Protein AF-0000000080127800 (afdb_homodimer)

Organism: Aquilegia coerulea (NCBI:txid218851)

Radius of gyration: 33.53 Å; Cα contacts (8 Å, |Δi|>4): 436; chains: 2; bounding box: 107×83×57 Å

Sequence (412 aa):
MVKQKLYEKEEEIITMKKYLKATADELQDIEYLNNTLLVKERTSTDELQEVRNELLSGLTDFSWRSSIRIKKMGELDPKPFQVACKEKFSSENWDIKSVELCSLWQENIKDPHWHPFNKIWINGKLHDEVDAADPKLKELRDVWGEQVYETVCVALSEINEYNPSGRYAVPELWNFKEGRKSSLKEAVEYLLKQLKFFKSRSKHPRMVKQKLYEKEEEIITMKKYLKATADELQDIEYLNNTLLVKERTSTDELQEVRNELLSGLTDFSWRSSIRIKKMGELDPKPFQVACKEKFSSENWDIKSVELCSLWQENIKDPHWHPFNKIWINGKLHDEVDAADPKLKELRDVWGEQVYETVCVALSEINEYNPSGRYAVPELWNFKEGRKSSLKEAVEYLLKQLKFFKSRSKHPR

Secondary structure (DSSP, 8-state):
-HHHHHHHHHHHHHHHHHHHHHHHHHHHHHHHHHHHHHHHHHHHHHHHHHHHHHHHHHTTT--TT-SEEEEEETPPPHHHHHHHHHHHH-STTHHHHHHHHHHHHHHHHH-TT---EEEEEETTEEEEEE-TT-HHHHHHHHHH-HHHHHHHHHHHHHHHHH-TTT-S-EEEEEETTTTEEPPHHHHHHHHHHHHHHHHHHHHS--/-HHHHHHHHHHHHHHHHHHHHHHHHHHHHHHHHHHHHHHHHHHHHHHHHHHHHHHHHHGGG--TT-SEEEEEETPPPHHHHHHHHHHH--STTHHHHHHHHHHHHHHHHH-TT---EEEEEETTEEEEEE-TT-HHHHHHHHHH-HHHHHHHHHHHHHHHHH-TTT-S-EEEEEETTTTEEPPHHHHHHHHHHHHHHHHHHHHS--

pLDDT: mean 91.44, std 7.49, range [45.69, 98.44]

Structure (mmCIF, N/CA/C/O backbone):
data_AF-0000000080127800-model_v1
#
loop_
_entity.id
_entity.type
_entity.pdbx_description
1 polymer 'Factor of DNA methylation 1-5/IDN2 domain-containing protein'
#
loop_
_atom_site.group_PDB
_atom_site.id
_atom_site.type_symbol
_atom_site.label_atom_id
_atom_site.label_alt_id
_atom_site.label_comp_id
_atom_site.label_asym_id
_atom_site.label_entity_id
_atom_site.label_seq_id
_atom_site.pdbx_PDB_ins_code
_atom_site.Cartn_x
_atom_site.Cartn_y
_atom_site.Cartn_z
_atom_site.occupancy
_atom_site.B_iso_or_equiv
_atom_site.auth_seq_id
_atom_site.auth_comp_id
_atom_site.auth_asym_id
_atom_site.auth_atom_id
_atom_site.pdbx_PDB_model_num
ATOM 1 N N . MET A 1 1 ? -68.25 -13.555 8.852 1 77.62 1 MET A N 1
ATOM 2 C CA . MET A 1 1 ? -67.062 -14.336 8.805 1 77.62 1 MET A CA 1
ATOM 3 C C . MET A 1 1 ? -66.125 -13.867 7.668 1 77.62 1 MET A C 1
ATOM 5 O O . MET A 1 1 ? -64.938 -13.578 7.883 1 77.62 1 MET A O 1
ATOM 9 N N . VAL A 1 2 ? -66.625 -13.508 6.609 1 84.31 2 VAL A N 1
ATOM 10 C CA . VAL A 1 2 ? -65.875 -13.109 5.43 1 84.31 2 VAL A CA 1
ATOM 11 C C . VAL A 1 2 ? -65.375 -11.68 5.594 1 84.31 2 VAL A C 1
ATOM 13 O O . VAL A 1 2 ? -64.25 -11.359 5.215 1 84.31 2 VAL A O 1
ATOM 16 N N . LYS A 1 3 ? -66.062 -10.758 6.254 1 85.25 3 LYS A N 1
ATOM 17 C CA . LYS A 1 3 ? -65.688 -9.367 6.48 1 85.25 3 LYS A CA 1
ATOM 18 C C . LYS A 1 3 ? -64.5 -9.266 7.465 1 85.25 3 LYS A C 1
ATOM 20 O O . LYS A 1 3 ? -63.625 -8.445 7.281 1 85.25 3 LYS A O 1
ATOM 25 N N . GLN A 1 4 ? -64.562 -10.062 8.414 1 88.06 4 GLN A N 1
ATOM 26 C CA . GLN A 1 4 ? -63.5 -10.094 9.406 1 88.06 4 GLN A CA 1
ATOM 27 C C . GLN A 1 4 ? -62.188 -10.562 8.781 1 88.06 4 GLN A C 1
ATOM 29 O O . GLN A 1 4 ? -61.125 -9.992 9.055 1 88.06 4 GLN A O 1
ATOM 34 N N . LYS A 1 5 ? -62.25 -11.539 7.926 1 86.69 5 LYS A N 1
ATOM 35 C CA . LYS A 1 5 ? -61.062 -12.047 7.25 1 86.69 5 LYS A CA 1
ATOM 36 C C . LYS A 1 5 ? -60.469 -10.992 6.312 1 86.69 5 LYS A C 1
ATOM 38 O O . LYS A 1 5 ? -59.25 -10.883 6.176 1 86.69 5 LYS A O 1
ATOM 43 N N . LEU A 1 6 ? -61.375 -10.266 5.711 1 87.81 6 LEU A N 1
ATOM 44 C CA . LEU A 1 6 ? -60.969 -9.195 4.816 1 87.81 6 LEU A CA 1
ATOM 45 C C . LEU A 1 6 ? -60.188 -8.125 5.578 1 87.81 6 LEU A C 1
ATOM 47 O O . LEU A 1 6 ? -59.125 -7.668 5.121 1 87.81 6 LEU A O 1
ATOM 51 N N . TYR A 1 7 ? -60.688 -7.801 6.676 1 87.69 7 TYR A N 1
ATOM 52 C CA . TYR A 1 7 ? -60.031 -6.805 7.516 1 87.69 7 TYR A CA 1
ATOM 53 C C . TYR A 1 7 ? -58.656 -7.297 7.977 1 87.69 7 TYR A C 1
ATOM 55 O O . TYR A 1 7 ? -57.688 -6.547 7.961 1 87.69 7 TYR A O 1
ATOM 63 N N . GLU A 1 8 ? -58.562 -8.492 8.289 1 89.19 8 GLU A N 1
ATOM 64 C CA . GLU A 1 8 ? -57.312 -9.102 8.719 1 89.19 8 GLU A CA 1
ATOM 65 C C . GLU A 1 8 ? -56.281 -9.086 7.605 1 89.19 8 GLU A C 1
ATOM 67 O O . GLU A 1 8 ? -55.094 -8.789 7.844 1 89.19 8 GLU A O 1
ATOM 72 N N . LYS A 1 9 ? -56.719 -9.375 6.426 1 88.94 9 LYS A N 1
ATOM 73 C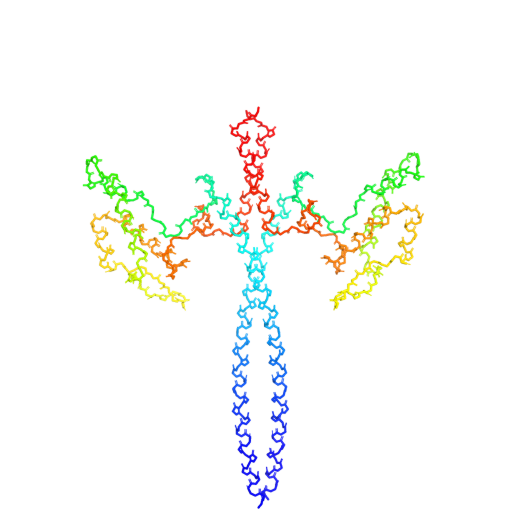 CA . LYS A 1 9 ? -55.812 -9.398 5.277 1 88.94 9 LYS A CA 1
ATOM 74 C C . LYS A 1 9 ? -55.344 -7.984 4.934 1 88.94 9 LYS A C 1
ATOM 76 O O . LYS A 1 9 ? -54.188 -7.789 4.539 1 88.94 9 LYS A O 1
ATOM 81 N N . GLU A 1 10 ? -56.188 -7.008 5.129 1 89.44 10 GLU A N 1
ATOM 82 C CA . GLU A 1 10 ? -55.812 -5.613 4.898 1 89.44 10 GLU A CA 1
ATOM 83 C C . GLU A 1 10 ? -54.781 -5.141 5.895 1 89.44 10 GLU A C 1
ATOM 85 O O . GLU A 1 10 ? -53.844 -4.438 5.523 1 89.44 10 GLU A O 1
ATOM 90 N N . GLU A 1 11 ? -54.875 -5.574 7.051 1 90.62 11 GLU A N 1
ATOM 91 C CA . GLU A 1 11 ? -53.906 -5.246 8.078 1 90.62 11 GLU A CA 1
ATOM 92 C C . GLU A 1 11 ? -52.562 -5.906 7.789 1 90.62 11 GLU A C 1
ATOM 94 O O . GLU A 1 11 ? -51.5 -5.305 8.008 1 90.62 11 GLU A O 1
ATOM 99 N N . GLU A 1 12 ? -52.688 -7.113 7.301 1 90.5 12 GLU A N 1
ATOM 100 C CA . GLU A 1 12 ? -51.469 -7.836 6.91 1 90.5 12 GLU A CA 1
ATOM 101 C C . GLU A 1 12 ? -50.75 -7.117 5.777 1 90.5 12 GLU A C 1
ATOM 103 O O . GLU A 1 12 ? -49.531 -7.008 5.793 1 90.5 12 GLU A O 1
ATOM 108 N N . ILE A 1 13 ? -51.469 -6.645 4.844 1 90.06 13 ILE A N 1
ATOM 109 C CA . ILE A 1 13 ? -50.906 -5.953 3.689 1 90.06 13 ILE A CA 1
ATOM 110 C C . ILE A 1 13 ? -50.25 -4.652 4.141 1 90.06 13 ILE A C 1
ATOM 112 O O . ILE A 1 13 ? -49.156 -4.32 3.695 1 90.06 13 ILE A O 1
ATOM 116 N N . ILE A 1 14 ? -50.906 -4.031 5.086 1 90.75 14 ILE A N 1
ATOM 117 C CA . ILE A 1 14 ? -50.375 -2.781 5.602 1 90.75 14 ILE A CA 1
ATOM 118 C C . ILE A 1 14 ? -49.031 -3.047 6.309 1 90.75 14 ILE A C 1
ATOM 120 O O . ILE A 1 14 ? -48.062 -2.326 6.094 1 90.75 14 ILE A O 1
ATOM 124 N N . THR A 1 15 ? -49 -4.051 7.078 1 90.75 15 THR A N 1
ATOM 125 C CA . THR A 1 15 ? -47.812 -4.426 7.805 1 90.75 15 THR A CA 1
ATOM 126 C C . THR A 1 15 ? -46.688 -4.809 6.836 1 90.75 15 THR A C 1
ATOM 128 O O . THR A 1 15 ? -45.531 -4.406 7.02 1 90.75 15 THR A O 1
ATOM 131 N N . MET A 1 16 ? -47.062 -5.508 5.793 1 89 16 MET A N 1
ATOM 132 C CA . MET A 1 16 ? -46.062 -5.953 4.812 1 89 16 MET A CA 1
ATOM 133 C C . MET A 1 16 ? -45.531 -4.77 4.02 1 89 16 MET A C 1
ATOM 135 O O . MET A 1 16 ? -44.312 -4.719 3.727 1 89 16 MET A O 1
ATOM 139 N N . LYS A 1 17 ? -46.344 -3.879 3.779 1 89.12 17 LYS A N 1
ATOM 140 C CA . LYS A 1 17 ? -45.906 -2.688 3.062 1 89.12 17 LYS A CA 1
ATOM 141 C C . LYS A 1 17 ? -44.906 -1.873 3.904 1 89.12 17 LYS A C 1
ATOM 143 O O . LYS A 1 17 ? -43.938 -1.344 3.385 1 89.12 17 LYS A O 1
ATOM 148 N N . LYS A 1 18 ? -45.188 -1.804 5.145 1 91.19 18 LYS A N 1
ATOM 149 C CA . LYS A 1 18 ? -44.281 -1.128 6.066 1 91.19 18 LYS A CA 1
ATOM 150 C C . LYS A 1 18 ? -42.906 -1.826 6.117 1 91.19 18 LYS A C 1
ATOM 152 O O . LYS A 1 18 ? -41.875 -1.171 6.074 1 91.19 18 LYS A O 1
ATOM 157 N N . TYR A 1 19 ? -43 -3.053 6.168 1 88.25 19 TYR A N 1
ATOM 158 C CA . TYR A 1 19 ? -41.781 -3.852 6.211 1 88.25 19 TYR A CA 1
ATOM 159 C C . TYR A 1 19 ? -41 -3.713 4.918 1 88.25 19 TYR A C 1
ATOM 161 O O . TYR A 1 19 ? -39.781 -3.602 4.945 1 88.25 19 TYR A O 1
ATOM 169 N N . LEU A 1 20 ? -41.688 -3.717 3.838 1 86.44 20 LEU A N 1
ATOM 170 C CA . LEU A 1 20 ? -41.062 -3.58 2.531 1 86.44 20 LEU A CA 1
ATOM 171 C C . LEU A 1 20 ? -40.375 -2.229 2.404 1 86.44 20 LEU A C 1
ATOM 173 O O . LEU A 1 20 ? -39.25 -2.143 1.879 1 86.44 20 LEU A O 1
ATOM 177 N N . LYS A 1 21 ? -41 -1.263 2.9 1 90 21 LYS A N 1
ATOM 178 C CA . LYS A 1 21 ? -40.406 0.074 2.857 1 90 21 LYS A CA 1
ATOM 179 C C . LYS A 1 21 ? -39.156 0.153 3.732 1 90 21 LYS A C 1
ATOM 181 O O . LYS A 1 21 ? -38.125 0.7 3.314 1 90 21 LYS A O 1
ATOM 186 N N . ALA A 1 22 ? -39.25 -0.387 4.891 1 88.44 22 ALA A N 1
ATOM 187 C CA . ALA A 1 22 ? -38.125 -0.398 5.812 1 88.44 22 ALA A CA 1
ATOM 188 C C . ALA A 1 22 ? -36.938 -1.152 5.215 1 88.44 22 ALA A C 1
ATOM 190 O O . ALA A 1 22 ? -35.812 -0.706 5.32 1 88.44 22 ALA A O 1
ATOM 191 N N . THR A 1 23 ? -37.25 -2.221 4.613 1 85.31 23 THR A N 1
ATOM 192 C CA . THR A 1 23 ? -36.219 -3.047 4.004 1 85.31 23 THR A CA 1
ATOM 193 C C . THR A 1 23 ? -35.594 -2.334 2.809 1 85.31 23 THR A C 1
ATOM 195 O O . THR A 1 23 ? -34.375 -2.416 2.6 1 85.31 23 THR A O 1
ATOM 198 N N . ALA A 1 24 ? -36.375 -1.647 2.111 1 84.38 24 ALA A N 1
ATOM 199 C CA . ALA A 1 24 ? -35.875 -0.891 0.964 1 84.38 24 ALA A CA 1
ATOM 200 C C . ALA A 1 24 ? -34.906 0.21 1.407 1 84.38 24 ALA A C 1
ATOM 202 O O . ALA A 1 24 ? -33.875 0.443 0.764 1 84.38 24 ALA A O 1
ATOM 203 N N . ASP A 1 25 ? -35.312 0.793 2.482 1 88.69 25 ASP A N 1
ATOM 204 C CA . ASP A 1 25 ? -34.438 1.828 3.039 1 88.69 25 ASP A CA 1
ATOM 205 C C . ASP A 1 25 ? -33.125 1.238 3.518 1 88.69 25 ASP A C 1
ATOM 207 O O . ASP A 1 25 ? -32.062 1.814 3.283 1 88.69 25 ASP A O 1
ATOM 211 N N . GLU A 1 26 ? -33.25 0.155 4.129 1 85.06 26 GLU A N 1
ATOM 212 C CA . GLU A 1 26 ? -32.031 -0.529 4.602 1 85.06 26 GLU A CA 1
ATOM 213 C C . GLU A 1 26 ? -31.141 -0.936 3.436 1 85.06 26 GLU A C 1
ATOM 215 O O . GLU A 1 26 ? -29.922 -0.78 3.502 1 85.06 26 GLU A O 1
ATOM 220 N N . LEU A 1 27 ? -31.734 -1.42 2.443 1 85.44 27 LEU A N 1
ATOM 221 C CA . LEU A 1 27 ? -31 -1.829 1.251 1 85.44 27 LEU A CA 1
ATOM 222 C C . LEU A 1 27 ? -30.266 -0.643 0.627 1 85.44 27 LEU A C 1
ATOM 224 O O . LEU A 1 27 ? -29.109 -0.767 0.213 1 85.44 27 LEU A O 1
ATOM 228 N N . GLN A 1 28 ? -30.906 0.427 0.592 1 87.19 28 GLN A N 1
ATOM 229 C CA . GLN A 1 28 ? -30.297 1.635 0.042 1 87.19 28 GLN A CA 1
ATOM 230 C C . GLN A 1 28 ? -29.094 2.074 0.872 1 87.19 28 GLN A C 1
ATOM 232 O O . GLN A 1 28 ? -28.062 2.463 0.322 1 87.19 28 GLN A O 1
ATOM 237 N N . ASP A 1 29 ? -29.281 1.951 2.129 1 87.56 29 ASP A N 1
ATOM 238 C CA . ASP A 1 29 ? -28.203 2.324 3.037 1 87.56 29 ASP A CA 1
ATOM 239 C C . ASP A 1 29 ? -27 1.412 2.855 1 87.56 29 ASP A C 1
ATOM 241 O O . ASP A 1 29 ? -25.859 1.884 2.799 1 87.56 29 ASP A O 1
ATOM 245 N N . ILE A 1 30 ? -27.25 0.227 2.721 1 86.75 30 ILE A N 1
ATOM 246 C CA . ILE A 1 30 ? -26.172 -0.752 2.596 1 86.75 30 ILE A CA 1
ATOM 247 C C . ILE A 1 30 ? -25.469 -0.584 1.247 1 86.75 30 ILE A C 1
ATOM 249 O O . ILE A 1 30 ? -24.25 -0.7 1.154 1 86.75 30 ILE A O 1
ATOM 253 N N . GLU A 1 31 ? -26.219 -0.293 0.295 1 86.25 31 GLU A N 1
ATOM 254 C CA . GLU A 1 31 ? -25.641 -0.066 -1.025 1 86.25 31 GLU A CA 1
ATOM 255 C C . GLU A 1 31 ? -24.719 1.155 -1.025 1 86.25 31 GLU A C 1
ATOM 257 O O . GLU A 1 31 ? -23.656 1.139 -1.644 1 86.25 31 GLU A O 1
ATOM 262 N N . TYR A 1 32 ? -25.234 2.143 -0.371 1 88.88 32 TYR A N 1
ATOM 263 C CA . TYR A 1 32 ? -24.406 3.344 -0.251 1 88.88 32 TYR A CA 1
ATOM 264 C C . TYR A 1 32 ? -23.109 3.045 0.47 1 88.88 32 TYR A C 1
ATOM 266 O O . TYR A 1 32 ? -22.031 3.439 0.011 1 88.88 32 TYR A O 1
ATOM 274 N N . LEU A 1 33 ? -23.172 2.348 1.56 1 85.94 33 LEU A N 1
ATOM 275 C CA . LEU A 1 33 ? -21.984 1.963 2.318 1 85.94 33 LEU A CA 1
ATOM 276 C C . LEU A 1 33 ? -21.062 1.094 1.477 1 85.94 33 LEU A C 1
ATOM 278 O O . LEU A 1 33 ? -19.844 1.275 1.5 1 85.94 33 LEU A O 1
ATOM 282 N N . ASN A 1 34 ? -21.75 0.245 0.715 1 86.62 34 ASN A N 1
ATOM 283 C CA . ASN A 1 34 ? -20.984 -0.645 -0.153 1 86.62 34 ASN A CA 1
ATOM 284 C C . ASN A 1 34 ? -20.219 0.134 -1.222 1 86.62 34 ASN A C 1
ATOM 286 O O . ASN A 1 34 ? -19.047 -0.157 -1.495 1 86.62 34 ASN A O 1
ATOM 290 N N . ASN A 1 35 ? -20.828 1.049 -1.7 1 89.69 35 ASN A N 1
ATOM 291 C CA . ASN A 1 35 ? -20.172 1.861 -2.723 1 89.69 35 ASN A CA 1
ATOM 292 C C . ASN A 1 35 ? -19.016 2.66 -2.148 1 89.69 35 ASN A C 1
ATOM 294 O O . ASN A 1 35 ? -17.953 2.762 -2.775 1 89.69 35 ASN A O 1
ATOM 298 N N . THR A 1 36 ? -19.203 3.145 -0.991 1 89.94 36 THR A N 1
ATOM 299 C CA . THR A 1 36 ? -18.141 3.875 -0.319 1 89.94 36 THR A CA 1
ATOM 300 C C . THR A 1 36 ? -16.953 2.957 -0.026 1 89.94 36 THR A C 1
ATOM 302 O O . THR A 1 36 ? -15.797 3.322 -0.271 1 89.94 36 THR A O 1
ATOM 305 N N . LEU A 1 37 ? -17.25 1.8 0.445 1 90 37 LEU A N 1
ATOM 306 C CA . LEU A 1 37 ? -16.219 0.809 0.764 1 90 37 LEU A CA 1
ATOM 307 C C . LEU A 1 37 ? -15.484 0.368 -0.495 1 90 37 LEU A C 1
ATOM 309 O O . LEU A 1 37 ? -14.266 0.206 -0.477 1 90 37 LEU A O 1
ATOM 313 N N . LEU A 1 38 ? -16.234 0.211 -1.55 1 91.62 38 LEU A N 1
ATOM 314 C CA . LEU A 1 38 ? -15.641 -0.18 -2.824 1 91.62 38 LEU A CA 1
ATOM 315 C C . LEU A 1 38 ? -14.648 0.868 -3.305 1 91.62 38 LEU A C 1
ATOM 317 O O . LEU A 1 38 ? -13.555 0.526 -3.766 1 91.62 38 LEU A O 1
ATOM 321 N N . VAL A 1 39 ? -14.961 2.109 -3.178 1 92.31 39 VAL A N 1
ATOM 322 C CA . VAL A 1 39 ? -14.078 3.193 -3.605 1 92.31 39 VAL A CA 1
ATOM 323 C C . VAL A 1 39 ? -12.82 3.211 -2.742 1 92.31 39 VAL A C 1
ATOM 325 O O . VAL A 1 39 ? -11.711 3.336 -3.258 1 92.31 39 VAL A O 1
ATOM 328 N N . LYS A 1 40 ? -12.992 3.072 -1.521 1 91.06 40 LYS A N 1
ATOM 329 C CA . LYS A 1 40 ? -11.852 3.045 -0.603 1 91.06 40 LYS A CA 1
ATOM 330 C C . LYS A 1 40 ? -10.922 1.876 -0.913 1 91.06 40 LYS A C 1
ATOM 332 O O . LYS A 1 40 ? -9.703 2.037 -0.94 1 91.06 40 LYS A O 1
ATOM 337 N N . GLU A 1 41 ? -11.539 0.772 -1.087 1 91.5 41 GLU A N 1
ATOM 338 C CA . GLU A 1 41 ? -10.766 -0.429 -1.402 1 91.5 41 GLU A CA 1
ATOM 339 C C . GLU A 1 41 ? -9.992 -0.26 -2.705 1 91.5 41 GLU A C 1
ATOM 341 O O . GLU A 1 41 ? -8.82 -0.631 -2.789 1 91.5 41 GLU A O 1
ATOM 346 N N . ARG A 1 42 ? -10.664 0.259 -3.676 1 91.31 42 ARG A N 1
ATOM 347 C CA . ARG A 1 42 ? -10.008 0.473 -4.961 1 91.31 42 ARG A CA 1
ATOM 348 C C . ARG A 1 42 ? -8.852 1.455 -4.824 1 91.31 42 ARG A C 1
ATOM 350 O O . ARG A 1 42 ? -7.781 1.245 -5.402 1 91.31 42 ARG A O 1
ATOM 357 N N . THR A 1 43 ? -9.008 2.479 -4.07 1 93.06 43 THR A N 1
ATOM 358 C CA . THR A 1 43 ? -7.973 3.482 -3.859 1 93.06 43 THR A CA 1
ATOM 359 C C . THR A 1 43 ? -6.758 2.869 -3.168 1 93.06 43 THR A C 1
ATOM 361 O O . THR A 1 43 ? -5.625 3.068 -3.604 1 93.06 43 THR A O 1
ATOM 364 N N . SER A 1 44 ? -6.961 2.115 -2.127 1 92.38 44 SER A N 1
ATOM 365 C CA . SER A 1 44 ? -5.879 1.457 -1.398 1 92.38 44 SER A CA 1
ATOM 366 C C . SER A 1 44 ? -5.16 0.442 -2.279 1 92.38 44 SER A C 1
ATOM 368 O O . SER A 1 44 ? -3.928 0.362 -2.264 1 92.38 44 SER A O 1
ATOM 370 N N . THR A 1 45 ? -5.934 -0.217 -3.029 1 91.94 45 THR A N 1
ATOM 371 C CA . THR A 1 45 ? -5.359 -1.216 -3.926 1 91.94 45 THR A CA 1
ATOM 372 C C . THR A 1 45 ? -4.5 -0.551 -4.996 1 91.94 45 THR A C 1
ATOM 374 O O . THR A 1 45 ? -3.424 -1.049 -5.332 1 91.94 45 THR A O 1
ATOM 377 N N . ASP A 1 46 ? -4.938 0.544 -5.449 1 94.62 46 ASP A N 1
ATOM 378 C CA . ASP A 1 46 ? -4.172 1.288 -6.445 1 94.62 46 ASP A CA 1
ATOM 379 C C . ASP A 1 46 ? -2.852 1.784 -5.867 1 94.62 46 ASP A C 1
ATOM 381 O O . ASP A 1 46 ? -1.808 1.689 -6.516 1 94.62 46 ASP A O 1
ATOM 385 N N . GLU A 1 47 ? -2.924 2.295 -4.684 1 95.44 47 GLU A N 1
ATOM 386 C CA . GLU A 1 47 ? -1.705 2.781 -4.043 1 95.44 47 GLU A CA 1
ATOM 387 C C . GLU A 1 47 ? -0.714 1.646 -3.809 1 95.44 47 GLU A C 1
ATOM 389 O O . GLU A 1 47 ? 0.484 1.799 -4.055 1 95.44 47 GLU A O 1
ATOM 394 N N . LEU A 1 48 ? -1.225 0.577 -3.408 1 96.12 48 LEU A N 1
ATOM 395 C CA . LEU A 1 48 ? -0.377 -0.592 -3.195 1 96.12 48 LEU A CA 1
ATOM 396 C C . LEU A 1 48 ? 0.274 -1.034 -4.504 1 96.12 48 LEU A C 1
ATOM 398 O O . LEU A 1 48 ? 1.469 -1.338 -4.535 1 96.12 48 LEU A O 1
ATOM 402 N N . GLN A 1 49 ? -0.507 -1.044 -5.531 1 96.12 49 GLN A N 1
ATOM 403 C CA . GLN A 1 49 ? -0 -1.475 -6.832 1 96.12 49 GLN A CA 1
ATOM 404 C C . GLN A 1 49 ? 1.063 -0.513 -7.352 1 96.12 49 GLN A C 1
ATOM 406 O O . GLN A 1 49 ? 2.031 -0.936 -7.988 1 96.12 49 GLN A O 1
ATOM 411 N N . GLU A 1 50 ? 0.892 0.721 -7.109 1 96.5 50 GLU A N 1
ATOM 412 C CA . GLU A 1 50 ? 1.889 1.705 -7.52 1 96.5 50 GLU A CA 1
ATOM 413 C C . GLU A 1 50 ? 3.219 1.471 -6.809 1 96.5 50 GLU A C 1
ATOM 415 O O . GLU A 1 50 ? 4.281 1.531 -7.434 1 96.5 50 GLU A O 1
ATOM 420 N N . VAL A 1 51 ? 3.125 1.213 -5.527 1 97.62 51 VAL A N 1
ATOM 421 C CA . VAL A 1 51 ? 4.328 0.938 -4.746 1 97.62 51 VAL A CA 1
ATOM 422 C C . VAL A 1 51 ? 5 -0.331 -5.262 1 97.62 51 VAL A C 1
ATOM 424 O O . VAL A 1 51 ? 6.215 -0.354 -5.473 1 97.62 51 VAL A O 1
ATOM 427 N N . ARG A 1 52 ? 4.254 -1.305 -5.449 1 96.75 52 ARG A N 1
ATOM 428 C CA . ARG A 1 52 ? 4.758 -2.576 -5.961 1 96.75 52 ARG A CA 1
ATOM 429 C C . ARG A 1 52 ? 5.465 -2.389 -7.297 1 96.75 52 ARG A C 1
ATOM 431 O O . ARG A 1 52 ? 6.574 -2.887 -7.492 1 96.75 52 ARG A O 1
ATOM 438 N N . ASN A 1 53 ? 4.836 -1.656 -8.188 1 96.12 53 ASN A N 1
ATOM 439 C CA . ASN A 1 53 ? 5.402 -1.427 -9.508 1 96.12 53 ASN A CA 1
ATOM 440 C C . ASN A 1 53 ? 6.727 -0.668 -9.43 1 96.12 53 ASN A C 1
ATOM 442 O O . ASN A 1 53 ? 7.652 -0.948 -10.195 1 96.12 53 ASN A O 1
ATOM 446 N N . GLU A 1 54 ? 6.793 0.258 -8.508 1 96.19 54 GLU A N 1
ATOM 447 C CA . GLU A 1 54 ? 8.031 1.003 -8.32 1 96.19 54 GLU A CA 1
ATOM 448 C C . GLU A 1 54 ? 9.156 0.093 -7.828 1 96.19 54 GLU A C 1
ATOM 450 O O . GLU A 1 54 ? 10.281 0.163 -8.328 1 96.19 54 GLU A O 1
ATOM 455 N N . LEU A 1 55 ? 8.805 -0.745 -6.949 1 96.75 55 LEU A N 1
ATOM 456 C CA . LEU A 1 55 ? 9.789 -1.678 -6.414 1 96.75 55 LEU A CA 1
ATOM 457 C C . LEU A 1 55 ? 10.234 -2.672 -7.48 1 96.75 55 LEU A C 1
ATOM 459 O O . LEU A 1 55 ? 11.43 -2.943 -7.621 1 96.75 55 LEU A O 1
ATOM 463 N N . LEU A 1 56 ? 9.305 -3.145 -8.25 1 95.56 56 LEU A N 1
ATOM 464 C CA . LEU A 1 56 ? 9.625 -4.09 -9.312 1 95.56 56 LEU A CA 1
ATOM 465 C C . LEU A 1 56 ? 10.539 -3.445 -10.352 1 95.56 56 LEU A C 1
ATOM 467 O O . LEU A 1 56 ? 11.508 -4.062 -10.805 1 95.56 56 LEU A O 1
ATOM 471 N N . SER A 1 57 ? 10.281 -2.268 -10.664 1 93.38 57 SER A N 1
ATOM 472 C CA . SER A 1 57 ? 11.078 -1.557 -11.656 1 93.38 57 SER A CA 1
ATOM 473 C C . SER A 1 57 ? 12.453 -1.194 -11.102 1 93.38 57 SER A C 1
ATOM 475 O O . SER A 1 57 ? 13.461 -1.271 -11.812 1 93.38 57 SER A O 1
ATOM 477 N N . GLY A 1 58 ? 12.531 -0.91 -9.859 1 92.19 58 GLY A N 1
ATOM 478 C CA . GLY A 1 58 ? 13.75 -0.415 -9.242 1 92.19 58 GLY A CA 1
ATOM 479 C C . GLY A 1 58 ? 14.711 -1.521 -8.844 1 92.19 58 GLY A C 1
ATOM 480 O O . GLY A 1 58 ? 15.922 -1.305 -8.773 1 92.19 58 GLY A O 1
ATOM 481 N N . LEU A 1 59 ? 14.18 -2.66 -8.633 1 91 59 LEU A N 1
ATOM 482 C CA . LEU A 1 59 ? 15.008 -3.742 -8.117 1 91 59 LEU A CA 1
ATOM 483 C C . LEU A 1 59 ? 15.445 -4.676 -9.242 1 91 59 LEU A C 1
ATOM 485 O O . LEU A 1 59 ? 16.031 -5.73 -8.984 1 91 59 LEU A O 1
ATOM 489 N N . THR A 1 60 ? 15.172 -4.297 -10.422 1 84.81 60 THR A N 1
ATOM 490 C CA . THR A 1 60 ? 15.508 -5.145 -11.562 1 84.81 60 THR A CA 1
ATOM 491 C C . THR A 1 60 ? 17.016 -5.328 -11.672 1 84.81 60 THR A C 1
ATOM 493 O O . THR A 1 60 ? 17.5 -6.395 -12.07 1 84.81 60 THR A O 1
ATOM 496 N N . ASP A 1 61 ? 17.859 -4.328 -11.188 1 73.56 61 ASP A N 1
ATOM 497 C CA . ASP A 1 61 ? 19.297 -4.355 -11.422 1 73.56 61 ASP A CA 1
ATOM 498 C C . ASP A 1 61 ? 20.047 -4.797 -10.164 1 73.56 61 ASP A C 1
ATOM 500 O O . ASP A 1 61 ? 21.266 -4.656 -10.094 1 73.56 61 ASP A O 1
ATOM 504 N N . PHE A 1 62 ? 19.328 -5.301 -9.273 1 70 62 PHE A N 1
ATOM 505 C CA . PHE A 1 62 ? 20.031 -5.605 -8.023 1 70 62 PHE A CA 1
ATOM 506 C C . PHE A 1 62 ? 20.734 -6.957 -8.109 1 70 62 PHE A C 1
ATOM 508 O O . PHE A 1 62 ? 20.312 -7.828 -8.883 1 70 62 PHE A O 1
ATOM 515 N N . SER A 1 63 ? 21.719 -6.957 -7.32 1 67.19 63 SER A N 1
ATOM 516 C CA . SER A 1 63 ? 22.641 -8.094 -7.34 1 67.19 63 SER A CA 1
ATOM 517 C C . SER A 1 63 ? 21.938 -9.383 -6.957 1 67.19 63 SER A C 1
ATOM 519 O O . SER A 1 63 ? 20.938 -9.359 -6.215 1 67.19 63 SER A O 1
ATOM 521 N N . TRP A 1 64 ? 22.562 -10.359 -7.426 1 69.94 64 TRP A N 1
ATOM 522 C CA . TRP A 1 64 ? 22.094 -11.719 -7.184 1 69.94 64 TRP A CA 1
ATOM 523 C C . TRP A 1 64 ? 22.219 -12.086 -5.707 1 69.94 64 TRP A C 1
ATOM 525 O O . TRP A 1 64 ? 21.562 -13.016 -5.234 1 69.94 64 TRP A O 1
ATOM 535 N N . ARG A 1 65 ? 22.891 -11.359 -5.012 1 74.12 65 ARG A N 1
ATOM 536 C CA . ARG A 1 65 ? 23.125 -11.711 -3.613 1 74.12 65 ARG A CA 1
ATOM 537 C C . ARG A 1 65 ? 22.078 -11.062 -2.703 1 74.12 65 ARG A C 1
ATOM 539 O O . ARG A 1 65 ? 22 -11.391 -1.518 1 74.12 65 ARG A O 1
ATOM 546 N N . SER A 1 66 ? 21.25 -10.344 -3.219 1 82.44 66 SER A N 1
ATOM 547 C CA . SER A 1 66 ? 20.266 -9.648 -2.4 1 82.44 66 SER A CA 1
ATOM 548 C C . SER A 1 66 ? 19.188 -10.609 -1.896 1 82.44 66 SER A C 1
ATOM 550 O O . SER A 1 66 ? 18.797 -11.531 -2.605 1 82.44 66 SER A O 1
ATOM 552 N N . SER A 1 67 ? 18.844 -10.469 -0.652 1 89.5 67 SER A N 1
ATOM 553 C CA . SER A 1 67 ? 17.812 -11.328 -0.063 1 89.5 67 SER A CA 1
ATOM 554 C C . SER A 1 67 ? 16.453 -11.062 -0.691 1 89.5 67 SER A C 1
ATOM 556 O O . SER A 1 67 ? 15.625 -11.969 -0.796 1 89.5 67 SER A O 1
ATOM 558 N N . ILE A 1 68 ? 16.219 -9.789 -1.108 1 94 68 ILE A N 1
ATOM 559 C CA . ILE A 1 68 ? 14.984 -9.414 -1.777 1 94 68 ILE A CA 1
ATOM 560 C C . ILE A 1 68 ? 15.266 -9.078 -3.238 1 94 68 ILE A C 1
ATOM 562 O O . ILE A 1 68 ? 16.062 -8.18 -3.531 1 94 68 ILE A O 1
ATOM 566 N N . ARG A 1 69 ? 14.695 -9.852 -4.105 1 93.12 69 ARG A N 1
ATOM 567 C CA . ARG A 1 69 ? 14.891 -9.641 -5.535 1 93.12 69 ARG A CA 1
ATOM 568 C C . ARG A 1 69 ? 13.633 -10.016 -6.316 1 93.12 69 ARG A C 1
ATOM 570 O O . ARG A 1 69 ? 12.602 -10.344 -5.727 1 93.12 69 ARG A O 1
ATOM 577 N N . ILE A 1 70 ? 13.742 -9.812 -7.582 1 94.81 70 ILE A N 1
ATOM 578 C CA . ILE A 1 70 ? 12.617 -10.125 -8.461 1 94.81 70 ILE A CA 1
ATOM 579 C C . ILE A 1 70 ? 12.734 -11.562 -8.961 1 94.81 70 ILE A C 1
ATOM 581 O O . ILE A 1 70 ? 13.812 -11.984 -9.398 1 94.81 70 ILE A O 1
ATOM 585 N N . LYS A 1 71 ? 11.766 -12.273 -8.766 1 93.94 71 LYS A N 1
ATOM 586 C CA . LYS A 1 71 ? 11.656 -13.602 -9.352 1 93.94 71 LYS A CA 1
ATOM 587 C C . LYS A 1 71 ? 10.625 -13.625 -10.477 1 93.94 71 LYS A C 1
ATOM 589 O O . LYS A 1 71 ? 9.508 -13.133 -10.312 1 93.94 71 LYS A O 1
ATOM 594 N N . LYS A 1 72 ? 11.016 -14.094 -11.625 1 95.25 72 LYS A N 1
ATOM 595 C CA . LYS A 1 72 ? 10.055 -14.281 -12.711 1 95.25 72 LYS A CA 1
ATOM 596 C C . LYS A 1 72 ? 9.312 -15.609 -12.57 1 95.25 72 LYS A C 1
ATOM 598 O O . LYS A 1 72 ? 9.82 -16.656 -12.984 1 95.25 72 LYS A O 1
ATOM 603 N N . MET A 1 73 ? 8.109 -15.523 -12.117 1 96.5 73 MET A N 1
ATOM 604 C CA . MET A 1 73 ? 7.301 -16.703 -11.867 1 96.5 73 MET A CA 1
ATOM 605 C C . MET A 1 73 ? 6.93 -17.406 -13.172 1 96.5 73 MET A C 1
ATOM 607 O O . MET A 1 73 ? 6.301 -16.797 -14.039 1 96.5 73 MET A O 1
ATOM 611 N N . GLY A 1 74 ? 7.355 -18.609 -13.266 1 97 74 GLY A N 1
ATOM 612 C CA . GLY A 1 74 ? 7.02 -19.359 -14.461 1 97 74 GLY A CA 1
ATOM 613 C C . GLY A 1 74 ? 8.148 -19.422 -15.469 1 97 74 GLY A C 1
ATOM 614 O O . GLY A 1 74 ? 8.039 -20.094 -16.5 1 97 74 GLY A O 1
ATOM 615 N N . GLU A 1 75 ? 9.234 -18.688 -15.133 1 97.06 75 GLU A N 1
ATOM 616 C CA . GLU A 1 75 ? 10.398 -18.734 -16.016 1 97.06 75 GLU A CA 1
ATOM 617 C C . GLU A 1 75 ? 11.281 -19.938 -15.68 1 97.06 75 GLU A C 1
ATOM 619 O O . GLU A 1 75 ? 11.555 -20.203 -14.508 1 97.06 75 GLU A O 1
ATOM 624 N N . LEU A 1 76 ? 11.773 -20.625 -16.672 1 97.75 76 LEU A N 1
ATOM 625 C CA . LEU A 1 76 ? 12.578 -21.828 -16.469 1 97.75 76 LEU A CA 1
ATOM 626 C C . LEU A 1 76 ? 14.023 -21.453 -16.125 1 97.75 76 LEU A C 1
ATOM 628 O O . LEU A 1 76 ? 14.609 -20.578 -16.766 1 97.75 76 LEU A O 1
ATOM 632 N N . ASP A 1 77 ? 14.531 -22.078 -15.109 1 95.88 77 ASP A N 1
ATOM 633 C CA . ASP A 1 77 ? 15.969 -22.047 -14.844 1 95.88 77 ASP A CA 1
ATOM 634 C C . ASP A 1 77 ? 16.734 -22.828 -15.906 1 95.88 77 ASP A C 1
ATOM 636 O O . ASP A 1 77 ? 16.484 -24.016 -16.109 1 95.88 77 ASP A O 1
ATOM 640 N N . PRO A 1 78 ? 17.703 -22.219 -16.484 1 97.19 78 PRO A N 1
ATOM 641 C CA . PRO A 1 78 ? 18.422 -22.906 -17.562 1 97.19 78 PRO A CA 1
ATOM 642 C C . PRO A 1 78 ? 19.406 -23.969 -17.047 1 97.19 78 PRO A C 1
ATOM 644 O O . PRO A 1 78 ? 19.797 -24.875 -17.781 1 97.19 78 PRO A O 1
ATOM 647 N N . LYS A 1 79 ? 19.719 -23.922 -15.789 1 96.81 79 LYS A N 1
ATOM 648 C CA . LYS A 1 79 ? 20.812 -24.734 -15.258 1 96.81 79 LYS A CA 1
ATOM 649 C C . LYS A 1 79 ? 20.5 -26.219 -15.375 1 96.81 79 LYS A C 1
ATOM 651 O O . LYS A 1 79 ? 21.328 -26.984 -15.883 1 96.81 79 LYS A O 1
ATOM 656 N N . PRO A 1 80 ? 19.359 -26.641 -14.961 1 98.06 80 PRO A N 1
ATOM 657 C CA . PRO A 1 80 ? 19.062 -28.062 -15.086 1 98.06 80 PRO A CA 1
ATOM 658 C C . PRO A 1 80 ? 19.094 -28.547 -16.531 1 98.06 80 PRO A C 1
ATOM 660 O O . PRO A 1 80 ? 19.5 -29.688 -16.812 1 98.06 80 PRO A O 1
ATOM 663 N N . PHE A 1 81 ? 18.734 -27.734 -17.453 1 98.06 81 PHE A N 1
ATOM 664 C CA . PHE A 1 81 ? 18.75 -28.078 -18.859 1 98.06 81 PHE A CA 1
ATOM 665 C C . PHE A 1 81 ? 20.188 -28.203 -19.375 1 98.06 81 PHE A C 1
ATOM 667 O O . PHE A 1 81 ? 20.5 -29.094 -20.172 1 98.06 81 PHE A O 1
ATOM 674 N N . GLN A 1 82 ? 20.984 -27.281 -18.906 1 96.56 82 GLN A N 1
ATOM 675 C CA . GLN A 1 82 ? 22.391 -27.312 -19.281 1 96.56 82 GLN A CA 1
ATOM 676 C C . GLN A 1 82 ? 23.062 -28.594 -18.797 1 96.56 82 GLN A C 1
ATOM 678 O O . GLN A 1 82 ? 23.75 -29.266 -19.562 1 96.56 82 GLN A O 1
ATOM 683 N N . VAL A 1 83 ? 22.797 -28.938 -17.547 1 96.19 83 VAL A N 1
ATOM 684 C CA . VAL A 1 83 ? 23.391 -30.125 -16.953 1 96.19 83 VAL A CA 1
ATOM 685 C C . VAL A 1 83 ? 22.922 -31.375 -17.703 1 96.19 83 VAL A C 1
ATOM 687 O O . VAL A 1 83 ? 23.734 -32.219 -18.062 1 96.19 83 VAL A O 1
ATOM 690 N N . ALA A 1 84 ? 21.703 -31.484 -17.984 1 96.38 84 ALA A N 1
ATOM 691 C CA . ALA A 1 84 ? 21.125 -32.656 -18.672 1 96.38 84 ALA A CA 1
ATOM 692 C C . ALA A 1 84 ? 21.688 -32.781 -20.078 1 96.38 84 ALA A C 1
ATOM 694 O O . ALA A 1 84 ? 22.047 -33.906 -20.5 1 96.38 84 ALA A O 1
ATOM 695 N N . CYS A 1 85 ? 21.844 -31.703 -20.812 1 95.94 85 CYS A N 1
ATOM 696 C CA . CYS A 1 85 ? 22.344 -31.734 -22.188 1 95.94 85 CYS A CA 1
ATOM 697 C C . CYS A 1 85 ? 23.828 -32.062 -22.219 1 95.94 85 CYS A C 1
ATOM 699 O O . CYS A 1 85 ? 24.297 -32.781 -23.109 1 95.94 85 CYS A O 1
ATOM 701 N N . LYS A 1 86 ? 24.516 -31.469 -21.234 1 94.56 86 LYS A N 1
ATOM 702 C CA . LYS A 1 86 ? 25.938 -31.781 -21.141 1 94.56 86 LYS A CA 1
ATOM 703 C C . LYS A 1 86 ? 26.156 -33.281 -20.938 1 94.56 86 LYS A C 1
ATOM 705 O O . LYS A 1 86 ? 27.078 -33.844 -21.516 1 94.56 86 LYS A O 1
ATOM 710 N N . GLU A 1 87 ? 25.375 -33.875 -20.125 1 92.81 87 GLU A N 1
ATOM 711 C CA . GLU A 1 87 ? 25.484 -35.312 -19.828 1 92.81 87 GLU A CA 1
ATOM 712 C C . GLU A 1 87 ? 25.109 -36.125 -21.047 1 92.81 87 GLU A C 1
ATOM 714 O O . GLU A 1 87 ? 25.734 -37.156 -21.312 1 92.81 87 GLU A O 1
ATOM 719 N N . LYS A 1 88 ? 24.188 -35.688 -21.75 1 91.56 88 LYS A N 1
ATOM 720 C CA . LYS A 1 88 ? 23.641 -36.469 -22.859 1 91.56 88 LYS A CA 1
ATOM 721 C C . LYS A 1 88 ? 24.469 -36.281 -24.125 1 91.56 88 LYS A C 1
ATOM 723 O O . LYS A 1 88 ? 24.562 -37.219 -24.938 1 91.56 88 LYS A O 1
ATOM 728 N N . PHE A 1 89 ? 24.922 -35.062 -24.344 1 90.06 89 PHE A N 1
ATOM 729 C CA . PHE A 1 89 ? 25.594 -34.781 -25.594 1 90.06 89 PHE A CA 1
ATOM 730 C C . PHE A 1 89 ? 27.078 -34.5 -25.375 1 90.06 89 PHE A C 1
ATOM 732 O O . PHE A 1 89 ? 27.812 -34.219 -26.312 1 90.06 89 PHE A O 1
ATOM 739 N N . SER A 1 90 ? 27.844 -35.469 -24.641 1 72.62 90 SER A N 1
ATOM 740 C CA . SER A 1 90 ? 29.25 -35.281 -24.281 1 72.62 90 SER A CA 1
ATOM 741 C C . SER A 1 90 ? 29.906 -34.156 -25.094 1 72.62 90 SER A C 1
ATOM 743 O O . SER A 1 90 ? 30.906 -33.594 -24.656 1 72.62 90 SER A O 1
ATOM 745 N N . SER A 1 91 ? 29.672 -34.156 -26.516 1 67.12 91 SER A N 1
ATOM 746 C CA . SER A 1 91 ? 30.484 -33.344 -27.422 1 67.12 91 SER A CA 1
ATOM 747 C C . SER A 1 91 ? 30.047 -31.891 -27.391 1 67.12 91 SER A C 1
ATOM 749 O O . SER A 1 91 ? 29.281 -31.484 -26.516 1 67.12 91 SER A O 1
ATOM 751 N N . GLU A 1 92 ? 30.344 -31.219 -28.812 1 72.69 92 GLU A N 1
ATOM 752 C CA . GLU A 1 92 ? 30.25 -29.828 -29.281 1 72.69 92 GLU A CA 1
ATOM 753 C C . GLU A 1 92 ? 28.797 -29.391 -29.453 1 72.69 92 GLU A C 1
ATOM 755 O O . GLU A 1 92 ? 27.922 -30.219 -29.719 1 72.69 92 GLU A O 1
ATOM 760 N N . ASN A 1 93 ? 28.188 -28.625 -28.734 1 88.38 93 ASN A N 1
ATOM 761 C CA . ASN A 1 93 ? 26.984 -27.859 -29.016 1 88.38 93 ASN A CA 1
ATOM 762 C C . ASN A 1 93 ? 25.906 -28.125 -27.969 1 88.38 93 ASN A C 1
ATOM 764 O O . ASN A 1 93 ? 24.719 -27.844 -28.203 1 88.38 93 ASN A O 1
ATOM 768 N N . TRP A 1 94 ? 26.328 -28.859 -26.891 1 92.38 94 TRP A N 1
ATOM 769 C CA . TRP A 1 94 ? 25.344 -29.109 -25.828 1 92.38 94 TRP A CA 1
ATOM 770 C C . TRP A 1 94 ? 24.734 -27.797 -25.344 1 92.38 94 TRP A C 1
ATOM 772 O O . TRP A 1 94 ? 23.562 -27.766 -24.938 1 92.38 94 TRP A O 1
ATOM 782 N N . ASP A 1 95 ? 25.453 -26.719 -25.438 1 92.38 95 ASP A N 1
ATOM 783 C CA . ASP A 1 95 ? 25 -25.406 -25 1 92.38 95 ASP A CA 1
ATOM 784 C C . ASP A 1 95 ? 23.844 -24.891 -25.859 1 92.38 95 ASP A C 1
ATOM 786 O O . ASP A 1 95 ? 22.844 -24.391 -25.328 1 92.38 95 ASP A O 1
ATOM 790 N N . ILE A 1 96 ? 24 -25.156 -27.125 1 94.62 96 ILE A N 1
ATOM 791 C CA . ILE A 1 96 ? 22.953 -24.719 -28.047 1 94.62 96 ILE A CA 1
ATOM 792 C C . ILE A 1 96 ? 21.703 -25.578 -27.812 1 94.62 96 ILE A C 1
ATOM 794 O O . ILE A 1 96 ? 20.594 -25.047 -27.766 1 94.62 96 ILE A O 1
ATOM 798 N N . LYS A 1 97 ? 21.906 -26.844 -27.641 1 94.62 97 LYS A N 1
ATOM 799 C CA . LYS A 1 97 ? 20.781 -27.766 -27.453 1 94.62 97 LYS A CA 1
ATOM 800 C C . LYS A 1 97 ? 20.0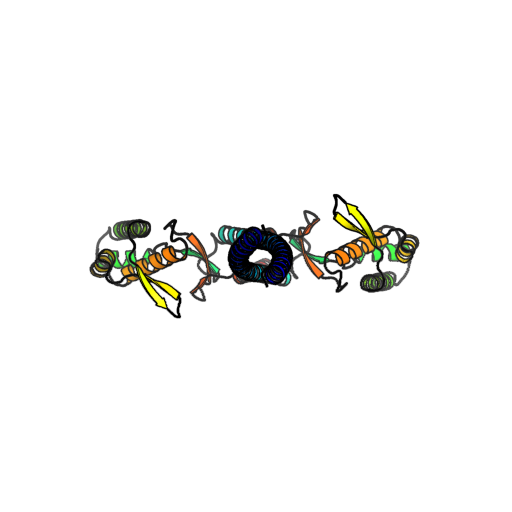47 -27.469 -26.141 1 94.62 97 LYS A C 1
ATOM 802 O O . LYS A 1 97 ? 18.812 -27.578 -26.094 1 94.62 97 LYS A O 1
ATOM 807 N N . SER A 1 98 ? 20.781 -27.109 -25.125 1 96.88 98 SER A N 1
ATOM 808 C CA . SER A 1 98 ? 20.172 -26.797 -23.844 1 96.88 98 SER A CA 1
ATOM 809 C C . SER A 1 98 ? 19.281 -25.562 -23.938 1 96.88 98 SER A C 1
ATOM 811 O O . SER A 1 98 ? 18.188 -25.547 -23.375 1 96.88 98 SER A O 1
ATOM 813 N N . VAL A 1 99 ? 19.719 -24.594 -24.625 1 96.81 99 VAL A N 1
ATOM 814 C CA . VAL A 1 99 ? 18.953 -23.359 -24.797 1 96.81 99 VAL A CA 1
ATOM 815 C C . VAL A 1 99 ? 17.672 -23.656 -25.578 1 96.81 99 VAL A C 1
ATOM 817 O O . VAL A 1 99 ? 16.594 -23.172 -25.234 1 96.81 99 VAL A O 1
ATOM 820 N N . GLU A 1 100 ? 17.859 -24.391 -26.625 1 96.81 100 GLU A N 1
ATOM 821 C CA . GLU A 1 100 ? 16.719 -24.75 -27.453 1 96.81 100 GLU A CA 1
ATOM 822 C C . GLU A 1 100 ? 15.688 -25.547 -26.656 1 96.81 100 GLU A C 1
ATOM 824 O O . GLU A 1 100 ? 14.484 -25.297 -26.766 1 96.81 100 GLU A O 1
ATOM 829 N N . LEU A 1 101 ? 16.219 -26.516 -25.906 1 97.19 101 LEU A N 1
ATOM 830 C CA . LEU A 1 101 ? 15.344 -27.344 -25.094 1 97.19 101 LEU A CA 1
ATOM 831 C C . LEU A 1 101 ? 14.609 -26.5 -24.062 1 97.19 101 LEU A C 1
ATOM 833 O O . LEU A 1 101 ? 13.398 -26.641 -23.891 1 97.19 101 LEU A O 1
ATOM 837 N N . CYS A 1 102 ? 15.305 -25.672 -23.422 1 98.06 102 CYS A N 1
ATOM 838 C CA . CYS A 1 102 ? 14.711 -24.797 -22.422 1 98.06 102 CYS A CA 1
ATOM 839 C C . CYS A 1 102 ? 13.656 -23.891 -23.047 1 98.06 102 CYS A C 1
ATOM 841 O O . CYS A 1 102 ? 12.562 -23.75 -22.5 1 98.06 102 CYS A O 1
ATOM 843 N N . SER A 1 103 ? 13.938 -23.359 -24.188 1 97.44 103 SER A N 1
ATOM 844 C CA . SER A 1 103 ? 13.016 -22.484 -24.891 1 97.44 103 SER A CA 1
ATOM 845 C C . SER A 1 103 ? 11.758 -23.25 -25.328 1 97.44 103 SER A C 1
ATOM 847 O O . SER A 1 103 ? 10.648 -22.719 -25.219 1 97.44 103 SER A O 1
ATOM 849 N N . LEU A 1 104 ? 11.953 -24.375 -25.797 1 97.5 104 LEU A N 1
ATOM 850 C CA . LEU A 1 104 ? 10.844 -25.219 -26.219 1 97.5 104 LEU A CA 1
ATOM 851 C C . LEU A 1 104 ? 9.875 -25.438 -25.062 1 97.5 104 LEU A C 1
ATOM 853 O O . LEU A 1 104 ? 8.656 -25.297 -25.219 1 97.5 104 LEU A O 1
ATOM 857 N N . TRP A 1 105 ? 10.445 -25.703 -23.984 1 97.75 105 TRP A N 1
ATOM 858 C CA . TRP A 1 105 ? 9.594 -26.031 -22.844 1 97.75 105 TRP A CA 1
ATOM 859 C C . TRP A 1 105 ? 8.977 -24.781 -22.25 1 97.75 105 TRP A C 1
ATOM 861 O O . TRP A 1 105 ? 7.855 -24.812 -21.734 1 97.75 105 TRP A O 1
ATOM 871 N N . GLN A 1 106 ? 9.648 -23.672 -22.375 1 97.56 106 GLN A N 1
ATOM 872 C CA . GLN A 1 106 ? 9.023 -22.406 -22.016 1 97.56 106 GLN A CA 1
ATOM 873 C C . GLN A 1 106 ? 7.773 -22.141 -22.844 1 97.56 106 GLN A C 1
ATOM 875 O O . GLN A 1 106 ? 6.758 -21.688 -22.328 1 97.56 106 GLN A O 1
ATOM 880 N N . GLU A 1 107 ? 7.879 -22.5 -24.078 1 96.44 107 GLU A N 1
ATOM 881 C CA . GLU A 1 107 ? 6.742 -22.312 -24.984 1 96.44 107 GLU A CA 1
ATOM 882 C C . GLU A 1 107 ? 5.625 -23.312 -24.656 1 96.44 107 GLU A C 1
ATOM 884 O O . GLU A 1 107 ? 4.441 -22.953 -24.719 1 96.44 107 GLU A O 1
ATOM 889 N N . ASN A 1 108 ? 6.016 -24.5 -24.297 1 96.06 108 ASN A N 1
ATOM 890 C CA . ASN A 1 108 ? 5.02 -25.5 -23.906 1 96.06 108 ASN A CA 1
ATOM 891 C C . ASN A 1 108 ? 4.207 -25.047 -22.703 1 96.06 108 ASN A C 1
ATOM 893 O O . ASN A 1 108 ? 2.986 -25.203 -22.672 1 96.06 108 ASN A O 1
ATOM 897 N N . ILE A 1 109 ? 4.848 -24.453 -21.781 1 96 109 ILE A N 1
ATOM 898 C CA . ILE A 1 109 ? 4.227 -24.016 -20.547 1 96 109 ILE A CA 1
ATOM 899 C C . ILE A 1 109 ? 3.201 -22.922 -20.828 1 96 109 ILE A C 1
ATOM 901 O O . ILE A 1 109 ? 2.164 -22.844 -20.172 1 96 109 ILE A O 1
ATOM 905 N N . LYS A 1 110 ? 3.398 -22.203 -21.859 1 94.44 110 LYS A N 1
ATOM 906 C CA . LYS A 1 110 ? 2.525 -21.094 -22.234 1 94.44 110 LYS A CA 1
ATOM 907 C C . LYS A 1 110 ? 1.299 -21.594 -23 1 94.44 110 LYS A C 1
ATOM 909 O O . LYS A 1 110 ? 0.332 -20.844 -23.172 1 94.44 110 LYS A O 1
ATOM 914 N N . ASP A 1 111 ? 1.376 -22.781 -23.422 1 94.38 111 ASP A N 1
ATOM 915 C CA . ASP A 1 111 ? 0.307 -23.312 -24.25 1 94.38 111 ASP A CA 1
ATOM 916 C C . ASP A 1 111 ? -1.005 -23.406 -23.469 1 94.38 111 ASP A C 1
ATOM 918 O O . ASP A 1 111 ? -1.118 -24.188 -22.516 1 94.38 111 ASP A O 1
ATOM 922 N N . PRO A 1 112 ? -2.014 -22.656 -23.844 1 91.81 112 PRO A N 1
ATOM 923 C CA . PRO A 1 112 ? -3.285 -22.656 -23.125 1 91.81 112 PRO A CA 1
ATOM 924 C C . PRO A 1 112 ? -4.051 -23.969 -23.281 1 91.81 112 PRO A C 1
ATOM 926 O O . PRO A 1 112 ? -4.988 -24.234 -22.531 1 91.81 112 PRO A O 1
ATOM 929 N N . HIS A 1 113 ? -3.602 -24.797 -24.219 1 93.44 113 HIS A N 1
ATOM 930 C CA . HIS A 1 113 ? -4.293 -26.062 -24.484 1 93.44 113 HIS A CA 1
ATOM 931 C C . HIS A 1 113 ? -3.666 -27.203 -23.688 1 93.44 113 HIS A C 1
ATOM 933 O O . HIS A 1 113 ? -4.16 -28.328 -23.734 1 93.44 113 HIS A O 1
ATOM 939 N N . TRP A 1 114 ? -2.568 -26.938 -23.031 1 95.12 114 TRP A N 1
ATOM 940 C CA . TRP A 1 114 ? -1.907 -27.922 -22.188 1 95.12 114 TRP A CA 1
ATOM 941 C C . TRP A 1 114 ? -2.143 -27.641 -20.719 1 95.12 114 TRP A C 1
ATOM 943 O O . TRP A 1 114 ? -1.55 -26.719 -20.156 1 95.12 114 TRP A O 1
ATOM 953 N N . HIS A 1 115 ? -2.992 -28.469 -20.109 1 92.12 115 HIS A N 1
ATOM 954 C CA . HIS A 1 115 ? -3.369 -28.25 -18.719 1 92.12 115 HIS A CA 1
ATOM 955 C C . HIS A 1 115 ? -3.117 -29.5 -17.891 1 92.12 115 HIS A C 1
ATOM 957 O O . HIS A 1 115 ? -4.059 -30.203 -17.5 1 92.12 115 HIS A O 1
ATOM 963 N N . PRO A 1 116 ? -1.851 -29.641 -17.547 1 96.06 116 PRO A N 1
ATOM 964 C CA . PRO A 1 116 ? -1.489 -30.844 -16.797 1 96.06 116 PRO A CA 1
ATOM 965 C C . PRO A 1 116 ? -1.691 -30.703 -15.297 1 96.06 116 PRO A C 1
ATOM 967 O O . PRO A 1 116 ? -0.731 -30.812 -14.531 1 96.06 116 PRO A O 1
ATOM 970 N N . PHE A 1 117 ? -2.922 -30.531 -14.852 1 95.88 117 PHE A N 1
ATOM 971 C CA . PHE A 1 117 ? -3.193 -30.359 -13.438 1 95.88 117 PHE A CA 1
ATOM 972 C C . PHE A 1 117 ? -4.328 -31.266 -12.984 1 95.88 117 PHE A C 1
ATOM 974 O O . PHE A 1 117 ? -5.293 -31.484 -13.719 1 95.88 117 PHE A O 1
ATOM 981 N N . ASN A 1 118 ? -4.09 -31.781 -11.852 1 93.94 118 ASN A N 1
ATOM 982 C CA . ASN A 1 118 ? -5.16 -32.438 -11.117 1 93.94 118 ASN A CA 1
ATOM 983 C C . ASN A 1 118 ? -5.715 -31.562 -10.008 1 93.94 118 ASN A C 1
ATOM 985 O O . ASN A 1 118 ? -4.992 -30.75 -9.438 1 93.94 118 ASN A O 1
ATOM 989 N N . LYS A 1 119 ? -7.012 -31.688 -9.82 1 92.56 119 LYS A N 1
ATOM 990 C CA . LYS A 1 119 ? -7.637 -30.969 -8.711 1 92.56 119 LYS A CA 1
ATOM 991 C C . LYS A 1 119 ? -7.633 -31.812 -7.438 1 92.56 119 LYS A C 1
ATOM 993 O O . LYS A 1 119 ? -8.039 -32.969 -7.457 1 92.56 119 LYS A O 1
ATOM 998 N N . ILE A 1 120 ? -7.043 -31.203 -6.461 1 92.12 120 ILE A N 1
ATOM 999 C CA . ILE A 1 120 ? -6.996 -31.922 -5.191 1 92.12 120 ILE A CA 1
ATOM 1000 C C . ILE A 1 120 ? -7.539 -31.031 -4.074 1 92.12 120 ILE A C 1
ATOM 1002 O O . ILE A 1 120 ? -7.438 -29.797 -4.141 1 92.12 120 ILE A O 1
ATOM 1006 N N . TRP A 1 121 ? -8.211 -31.594 -3.127 1 90.25 121 TRP A N 1
ATOM 1007 C CA . TRP A 1 121 ? -8.773 -30.875 -1.989 1 90.25 121 TRP A CA 1
ATOM 1008 C C . TRP A 1 121 ? -7.789 -30.844 -0.824 1 90.25 121 TRP A C 1
ATOM 1010 O O . TRP A 1 121 ? -7.297 -31.891 -0.398 1 90.25 121 TRP A O 1
ATOM 1020 N N . ILE A 1 122 ? -7.395 -29.688 -0.509 1 87.81 122 ILE A N 1
ATOM 1021 C CA . ILE A 1 122 ? -6.543 -29.547 0.667 1 87.81 122 ILE A CA 1
ATOM 1022 C C . ILE A 1 122 ? -7.211 -28.609 1.671 1 87.81 122 ILE A C 1
ATOM 1024 O O . ILE A 1 122 ? -7.41 -27.422 1.386 1 87.81 122 ILE A O 1
ATOM 1028 N N . ASN A 1 123 ? -7.527 -29.125 2.859 1 88.56 123 ASN A N 1
ATOM 1029 C CA . ASN A 1 123 ? -8.133 -28.312 3.916 1 88.56 123 ASN A CA 1
ATOM 1030 C C . ASN A 1 123 ? -9.375 -27.594 3.424 1 88.56 123 ASN A C 1
ATOM 1032 O O . ASN A 1 123 ? -9.516 -26.375 3.631 1 88.56 123 ASN A O 1
ATOM 1036 N N . GLY A 1 124 ? -10.125 -28.297 2.613 1 86.25 124 GLY A N 1
ATOM 1037 C CA . GLY A 1 124 ? -11.422 -27.781 2.209 1 86.25 124 GLY A CA 1
ATOM 1038 C C . GLY A 1 124 ? -11.336 -26.859 1.005 1 86.25 124 GLY A C 1
ATOM 1039 O O . GLY A 1 124 ? -12.344 -26.281 0.582 1 86.25 124 GLY A O 1
ATOM 1040 N N . LYS A 1 125 ? -10.109 -26.625 0.473 1 83.94 125 LYS A N 1
ATOM 1041 C CA . LYS A 1 125 ? -9.938 -25.781 -0.714 1 83.94 125 LYS A CA 1
ATOM 1042 C C . LYS A 1 125 ? -9.398 -26.594 -1.885 1 83.94 125 LYS A C 1
ATOM 1044 O O . LYS A 1 125 ? -8.602 -27.516 -1.689 1 83.94 125 LYS A O 1
ATOM 1049 N N . LEU A 1 126 ? -9.93 -26.234 -3.002 1 87.19 126 LEU A N 1
ATOM 1050 C CA . LEU A 1 126 ? -9.508 -26.891 -4.23 1 87.19 126 LEU A CA 1
ATOM 1051 C C . LEU A 1 126 ? -8.18 -26.328 -4.727 1 87.19 126 LEU A C 1
ATOM 1053 O O . LEU A 1 126 ? -8.047 -25.109 -4.871 1 87.19 126 LEU A O 1
ATOM 1057 N N . HIS A 1 127 ? -7.184 -27.297 -4.891 1 89.12 127 HIS A N 1
ATOM 1058 C CA . HIS A 1 127 ? -5.867 -26.875 -5.355 1 89.12 127 HIS A CA 1
ATOM 1059 C C . HIS A 1 127 ? -5.484 -27.594 -6.645 1 89.12 127 HIS A C 1
ATOM 1061 O O . HIS A 1 127 ? -5.883 -28.734 -6.863 1 89.12 127 HIS A O 1
ATOM 1067 N N . ASP A 1 128 ? -4.809 -26.859 -7.465 1 92.06 128 ASP A N 1
ATOM 1068 C CA . ASP A 1 128 ? -4.234 -27.469 -8.656 1 92.06 128 ASP A CA 1
ATOM 1069 C C . ASP A 1 128 ? -2.859 -28.062 -8.359 1 92.06 128 ASP A C 1
ATOM 1071 O O . ASP A 1 128 ? -2.018 -27.422 -7.734 1 92.06 128 ASP A O 1
ATOM 1075 N N . GLU A 1 129 ? -2.744 -29.344 -8.688 1 93.94 129 GLU A N 1
ATOM 1076 C CA . GLU A 1 129 ? -1.446 -30.016 -8.586 1 93.94 129 GLU A CA 1
ATOM 1077 C C . GLU A 1 129 ? -1.008 -30.578 -9.938 1 93.94 129 GLU A C 1
ATOM 1079 O O . GLU A 1 129 ? -1.82 -31.125 -10.672 1 93.94 129 GLU A O 1
ATOM 1084 N N . VAL A 1 130 ? 0.247 -30.391 -10.227 1 96.19 130 VAL A N 1
ATOM 1085 C CA . VAL A 1 130 ? 0.752 -30.891 -11.508 1 96.19 130 VAL A CA 1
ATOM 1086 C C . VAL A 1 130 ? 0.557 -32.406 -11.594 1 96.19 130 VAL A C 1
ATOM 1088 O O . VAL A 1 130 ? 0.854 -33.125 -10.641 1 96.19 130 VAL A O 1
ATOM 1091 N N . ASP A 1 131 ? 0.05 -32.844 -12.711 1 96.44 131 ASP A N 1
ATOM 1092 C CA . ASP A 1 131 ? -0.217 -34.281 -12.961 1 96.44 131 ASP A CA 1
ATOM 1093 C C . ASP A 1 131 ? 1.053 -35 -13.398 1 96.44 131 ASP A C 1
ATOM 1095 O O . ASP A 1 131 ? 1.458 -34.906 -14.555 1 96.44 131 ASP A O 1
ATOM 1099 N N . ALA A 1 132 ? 1.598 -35.781 -12.523 1 92.38 132 ALA A N 1
ATOM 1100 C CA . ALA A 1 132 ? 2.828 -36.531 -12.805 1 92.38 132 ALA A CA 1
ATOM 1101 C C . ALA A 1 132 ? 2.617 -37.531 -13.922 1 92.38 132 ALA A C 1
ATOM 1103 O O . ALA A 1 132 ? 3.58 -38 -14.539 1 92.38 132 ALA A O 1
ATOM 1104 N N . ALA A 1 133 ? 1.363 -37.875 -14.172 1 95 133 ALA A N 1
ATOM 1105 C CA . ALA A 1 133 ? 1.062 -38.875 -15.188 1 95 133 ALA A CA 1
ATOM 1106 C C . ALA A 1 133 ? 0.885 -38.25 -16.562 1 95 133 ALA A C 1
ATOM 1108 O O . ALA A 1 133 ? 0.679 -38.938 -17.562 1 95 133 ALA A O 1
ATOM 1109 N N . ASP A 1 134 ? 0.965 -37 -16.625 1 97.25 134 ASP A N 1
ATOM 1110 C CA . ASP A 1 134 ? 0.873 -36.344 -17.922 1 97.25 134 ASP A CA 1
ATOM 1111 C C . ASP A 1 134 ? 1.91 -36.875 -18.891 1 97.25 134 ASP A C 1
ATOM 1113 O O . ASP A 1 134 ? 3.094 -36.969 -18.562 1 97.25 134 ASP A O 1
ATOM 1117 N N . PRO A 1 135 ? 1.517 -37.25 -20.125 1 96.94 135 PRO A N 1
ATOM 1118 C CA . PRO A 1 135 ? 2.434 -37.906 -21.047 1 96.94 135 PRO A CA 1
ATOM 1119 C C . PRO A 1 135 ? 3.641 -37.062 -21.422 1 96.94 135 PRO A C 1
ATOM 1121 O O . PRO A 1 135 ? 4.754 -37.562 -21.547 1 96.94 135 PRO A O 1
ATOM 1124 N N . LYS A 1 136 ? 3.404 -35.719 -21.594 1 96.88 136 LYS A N 1
ATOM 1125 C CA . LYS A 1 136 ? 4.516 -34.844 -21.938 1 96.88 136 LYS A CA 1
ATOM 1126 C C . LYS A 1 136 ? 5.527 -34.781 -20.797 1 96.88 136 LYS A C 1
ATOM 1128 O O . LYS A 1 136 ? 6.734 -34.812 -21.031 1 96.88 136 LYS A O 1
ATOM 1133 N N . LEU A 1 137 ? 5.027 -34.719 -19.641 1 97.94 137 LEU A N 1
ATOM 1134 C CA . LEU A 1 137 ? 5.887 -34.594 -18.469 1 97.94 137 LEU A CA 1
ATOM 1135 C C . LEU A 1 137 ? 6.613 -35.906 -18.188 1 97.94 137 LEU A C 1
ATOM 1137 O O . LEU A 1 137 ? 7.773 -35.906 -17.781 1 97.94 137 LEU A O 1
ATOM 1141 N N . LYS A 1 138 ? 5.98 -37 -18.438 1 97.5 138 LYS A N 1
ATOM 1142 C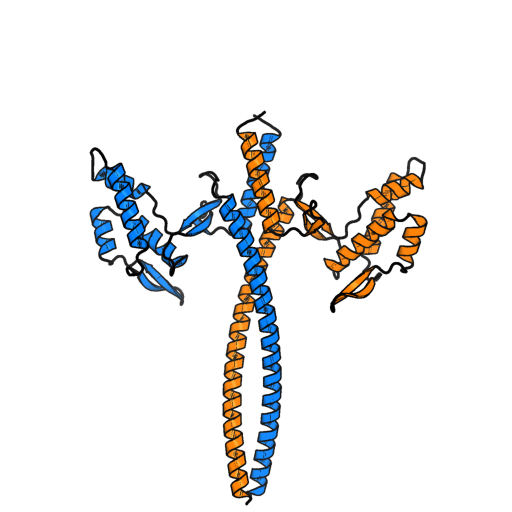 CA . LYS A 1 138 ? 6.621 -38.312 -18.281 1 97.5 138 LYS A CA 1
ATOM 1143 C C . LYS A 1 138 ? 7.793 -38.469 -19.25 1 97.5 138 LYS A C 1
ATOM 1145 O O . LYS A 1 138 ? 8.867 -38.938 -18.859 1 97.5 138 LYS A O 1
ATOM 1150 N N . GLU A 1 139 ? 7.504 -38.125 -20.438 1 96.88 139 GLU A N 1
ATOM 1151 C CA . GLU A 1 139 ? 8.562 -38.219 -21.453 1 96.88 139 GLU A CA 1
ATOM 1152 C C . GLU A 1 139 ? 9.742 -37.344 -21.078 1 96.88 139 GLU A C 1
ATOM 1154 O O . GLU A 1 139 ? 10.898 -37.75 -21.219 1 96.88 139 GLU A O 1
ATOM 1159 N N . LEU A 1 140 ? 9.406 -36.156 -20.641 1 97.75 140 LEU A N 1
ATOM 1160 C CA . LEU A 1 140 ? 10.445 -35.219 -20.219 1 97.75 140 LEU A CA 1
ATOM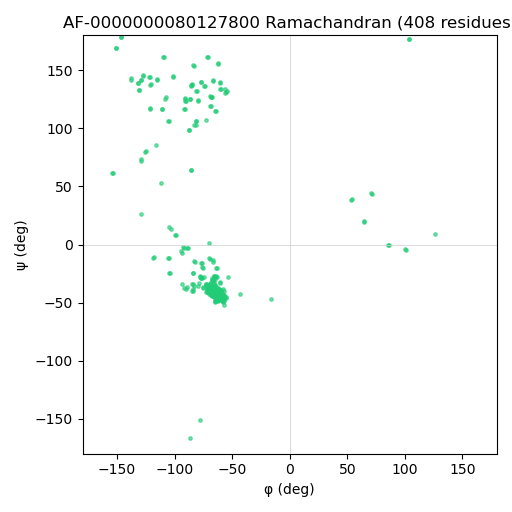 1161 C C . LEU A 1 140 ? 11.312 -35.812 -19.125 1 97.75 140 LEU A C 1
ATOM 1163 O O . LEU A 1 140 ? 12.539 -35.75 -19.188 1 97.75 140 LEU A O 1
ATOM 1167 N N . ARG A 1 141 ? 10.695 -36.344 -18.172 1 97.62 141 ARG A N 1
ATOM 1168 C CA . ARG A 1 141 ? 11.391 -36.969 -17.047 1 97.62 141 ARG A CA 1
ATOM 1169 C C . ARG A 1 141 ? 12.258 -38.125 -17.5 1 97.62 141 ARG A C 1
ATOM 1171 O O . ARG A 1 141 ? 13.422 -38.25 -17.094 1 97.62 141 ARG A O 1
ATOM 1178 N N . ASP A 1 142 ? 11.766 -38.969 -18.375 1 97.25 142 ASP A N 1
ATOM 1179 C CA . ASP A 1 142 ? 12.453 -40.156 -18.844 1 97.25 142 ASP A CA 1
ATOM 1180 C C . ASP A 1 142 ? 13.68 -39.812 -19.688 1 97.25 142 ASP A C 1
ATOM 1182 O O . ASP A 1 142 ? 14.727 -40.438 -19.562 1 97.25 142 ASP A O 1
ATOM 1186 N N . VAL A 1 143 ? 13.539 -38.75 -20.422 1 96.81 143 VAL A N 1
ATOM 1187 C CA . VAL A 1 143 ? 14.562 -38.438 -21.422 1 96.81 143 VAL A CA 1
ATOM 1188 C C . VAL A 1 143 ? 15.609 -37.531 -20.812 1 96.81 143 VAL A C 1
ATOM 1190 O O . VAL A 1 143 ? 16.797 -37.656 -21.078 1 96.81 143 VAL A O 1
ATOM 1193 N N . TRP A 1 144 ? 15.117 -36.625 -19.969 1 97.31 144 TRP A N 1
ATOM 1194 C CA . TRP A 1 144 ? 16.047 -35.562 -19.594 1 97.31 144 TRP A CA 1
ATOM 1195 C C . TRP A 1 144 ? 16.312 -35.594 -18.094 1 97.31 144 TRP A C 1
ATOM 1197 O O . TRP A 1 144 ? 17.172 -34.844 -17.594 1 97.31 144 TRP A O 1
ATOM 1207 N N . GLY A 1 145 ? 15.531 -36.375 -17.359 1 97.12 145 GLY A N 1
ATOM 1208 C CA . GLY A 1 145 ? 15.875 -36.594 -15.961 1 97.12 145 GLY A CA 1
ATOM 1209 C C . GLY A 1 145 ? 15.008 -35.812 -14.992 1 97.12 145 GLY A C 1
ATOM 1210 O O . GLY A 1 145 ? 14.203 -34.969 -15.414 1 97.12 145 GLY A O 1
ATOM 1211 N N . GLU A 1 146 ? 15.266 -36.062 -13.703 1 97.75 146 GLU A N 1
ATOM 1212 C CA . GLU A 1 146 ? 14.422 -35.594 -12.609 1 97.75 146 GLU A CA 1
ATOM 1213 C C . GLU A 1 146 ? 14.562 -34.094 -12.43 1 97.75 146 GLU A C 1
ATOM 1215 O O . GLU A 1 146 ? 13.578 -33.375 -12.188 1 97.75 146 GLU A O 1
ATOM 1220 N N . GLN A 1 147 ? 15.672 -33.531 -12.617 1 98 147 GLN A N 1
ATOM 1221 C CA . GLN A 1 147 ? 15.906 -32.125 -12.344 1 98 147 GLN A CA 1
ATOM 1222 C C . GLN A 1 147 ? 15.219 -31.25 -13.383 1 98 147 GLN A C 1
ATOM 1224 O O . GLN A 1 147 ? 14.625 -30.219 -13.039 1 98 147 GLN A O 1
ATOM 1229 N N . VAL A 1 148 ? 15.281 -31.656 -14.57 1 98.38 148 VAL A N 1
ATOM 1230 C CA . VAL A 1 148 ? 14.617 -30.922 -15.648 1 98.38 148 VAL A CA 1
ATOM 1231 C C . VAL A 1 148 ? 13.102 -31 -15.461 1 98.38 148 VAL A C 1
ATOM 1233 O O . VAL A 1 148 ? 12.406 -29.984 -15.57 1 98.38 148 VAL A O 1
ATOM 1236 N N . TYR A 1 149 ? 12.703 -32.188 -15.148 1 98.31 149 TYR A N 1
ATOM 1237 C CA . TYR A 1 149 ? 11.289 -32.406 -14.883 1 98.31 149 TYR A CA 1
ATOM 1238 C C . TYR A 1 149 ? 10.789 -31.516 -13.758 1 98.31 149 TYR A C 1
ATOM 1240 O O . TYR A 1 149 ? 9.781 -30.828 -13.914 1 98.31 149 TYR A O 1
ATOM 1248 N N . GLU A 1 150 ? 11.469 -31.5 -12.68 1 98.06 150 GLU A N 1
ATOM 1249 C CA . GLU A 1 150 ? 11.086 -30.703 -11.516 1 98.06 150 GLU A CA 1
ATOM 1250 C C . GLU A 1 150 ? 11.055 -29.203 -11.852 1 98.06 150 GLU A C 1
ATOM 1252 O O . GLU A 1 150 ? 10.172 -28.484 -11.391 1 98.06 150 GLU A O 1
ATOM 1257 N N . THR A 1 151 ? 11.992 -28.812 -12.609 1 98.31 151 THR A N 1
ATOM 1258 C CA . THR A 1 151 ? 12.078 -27.406 -13.016 1 98.31 151 THR A CA 1
ATOM 1259 C C . THR A 1 151 ? 10.836 -27 -13.797 1 98.31 151 THR A C 1
ATOM 1261 O O . THR A 1 151 ? 10.266 -25.938 -13.555 1 98.31 151 THR A O 1
ATOM 1264 N N . VAL A 1 152 ? 10.383 -27.828 -14.648 1 98.44 152 VAL A N 1
ATOM 1265 C CA . VAL A 1 152 ? 9.211 -27.547 -15.461 1 98.44 152 VAL A CA 1
ATOM 1266 C C . VAL A 1 152 ? 7.957 -27.562 -14.594 1 98.44 152 VAL A C 1
ATOM 1268 O O . VAL A 1 152 ? 7.082 -26.703 -14.727 1 98.44 152 VAL A O 1
ATOM 1271 N N . CYS A 1 153 ? 7.887 -28.5 -13.688 1 97.62 153 CYS A N 1
ATOM 1272 C CA . CYS A 1 153 ? 6.738 -28.594 -12.797 1 97.62 153 CYS A CA 1
ATOM 1273 C C . CYS A 1 153 ? 6.598 -27.344 -11.938 1 97.62 153 CYS A C 1
ATOM 1275 O O . CYS A 1 153 ? 5.492 -26.828 -11.758 1 97.62 153 CYS A O 1
ATOM 1277 N N . VAL A 1 154 ? 7.664 -26.875 -11.43 1 96.62 154 VAL A N 1
ATOM 1278 C CA . VAL A 1 154 ? 7.656 -25.672 -10.609 1 96.62 154 VAL A CA 1
ATOM 1279 C C . VAL A 1 154 ? 7.16 -24.484 -11.43 1 96.62 154 VAL A C 1
ATOM 1281 O O . VAL A 1 154 ? 6.289 -23.734 -10.984 1 96.62 154 VAL A O 1
ATOM 1284 N N . ALA A 1 155 ? 7.656 -24.406 -12.648 1 97.69 155 ALA A N 1
ATOM 1285 C CA . ALA A 1 155 ? 7.262 -23.312 -13.523 1 97.69 155 ALA A CA 1
ATOM 1286 C C . ALA A 1 155 ? 5.773 -23.375 -13.859 1 97.69 155 ALA A C 1
ATOM 1288 O O . ALA A 1 155 ? 5.082 -22.359 -13.852 1 97.69 155 ALA A O 1
ATOM 1289 N N . LEU A 1 156 ? 5.297 -24.547 -14.086 1 97.19 156 LEU A N 1
ATOM 1290 C CA . LEU A 1 156 ? 3.883 -24.75 -14.367 1 97.19 156 LEU A CA 1
ATOM 1291 C C . LEU A 1 156 ? 3.02 -24.312 -13.188 1 97.19 156 LEU A C 1
ATOM 1293 O O . LEU A 1 156 ? 2.025 -23.609 -13.367 1 97.19 156 LEU A O 1
ATOM 1297 N N . SER A 1 157 ? 3.457 -24.703 -12.086 1 95.88 157 SER A N 1
ATOM 1298 C CA . SER A 1 157 ? 2.715 -24.359 -10.875 1 95.88 157 SER A CA 1
ATOM 1299 C C . SER A 1 157 ? 2.703 -22.844 -10.648 1 95.88 157 SER A C 1
ATOM 1301 O O . SER A 1 157 ? 1.675 -22.281 -10.281 1 95.88 157 SER A O 1
ATOM 1303 N N . GLU A 1 158 ? 3.785 -22.234 -10.867 1 96 158 GLU A N 1
ATOM 1304 C CA . GLU A 1 158 ? 3.896 -20.781 -10.695 1 96 158 GLU A CA 1
ATOM 1305 C C . GLU A 1 158 ? 3.006 -20.047 -11.688 1 96 158 GLU A C 1
ATOM 1307 O O . GLU A 1 158 ? 2.291 -19.109 -11.305 1 96 158 GLU A O 1
ATOM 1312 N N . ILE A 1 159 ? 2.986 -20.516 -12.898 1 95.31 159 ILE A N 1
ATOM 1313 C CA . ILE A 1 159 ? 2.148 -19.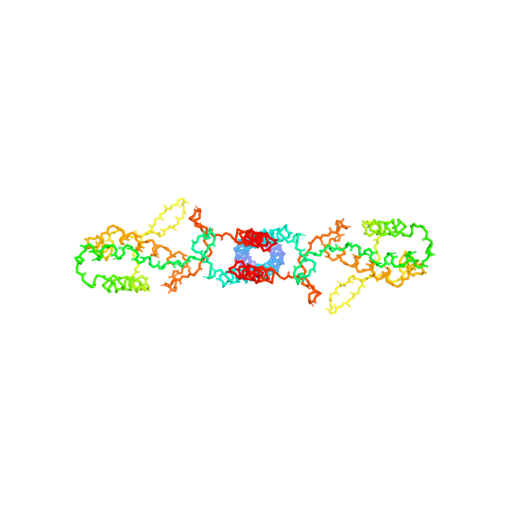891 -13.914 1 95.31 159 ILE A CA 1
ATOM 1314 C C . ILE A 1 159 ? 0.676 -20.062 -13.547 1 95.31 159 ILE A C 1
ATOM 1316 O O . ILE A 1 159 ? -0.112 -19.125 -13.641 1 95.31 159 ILE A O 1
ATOM 1320 N N . ASN A 1 160 ? 0.391 -21.188 -13.086 1 93.12 160 ASN A N 1
ATOM 1321 C CA . ASN A 1 160 ? -0.989 -21.5 -12.719 1 93.12 160 ASN A CA 1
ATOM 1322 C C . ASN A 1 160 ? -1.45 -20.656 -11.531 1 93.12 160 ASN A C 1
ATOM 1324 O O . ASN A 1 160 ? -2.631 -20.312 -11.43 1 93.12 160 ASN A O 1
ATOM 1328 N N . GLU A 1 161 ? -0.545 -20.375 -10.75 1 91.81 161 GLU A N 1
ATOM 1329 C CA . GLU A 1 161 ? -0.867 -19.609 -9.555 1 91.81 161 GLU A CA 1
ATOM 1330 C C . GLU A 1 161 ? -0.887 -18.109 -9.844 1 91.81 161 GLU A C 1
ATOM 1332 O O . GLU A 1 161 ? -1.787 -17.406 -9.398 1 91.81 161 GLU A O 1
ATOM 1337 N N . TYR A 1 162 ? -0.036 -17.594 -10.586 1 92.88 162 TYR A N 1
ATOM 1338 C CA . TYR A 1 162 ? 0.199 -16.156 -10.664 1 92.88 162 TYR A CA 1
ATOM 1339 C C . TYR A 1 162 ? -0.389 -15.586 -11.953 1 92.88 162 TYR A C 1
ATOM 1341 O O . TYR A 1 162 ? -0.677 -14.391 -12.031 1 92.88 162 TYR A O 1
ATOM 1349 N N . ASN A 1 163 ? -0.525 -16.438 -12.969 1 93.12 163 ASN A N 1
ATOM 1350 C CA . ASN A 1 163 ? -1.023 -15.945 -14.242 1 93.12 163 ASN A CA 1
ATOM 1351 C C . ASN A 1 163 ? -1.713 -17.047 -15.039 1 93.12 163 ASN A C 1
ATOM 1353 O O . ASN A 1 163 ? -1.304 -17.359 -16.156 1 93.12 163 ASN A O 1
ATOM 1357 N N . PRO A 1 164 ? -2.74 -17.562 -14.5 1 90.19 164 PRO A N 1
ATOM 1358 C CA . PRO A 1 164 ? -3.402 -18.719 -15.125 1 90.19 164 PRO A CA 1
ATOM 1359 C C . PRO A 1 164 ? -4.008 -18.375 -16.484 1 90.19 164 PRO A C 1
ATOM 1361 O O . PRO A 1 164 ? -4.059 -19.219 -17.375 1 90.19 164 PRO A O 1
ATOM 1364 N N . SER A 1 165 ? -4.406 -17.156 -16.672 1 89.31 165 SER A N 1
ATOM 1365 C CA . SER A 1 165 ? -5.078 -16.781 -17.922 1 89.31 165 SER A CA 1
ATOM 1366 C C .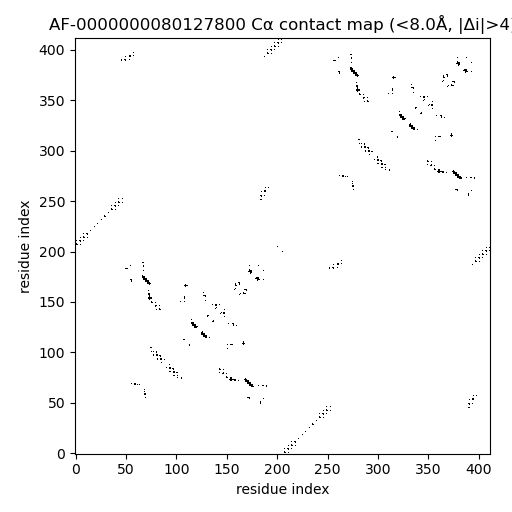 SER A 1 165 ? -4.07 -16.328 -18.969 1 89.31 165 SER A C 1
ATOM 1368 O O . SER A 1 165 ? -4.203 -16.672 -20.156 1 89.31 165 SER A O 1
ATOM 1370 N N . GLY A 1 166 ? -3.035 -15.656 -18.641 1 90.06 166 GLY A N 1
ATOM 1371 C CA . GLY A 1 166 ? -2.043 -15.148 -19.578 1 90.06 166 GLY A CA 1
ATOM 1372 C C . GLY A 1 166 ? -0.971 -16.172 -19.922 1 90.06 166 GLY A C 1
ATOM 1373 O O . GLY A 1 166 ? -0.483 -16.203 -21.047 1 90.06 166 GLY A O 1
ATOM 1374 N N . ARG A 1 167 ? -0.599 -17 -19 1 93.31 167 ARG A N 1
ATOM 1375 C CA . ARG A 1 167 ? 0.307 -18.125 -19.125 1 93.31 167 ARG A CA 1
ATOM 1376 C C . ARG A 1 167 ? 1.716 -17.672 -19.484 1 93.31 167 ARG A C 1
ATOM 1378 O O . ARG A 1 167 ? 2.484 -18.422 -20.078 1 93.31 167 ARG A O 1
ATOM 1385 N N . TYR A 1 168 ? 2.047 -16.422 -19.25 1 94.5 168 TYR A N 1
ATOM 1386 C CA . TYR A 1 168 ? 3.424 -15.961 -19.375 1 94.5 168 TYR A CA 1
ATOM 1387 C C . TYR A 1 168 ? 4.023 -15.648 -18.016 1 94.5 168 TYR A C 1
ATOM 1389 O O . TYR A 1 168 ? 3.299 -15.5 -17.031 1 94.5 168 TYR A O 1
ATOM 1397 N N . ALA A 1 169 ? 5.285 -15.609 -17.984 1 95.44 169 ALA A N 1
ATOM 1398 C CA . ALA A 1 169 ? 6.004 -15.367 -16.734 1 95.44 169 ALA A CA 1
ATOM 1399 C C . ALA A 1 169 ? 5.746 -13.961 -16.219 1 95.44 169 ALA A C 1
ATOM 1401 O O . ALA A 1 169 ? 5.648 -13.008 -17 1 95.44 169 ALA A O 1
ATOM 1402 N N . VAL A 1 170 ? 5.605 -13.82 -14.93 1 95.56 170 VAL A N 1
ATOM 1403 C CA . VAL A 1 170 ? 5.332 -12.516 -14.336 1 95.56 170 VAL A CA 1
ATOM 1404 C C . VAL A 1 170 ? 6.32 -12.25 -13.203 1 95.56 170 VAL A C 1
ATOM 1406 O O . VAL A 1 170 ? 6.656 -13.156 -12.438 1 95.56 170 VAL A O 1
ATOM 1409 N N . PRO A 1 171 ? 6.738 -10.992 -13.125 1 95.19 171 PRO A N 1
ATOM 1410 C CA . PRO A 1 171 ? 7.684 -10.656 -12.055 1 95.19 171 PRO A CA 1
ATOM 1411 C C . PRO A 1 171 ? 7.008 -10.531 -10.688 1 95.19 171 PRO A C 1
ATOM 1413 O O . PRO A 1 171 ? 5.871 -10.055 -10.602 1 95.19 171 PRO A O 1
ATOM 1416 N N . GLU A 1 172 ? 7.672 -11.039 -9.656 1 95.81 172 GLU A N 1
ATOM 1417 C CA . GLU A 1 172 ? 7.223 -10.914 -8.281 1 95.81 172 GLU A CA 1
ATOM 1418 C C . GLU A 1 172 ? 8.383 -10.586 -7.344 1 95.81 172 GLU A C 1
ATOM 1420 O O . GLU A 1 172 ? 9.508 -11.047 -7.559 1 95.81 172 GLU A O 1
ATOM 1425 N N . LEU A 1 173 ? 8.047 -9.727 -6.379 1 95.75 173 LEU A N 1
ATOM 1426 C CA . LEU A 1 173 ? 9.016 -9.531 -5.309 1 95.75 173 LEU A CA 1
ATOM 1427 C C . LEU A 1 173 ? 9.148 -10.789 -4.457 1 95.75 173 LEU A C 1
ATOM 1429 O O . LEU A 1 173 ? 8.148 -11.336 -3.988 1 95.75 173 LEU A O 1
ATOM 1433 N N . TRP A 1 174 ? 10.406 -11.234 -4.305 1 95.12 174 TRP A N 1
ATOM 1434 C CA . TRP A 1 174 ? 10.625 -12.539 -3.678 1 95.12 174 TRP A CA 1
ATOM 1435 C C . TRP A 1 174 ? 11.688 -12.445 -2.586 1 95.12 174 TRP A C 1
ATOM 1437 O O . TRP A 1 174 ? 12.703 -11.766 -2.758 1 95.12 174 TRP A O 1
ATOM 1447 N N . ASN A 1 175 ? 11.438 -13 -1.447 1 96.06 175 ASN A N 1
ATOM 1448 C CA . ASN A 1 175 ? 12.398 -13.203 -0.371 1 96.06 175 ASN A CA 1
ATOM 1449 C C . ASN A 1 175 ? 13.148 -14.531 -0.53 1 96.06 175 ASN A C 1
ATOM 1451 O O . ASN A 1 175 ? 12.641 -15.578 -0.141 1 96.06 175 ASN A O 1
ATOM 1455 N N . PHE A 1 176 ? 14.32 -14.562 -1.047 1 93 176 PHE A N 1
ATOM 1456 C CA . PHE A 1 176 ? 15.062 -15.766 -1.412 1 93 176 PHE A CA 1
ATOM 1457 C C . PHE A 1 176 ? 15.625 -16.453 -0.173 1 93 176 PHE A C 1
ATOM 1459 O O . PHE A 1 176 ? 15.953 -17.641 -0.21 1 93 176 PHE A O 1
ATOM 1466 N N . LYS A 1 177 ? 15.719 -15.703 0.883 1 92.38 177 LYS A N 1
ATOM 1467 C CA . LYS A 1 177 ? 16.141 -16.312 2.143 1 92.38 177 LYS A CA 1
ATOM 1468 C C . LYS A 1 177 ? 15.062 -17.234 2.697 1 92.38 177 LYS A C 1
ATOM 1470 O O . LYS A 1 177 ? 15.367 -18.312 3.193 1 92.38 177 LYS A O 1
ATOM 1475 N N . GLU A 1 178 ? 13.797 -16.828 2.498 1 94.56 178 GLU A N 1
ATOM 1476 C CA . GLU A 1 178 ? 12.695 -17.594 3.082 1 94.56 178 GLU A CA 1
ATOM 1477 C C . GLU A 1 178 ? 11.961 -18.406 2.02 1 94.56 178 GLU A C 1
ATOM 1479 O O . GLU A 1 178 ? 11.117 -19.234 2.344 1 94.56 178 GLU A O 1
ATOM 1484 N N . GLY A 1 179 ? 12.227 -18.141 0.781 1 92.94 179 GLY A N 1
ATOM 1485 C CA . GLY A 1 179 ? 11.625 -18.906 -0.305 1 92.94 179 GLY A CA 1
ATOM 1486 C C . GLY A 1 179 ? 10.148 -18.625 -0.481 1 92.94 179 GLY A C 1
ATOM 1487 O O . GLY A 1 179 ? 9.352 -19.562 -0.619 1 92.94 179 GLY A O 1
ATOM 1488 N N . ARG A 1 180 ? 9.789 -17.312 -0.405 1 95 180 ARG A N 1
ATOM 1489 C CA . ARG A 1 180 ? 8.391 -16.906 -0.519 1 95 180 ARG A CA 1
ATOM 1490 C C . ARG A 1 180 ? 8.273 -15.508 -1.114 1 95 180 ARG A C 1
ATOM 1492 O O . ARG A 1 180 ? 9.266 -14.797 -1.244 1 95 180 ARG A O 1
ATOM 1499 N N . LYS A 1 181 ? 7.062 -15.203 -1.445 1 94.69 181 LYS A N 1
ATOM 1500 C CA . LYS A 1 181 ? 6.789 -13.844 -1.899 1 94.69 181 LYS A CA 1
ATOM 1501 C C . LYS A 1 181 ? 7.133 -12.82 -0.816 1 94.69 181 LYS A C 1
ATOM 1503 O O . LYS A 1 181 ? 6.828 -13.031 0.36 1 94.69 181 LYS A O 1
ATOM 1508 N N . SER A 1 182 ? 7.703 -11.734 -1.187 1 96.38 182 SER A N 1
ATOM 1509 C CA . SER A 1 182 ? 8.039 -10.672 -0.246 1 96.38 182 SER A CA 1
ATOM 1510 C C . SER A 1 182 ? 6.855 -9.734 -0.038 1 96.38 182 SER A C 1
ATOM 1512 O O . SER A 1 182 ? 6.148 -9.391 -0.99 1 96.38 182 SER A O 1
ATOM 1514 N N . SER A 1 183 ? 6.625 -9.367 1.215 1 96.31 183 SER A N 1
ATOM 1515 C CA . SER A 1 183 ? 5.711 -8.25 1.431 1 96.31 183 SER A CA 1
ATOM 1516 C C . SER A 1 183 ? 6.344 -6.93 1.011 1 96.31 183 SER A C 1
ATOM 1518 O O . SER A 1 183 ? 7.562 -6.84 0.858 1 96.31 183 SER A O 1
ATOM 1520 N N . LEU A 1 184 ? 5.566 -5.945 0.804 1 97 184 LEU A N 1
ATOM 1521 C CA . LEU A 1 184 ? 6.09 -4.621 0.476 1 97 184 LEU A CA 1
ATOM 1522 C C . LEU A 1 184 ? 6.891 -4.051 1.641 1 97 184 LEU A C 1
ATOM 1524 O O . LEU A 1 184 ? 7.895 -3.365 1.433 1 97 184 LEU A O 1
ATOM 1528 N N . LYS A 1 185 ? 6.449 -4.359 2.84 1 96.69 185 LYS A N 1
ATOM 1529 C CA . LYS A 1 185 ? 7.191 -3.943 4.023 1 96.69 185 LYS A CA 1
ATOM 1530 C C . LYS A 1 185 ? 8.609 -4.504 4.008 1 96.69 185 LYS A C 1
ATOM 1532 O O . LYS A 1 185 ? 9.578 -3.771 4.246 1 96.69 185 LYS A O 1
ATOM 1537 N N . GLU A 1 186 ? 8.727 -5.746 3.709 1 96.62 186 GLU A N 1
ATOM 1538 C CA . GLU A 1 186 ? 10.023 -6.406 3.662 1 96.62 186 GLU A CA 1
ATOM 1539 C C . GLU A 1 186 ? 10.922 -5.777 2.6 1 96.62 186 GLU A C 1
ATOM 1541 O O . GLU A 1 186 ? 12.125 -5.605 2.818 1 96.62 186 GLU A O 1
ATOM 1546 N N . ALA A 1 187 ? 10.398 -5.523 1.484 1 96.44 187 ALA A N 1
ATOM 1547 C CA . ALA A 1 187 ? 11.172 -4.914 0.401 1 96.44 187 ALA A CA 1
ATOM 1548 C C . ALA A 1 187 ? 11.68 -3.535 0.8 1 96.44 187 ALA A C 1
ATOM 1550 O O . ALA A 1 187 ? 12.844 -3.205 0.561 1 96.44 187 ALA A O 1
ATOM 1551 N N . VAL A 1 188 ? 10.852 -2.779 1.431 1 96.75 188 VAL A N 1
ATOM 1552 C CA . VAL A 1 188 ? 11.234 -1.439 1.865 1 96.75 188 VAL A CA 1
ATOM 1553 C C . VAL A 1 188 ? 12.281 -1.532 2.973 1 96.75 188 VAL A C 1
ATOM 1555 O O . VAL A 1 188 ? 13.258 -0.781 2.973 1 96.75 188 VAL A O 1
ATOM 1558 N N . GLU A 1 189 ? 12.086 -2.43 3.902 1 95.56 189 GLU A N 1
ATOM 1559 C CA . GLU A 1 189 ? 13.078 -2.658 4.949 1 95.56 189 GLU A CA 1
ATOM 1560 C C . GLU A 1 189 ? 14.438 -2.986 4.352 1 95.56 189 GLU A C 1
ATOM 1562 O O . GLU A 1 189 ? 15.469 -2.482 4.816 1 95.56 189 GLU A O 1
ATOM 1567 N N . TYR A 1 190 ? 14.445 -3.82 3.4 1 95.12 190 TYR A N 1
ATOM 1568 C CA . TYR A 1 190 ? 15.672 -4.195 2.707 1 95.12 190 TYR A CA 1
ATOM 1569 C C . TYR A 1 190 ? 16.344 -2.973 2.084 1 95.12 190 TYR A C 1
ATOM 1571 O O . TYR A 1 190 ? 17.547 -2.783 2.215 1 95.12 190 TYR A O 1
ATOM 1579 N N . LEU A 1 191 ? 15.555 -2.156 1.362 1 93.81 191 LEU A N 1
ATOM 1580 C CA . LEU A 1 191 ? 16.094 -0.957 0.725 1 93.81 191 LEU A CA 1
ATOM 1581 C C . LEU A 1 191 ? 16.734 -0.032 1.755 1 93.81 191 LEU A C 1
ATOM 1583 O O . LEU A 1 191 ? 17.812 0.509 1.521 1 93.81 191 LEU A O 1
ATOM 1587 N N . LEU A 1 192 ? 16.062 0.137 2.867 1 94.31 192 LEU A N 1
ATOM 1588 C CA . LEU A 1 192 ? 16.547 1.024 3.916 1 94.31 192 LEU A CA 1
ATOM 1589 C C . LEU A 1 192 ? 17.844 0.502 4.508 1 94.31 192 LEU A C 1
ATOM 1591 O O . LEU A 1 192 ? 18.766 1.279 4.777 1 94.31 192 LEU A O 1
ATOM 1595 N N . LYS A 1 193 ? 17.922 -0.79 4.66 1 92.44 193 LYS A N 1
ATOM 1596 C CA . LYS A 1 193 ? 19.141 -1.401 5.16 1 92.44 193 LYS A CA 1
ATOM 1597 C C . LYS A 1 193 ? 20.297 -1.224 4.168 1 92.44 193 LYS A C 1
ATOM 1599 O O . LYS A 1 193 ? 21.422 -0.911 4.559 1 92.44 193 LYS A O 1
ATOM 1604 N N . GLN A 1 194 ? 20.031 -1.402 2.895 1 90.81 194 GLN A N 1
ATOM 1605 C CA . GLN A 1 194 ? 21.031 -1.227 1.854 1 90.81 194 GLN A CA 1
ATOM 1606 C C . GLN A 1 194 ? 21.531 0.215 1.81 1 90.81 194 GLN A C 1
ATOM 1608 O O . GLN A 1 194 ? 22.734 0.458 1.657 1 90.81 194 GLN A O 1
ATOM 1613 N N . LEU A 1 195 ? 20.625 1.055 1.89 1 90.19 195 LEU A N 1
ATOM 1614 C CA . LEU A 1 195 ? 20.984 2.471 1.856 1 90.19 195 LEU A CA 1
ATOM 1615 C C . LEU A 1 195 ? 21.891 2.832 3.029 1 90.19 195 LEU A C 1
ATOM 1617 O O . LEU A 1 195 ? 22.891 3.531 2.855 1 90.19 195 LEU A O 1
ATOM 1621 N N . LYS A 1 196 ? 21.5 2.395 4.223 1 89.19 196 LYS A N 1
ATOM 1622 C CA . LYS A 1 196 ? 22.312 2.65 5.406 1 89.19 196 LYS A CA 1
ATOM 1623 C C . LYS A 1 196 ? 23.719 2.09 5.23 1 89.19 196 LYS A C 1
ATOM 1625 O O . LYS A 1 196 ? 24.703 2.73 5.609 1 89.19 196 LYS A O 1
ATOM 1630 N N . PHE A 1 197 ? 23.859 0.972 4.656 1 88.94 197 PHE A N 1
ATOM 1631 C CA . PHE A 1 197 ? 25.125 0.301 4.418 1 88.94 197 PHE A CA 1
ATOM 1632 C C . PHE A 1 197 ? 26 1.111 3.467 1 88.94 197 PHE A C 1
ATOM 1634 O O . PHE A 1 197 ? 27.156 1.402 3.77 1 88.94 197 PHE A O 1
ATOM 1641 N N . PHE A 1 198 ? 25.484 1.559 2.348 1 87.25 198 PHE A N 1
ATOM 1642 C CA . PHE A 1 198 ? 26.266 2.24 1.33 1 87.25 198 PHE A CA 1
ATOM 1643 C C . PHE A 1 198 ? 26.578 3.672 1.755 1 87.25 198 PHE A C 1
ATOM 1645 O O . PHE A 1 198 ? 27.625 4.219 1.397 1 87.25 198 PHE A O 1
ATOM 1652 N N . LYS A 1 199 ? 25.641 4.172 2.555 1 84 199 LYS A N 1
ATOM 1653 C CA . LYS A 1 199 ? 25.906 5.5 3.096 1 84 199 LYS A CA 1
ATOM 1654 C C . LYS A 1 199 ? 27.094 5.473 4.066 1 84 199 LYS A C 1
ATOM 1656 O O . LYS A 1 199 ? 27.922 6.387 4.07 1 84 199 LYS A O 1
ATOM 1661 N N . SER A 1 200 ? 27.078 4.488 4.793 1 84.62 200 SER A N 1
ATOM 1662 C CA . SER A 1 200 ? 28.172 4.348 5.762 1 84.62 200 SER A CA 1
ATOM 1663 C C . SER A 1 200 ? 29.5 4.09 5.062 1 84.62 200 SER A C 1
ATOM 1665 O O . SER A 1 200 ? 30.531 4.594 5.492 1 84.62 200 SER A O 1
ATOM 1667 N N . ARG A 1 201 ? 29.594 3.482 3.959 1 82.06 201 ARG A N 1
ATOM 1668 C CA . ARG A 1 201 ? 30.797 3.176 3.207 1 82.06 201 ARG A CA 1
ATOM 1669 C C . ARG A 1 201 ? 31.328 4.418 2.5 1 82.06 201 ARG A C 1
ATOM 1671 O O . ARG A 1 201 ? 32.562 4.578 2.352 1 82.06 201 ARG A O 1
ATOM 1678 N N . SER A 1 202 ? 30.328 5.172 2.043 1 76.5 202 SER A N 1
ATOM 1679 C CA . SER A 1 202 ? 30.75 6.395 1.36 1 76.5 202 SER A CA 1
ATOM 1680 C C . SER A 1 202 ? 31.406 7.375 2.326 1 76.5 202 SER A C 1
ATOM 1682 O O . SER A 1 202 ? 32.281 8.156 1.929 1 76.5 202 SER A O 1
ATOM 1684 N N . LYS A 1 203 ? 31.078 7.379 3.523 1 71.44 203 LYS A N 1
ATOM 1685 C CA . LYS A 1 203 ? 31.672 8.258 4.527 1 71.44 203 LYS A CA 1
ATOM 1686 C C . LYS A 1 203 ? 33.031 7.746 4.957 1 71.44 203 LYS A C 1
ATOM 1688 O O . LYS A 1 203 ? 33.875 8.523 5.406 1 71.44 203 LYS A O 1
ATOM 1693 N N . HIS A 1 204 ? 33.188 6.402 4.844 1 70.12 204 HIS A N 1
ATOM 1694 C CA . HIS A 1 204 ? 34.438 5.801 5.215 1 70.12 204 HIS A CA 1
ATOM 1695 C C . HIS A 1 204 ? 34.969 4.895 4.109 1 70.12 204 HIS A C 1
ATOM 1697 O O . HIS A 1 204 ? 34.844 3.672 4.184 1 70.12 204 HIS A O 1
ATOM 1703 N N . PRO A 1 205 ? 35.438 5.551 3.08 1 56.69 205 PRO A N 1
ATOM 1704 C CA . PRO A 1 205 ? 35.969 4.707 2 1 56.69 205 PRO A CA 1
ATOM 1705 C C . PRO A 1 205 ? 37.062 3.764 2.469 1 56.69 205 PRO A C 1
ATOM 1707 O O . PRO A 1 205 ? 37.844 4.121 3.348 1 56.69 205 PRO A O 1
ATOM 1710 N N . ARG A 1 206 ? 37 2.617 2.121 1 45.69 206 ARG A N 1
ATOM 1711 C CA . ARG A 1 206 ? 38.188 1.798 2.396 1 45.69 206 ARG A CA 1
ATOM 1712 C C . ARG A 1 206 ? 39.344 2.227 1.53 1 45.69 206 ARG A C 1
ATOM 1714 O O . ARG A 1 206 ? 39.156 2.715 0.414 1 45.69 206 ARG A O 1
ATOM 1721 N N . MET B 1 1 ? -69.438 -9.422 -3.785 1 77.44 1 MET B N 1
ATOM 1722 C CA . MET B 1 1 ? -68.5 -8.289 -3.816 1 77.44 1 MET B CA 1
ATOM 1723 C C . MET B 1 1 ? -67.438 -8.422 -2.746 1 77.44 1 MET B C 1
ATOM 1725 O O . MET B 1 1 ? -66.25 -8.32 -3.039 1 77.44 1 MET B O 1
ATOM 1729 N N . VAL B 1 2 ? -67.688 -8.914 -1.63 1 84.25 2 VAL B N 1
ATOM 1730 C CA . VAL B 1 2 ? -66.812 -9.016 -0.509 1 84.25 2 VAL B CA 1
ATOM 1731 C C . VAL B 1 2 ? -65.875 -10.211 -0.717 1 84.25 2 VAL B C 1
ATOM 1733 O O . VAL B 1 2 ? -64.688 -10.148 -0.406 1 84.25 2 VAL B O 1
ATOM 1736 N N . LYS B 1 3 ? -66.188 -11.344 -1.295 1 84.31 3 LYS B N 1
ATOM 1737 C CA . LYS B 1 3 ? -65.375 -12.539 -1.559 1 84.31 3 LYS B CA 1
ATOM 1738 C C . LYS B 1 3 ? -64.312 -12.273 -2.625 1 84.31 3 LYS B C 1
ATOM 1740 O O . LYS B 1 3 ? -63.188 -12.742 -2.514 1 84.31 3 LYS B O 1
ATOM 1745 N N . GLN B 1 4 ? -64.812 -11.586 -3.568 1 87.94 4 GLN B N 1
ATOM 1746 C CA . GLN B 1 4 ? -63.875 -11.227 -4.633 1 87.94 4 GLN B CA 1
ATOM 1747 C C . GLN B 1 4 ? -62.719 -10.352 -4.102 1 87.94 4 GLN B C 1
ATOM 1749 O O . GLN B 1 4 ? -61.562 -10.555 -4.453 1 87.94 4 GLN B O 1
ATOM 1754 N N . LYS B 1 5 ? -63.031 -9.445 -3.248 1 86.56 5 LYS B N 1
ATOM 1755 C CA . LYS B 1 5 ? -62.031 -8.57 -2.654 1 86.56 5 LYS B CA 1
ATOM 1756 C C . LYS B 1 5 ? -61.062 -9.359 -1.771 1 86.56 5 LYS B C 1
ATOM 1758 O O . LYS B 1 5 ? -59.875 -9.062 -1.727 1 86.56 5 LYS B O 1
ATOM 1763 N N . LEU B 1 6 ? -61.625 -10.305 -1.107 1 87.56 6 LEU B N 1
ATOM 1764 C CA . LEU B 1 6 ? -60.812 -11.172 -0.255 1 87.56 6 LEU B CA 1
ATOM 1765 C C . LEU B 1 6 ? -59.781 -11.945 -1.081 1 87.56 6 LEU B C 1
ATOM 1767 O O . LEU B 1 6 ? -58.625 -12.031 -0.705 1 87.56 6 LEU B O 1
ATOM 1771 N N . TYR B 1 7 ? -60.25 -12.414 -2.146 1 87.69 7 TYR B N 1
ATOM 1772 C CA . TYR B 1 7 ? -59.375 -13.156 -3.039 1 87.69 7 TYR B CA 1
ATOM 1773 C C . TYR B 1 7 ? -58.281 -12.258 -3.592 1 87.69 7 TYR B C 1
ATOM 1775 O O . TYR B 1 7 ? -57.094 -12.648 -3.648 1 87.69 7 TYR B O 1
ATOM 1783 N N . GLU B 1 8 ? -58.594 -11.117 -3.887 1 89.25 8 GLU B N 1
ATOM 1784 C CA . GLU B 1 8 ? -57.656 -10.148 -4.402 1 89.25 8 GLU B CA 1
ATOM 1785 C C . GLU B 1 8 ? -56.594 -9.812 -3.363 1 89.25 8 GLU B C 1
ATOM 1787 O O . GLU B 1 8 ? -55.406 -9.719 -3.689 1 89.25 8 GLU B O 1
ATOM 1792 N N . LYS B 1 9 ? -57 -9.664 -2.162 1 88.94 9 LYS B N 1
ATOM 1793 C CA . LYS B 1 9 ? -56.062 -9.344 -1.083 1 88.94 9 LYS B CA 1
ATOM 1794 C C . LYS B 1 9 ? -55.156 -10.523 -0.787 1 88.94 9 LYS B C 1
ATOM 1796 O O . LYS B 1 9 ? -53.969 -10.328 -0.482 1 88.94 9 LYS B O 1
ATOM 1801 N N . GLU B 1 10 ? -55.625 -11.703 -0.919 1 89.19 10 GLU B N 1
ATOM 1802 C CA . GLU B 1 10 ? -54.812 -12.914 -0.73 1 89.19 10 GLU B CA 1
ATOM 1803 C C . GLU B 1 10 ? -53.75 -13.031 -1.805 1 89.19 10 GLU B C 1
ATOM 1805 O O . GLU B 1 10 ? -52.594 -13.391 -1.51 1 89.19 10 GLU B O 1
ATOM 1810 N N . GLU B 1 11 ? -54.094 -12.672 -2.967 1 90.56 11 GLU B N 1
ATOM 1811 C CA . GLU B 1 11 ? -53.125 -12.68 -4.066 1 90.56 11 GLU B CA 1
ATOM 1812 C C . GLU B 1 11 ? -52.062 -11.625 -3.863 1 90.56 11 GLU B C 1
ATOM 1814 O O . GLU B 1 11 ? -50.875 -11.859 -4.168 1 90.56 11 GLU B O 1
ATOM 1819 N N . GLU B 1 12 ? -52.531 -10.531 -3.352 1 90.5 12 GLU B N 1
ATOM 1820 C CA . GLU B 1 12 ? -51.594 -9.453 -3.041 1 90.5 12 GLU B CA 1
ATOM 1821 C C . GLU B 1 12 ? -50.594 -9.883 -1.971 1 90.5 12 GLU B C 1
ATOM 1823 O O . GLU B 1 12 ? -49.406 -9.594 -2.076 1 90.5 12 GLU B O 1
ATOM 1828 N N . ILE B 1 13 ? -51.031 -10.531 -0.992 1 89.62 13 ILE B N 1
ATOM 1829 C CA . ILE B 1 13 ? -50.188 -10.992 0.111 1 89.62 13 ILE B CA 1
ATOM 1830 C C . ILE B 1 13 ? -49.188 -12.016 -0.4 1 89.62 13 ILE B C 1
ATOM 1832 O O . ILE B 1 13 ? -48 -11.977 -0.035 1 89.62 13 ILE B O 1
ATOM 1836 N N . ILE B 1 14 ? -49.688 -12.82 -1.304 1 90.62 14 ILE B N 1
ATOM 1837 C CA . ILE B 1 14 ? -48.812 -13.836 -1.872 1 90.62 14 ILE B CA 1
ATOM 1838 C C . ILE B 1 14 ? -47.688 -13.164 -2.664 1 90.62 14 ILE B C 1
ATOM 1840 O O . ILE B 1 14 ? -46.531 -13.531 -2.527 1 90.62 14 ILE B O 1
ATOM 1844 N N . THR B 1 15 ? -48.031 -12.219 -3.42 1 90.56 15 THR B N 1
ATOM 1845 C CA . THR B 1 15 ? -47.062 -11.484 -4.223 1 90.56 15 THR B CA 1
ATOM 1846 C C . THR B 1 15 ? -46.062 -10.75 -3.33 1 90.56 15 THR B C 1
ATOM 1848 O O . THR B 1 15 ? -44.875 -10.766 -3.594 1 90.56 15 THR B O 1
ATOM 1851 N N . MET B 1 16 ? -46.562 -10.195 -2.264 1 88.81 16 MET B N 1
ATOM 1852 C CA . MET B 1 16 ? -45.719 -9.445 -1.352 1 88.81 16 MET B CA 1
ATOM 1853 C C . MET B 1 16 ? -44.75 -10.383 -0.614 1 88.81 16 MET B C 1
ATOM 1855 O O . MET B 1 16 ? -43.594 -10.047 -0.407 1 88.81 16 MET B O 1
ATOM 1859 N N . LYS B 1 17 ? -45.25 -11.492 -0.322 1 89 17 LYS B N 1
ATOM 1860 C CA . LYS B 1 17 ? -44.375 -12.469 0.345 1 89 17 LYS B CA 1
ATOM 1861 C C . LYS B 1 17 ? -43.25 -12.93 -0.574 1 89 17 LYS B C 1
ATOM 1863 O O . LYS B 1 17 ? -42.125 -13.109 -0.131 1 89 17 LYS B O 1
ATOM 1868 N N . LYS B 1 18 ? -43.562 -13.094 -1.801 1 91.06 18 LYS B N 1
ATOM 1869 C CA . LYS B 1 18 ? -42.562 -13.445 -2.795 1 91.06 18 LYS B CA 1
ATOM 1870 C C . LYS B 1 18 ? -41.5 -12.344 -2.926 1 91.06 18 LYS B C 1
ATOM 1872 O O . LYS B 1 18 ? -40.312 -12.633 -2.967 1 91.06 18 LYS B O 1
ATOM 1877 N N . TYR B 1 19 ? -42 -11.203 -2.947 1 87.81 19 TYR B N 1
ATOM 1878 C CA . TYR B 1 19 ? -41.094 -10.055 -3.062 1 87.81 19 TYR B CA 1
ATOM 1879 C C . TYR B 1 19 ? -40.219 -9.922 -1.826 1 87.81 19 TYR B C 1
ATOM 1881 O O . TYR B 1 19 ? -39.031 -9.641 -1.938 1 87.81 19 TYR B O 1
ATOM 1889 N N . LEU B 1 20 ? -40.812 -10.133 -0.706 1 86.56 20 LEU B N 1
ATOM 1890 C CA . LEU B 1 20 ? -40.062 -10.055 0.551 1 86.56 20 LEU B CA 1
ATOM 1891 C C . LEU B 1 20 ? -38.969 -11.109 0.61 1 86.56 20 LEU B C 1
ATOM 1893 O O . LEU B 1 20 ? -37.844 -10.828 1.057 1 86.56 20 LEU B O 1
ATOM 1897 N N . LYS B 1 21 ? -39.281 -12.227 0.137 1 89.94 21 LYS B N 1
ATOM 1898 C CA . LYS B 1 21 ? -38.281 -13.297 0.117 1 89.94 21 LYS B CA 1
ATOM 1899 C C . LYS B 1 21 ? -37.156 -12.977 -0.841 1 89.94 21 LYS B C 1
ATOM 1901 O O . LYS B 1 21 ? -35.969 -13.164 -0.503 1 89.94 21 LYS B O 1
ATOM 1906 N N . ALA B 1 22 ? -37.5 -12.508 -1.971 1 88.44 22 ALA B N 1
ATOM 1907 C CA . ALA B 1 22 ? -36.5 -12.141 -2.969 1 88.44 22 ALA B CA 1
ATOM 1908 C C . ALA B 1 22 ? -35.562 -11.039 -2.441 1 88.44 22 ALA B C 1
ATOM 1910 O O . ALA B 1 22 ? -34.344 -11.094 -2.633 1 88.44 22 ALA B O 1
ATOM 1911 N N . THR B 1 23 ? -36.156 -10.125 -1.801 1 85.44 23 THR B N 1
ATOM 1912 C CA . THR B 1 23 ? -35.406 -9 -1.249 1 85.44 23 THR B CA 1
ATOM 1913 C C . THR B 1 23 ? -34.5 -9.469 -0.115 1 85.44 23 THR B C 1
ATOM 1915 O O . THR B 1 23 ? -33.375 -9 0.015 1 85.44 23 THR B O 1
ATOM 1918 N N . ALA B 1 24 ? -34.969 -10.359 0.629 1 84.5 24 ALA B N 1
ATOM 1919 C CA . ALA B 1 24 ? -34.188 -10.906 1.725 1 84.5 24 ALA B CA 1
ATOM 1920 C C . ALA B 1 24 ? -32.969 -11.641 1.196 1 84.5 24 ALA B C 1
ATOM 1922 O O . ALA B 1 24 ? -31.875 -11.531 1.764 1 84.5 24 ALA B O 1
ATOM 1923 N N . ASP B 1 25 ? -33.219 -12.328 0.124 1 88.69 25 ASP B N 1
ATOM 1924 C CA . ASP B 1 25 ? -32.125 -13.031 -0.51 1 88.69 25 ASP B CA 1
ATOM 1925 C C . ASP B 1 25 ? -31.078 -12.047 -1.065 1 88.69 25 ASP B C 1
ATOM 1927 O O . ASP B 1 25 ? -29.875 -12.25 -0.915 1 88.69 25 ASP B O 1
ATOM 1931 N N . GLU B 1 26 ? -31.594 -11.062 -1.641 1 85.12 26 GLU B N 1
ATOM 1932 C CA . GLU B 1 26 ? -30.719 -10.031 -2.182 1 85.12 26 GLU B CA 1
ATOM 1933 C C . GLU B 1 26 ? -29.922 -9.352 -1.073 1 85.12 26 GLU B C 1
ATOM 1935 O O . GLU B 1 26 ? -28.719 -9.109 -1.224 1 85.12 26 GLU B O 1
ATOM 1940 N N . LEU B 1 27 ? -30.562 -9.078 -0.04 1 85.38 27 LEU B N 1
ATOM 1941 C CA . LEU B 1 27 ? -29.906 -8.453 1.105 1 85.38 27 LEU B CA 1
ATOM 1942 C C . LEU B 1 27 ? -28.797 -9.336 1.658 1 85.38 27 LEU B C 1
ATOM 1944 O O . LEU B 1 27 ? -27.719 -8.852 1.997 1 85.38 27 LEU B O 1
ATOM 1948 N N . GLN B 1 28 ? -29.078 -10.555 1.717 1 87.19 28 GLN B N 1
ATOM 1949 C CA . GLN B 1 28 ? -28.078 -11.5 2.207 1 87.19 28 GLN B CA 1
ATOM 1950 C C . GLN B 1 28 ? -26.859 -11.539 1.289 1 87.19 28 GLN B C 1
ATOM 1952 O O . GLN B 1 28 ?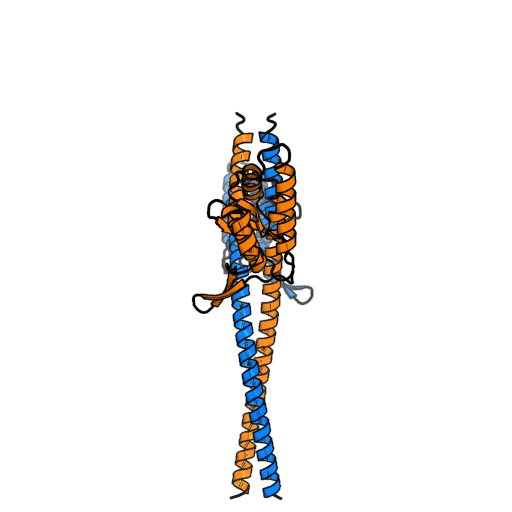 -25.719 -11.578 1.762 1 87.19 28 GLN B O 1
ATOM 1957 N N . ASP B 1 29 ? -27.172 -11.492 0.048 1 87.75 29 ASP B N 1
ATOM 1958 C CA . ASP B 1 29 ? -26.094 -11.508 -0.935 1 87.75 29 ASP B CA 1
ATOM 1959 C C . ASP B 1 29 ? -25.219 -10.258 -0.818 1 87.75 29 ASP B C 1
ATOM 1961 O O . ASP B 1 29 ? -24 -10.344 -0.845 1 87.75 29 ASP B O 1
ATOM 1965 N N . ILE B 1 30 ? -25.812 -9.211 -0.652 1 86.69 30 ILE B N 1
ATOM 1966 C CA . ILE B 1 30 ? -25.109 -7.938 -0.582 1 86.69 30 ILE B CA 1
ATOM 1967 C C . ILE B 1 30 ? -24.297 -7.871 0.714 1 86.69 30 ILE B C 1
ATOM 1969 O O . ILE B 1 30 ? -23.172 -7.367 0.726 1 86.69 30 ILE B O 1
ATOM 1973 N N . GLU B 1 31 ? -24.859 -8.375 1.709 1 86.31 31 GLU B N 1
ATOM 1974 C CA . GLU B 1 31 ? -24.141 -8.398 2.982 1 86.31 31 GLU B CA 1
ATOM 1975 C C . GLU B 1 31 ? -22.891 -9.273 2.898 1 86.31 31 GLU B C 1
ATOM 1977 O O . GLU B 1 31 ? -21.844 -8.914 3.439 1 86.31 31 GLU B O 1
ATOM 1982 N N . TYR B 1 32 ? -23.109 -10.367 2.268 1 89 32 TYR B N 1
ATOM 1983 C CA . TYR B 1 32 ? -21.953 -11.25 2.072 1 89 32 TYR B CA 1
ATOM 1984 C C . TYR B 1 32 ? -20.859 -10.555 1.269 1 89 32 TYR B C 1
ATOM 1986 O O . TYR B 1 32 ? -19.688 -10.586 1.646 1 89 32 TYR B O 1
ATOM 1994 N N . LEU B 1 33 ? -21.219 -9.922 0.207 1 86.06 33 LEU B N 1
ATOM 1995 C CA . LEU B 1 33 ? -20.281 -9.188 -0.625 1 86.06 33 LEU B CA 1
ATOM 1996 C C . LEU B 1 33 ? -19.609 -8.07 0.167 1 86.06 33 LEU B C 1
ATOM 1998 O O . LEU B 1 33 ? -18.406 -7.855 0.056 1 86.06 33 LEU B O 1
ATOM 2002 N N . ASN B 1 34 ? -20.469 -7.457 0.982 1 86.5 34 ASN B N 1
ATOM 2003 C CA . ASN B 1 34 ? -19.953 -6.363 1.808 1 86.5 34 ASN B CA 1
ATOM 2004 C C . ASN B 1 34 ? -18.922 -6.852 2.809 1 86.5 34 ASN B C 1
ATOM 2006 O O . ASN B 1 34 ? -17.891 -6.207 3.002 1 86.5 34 ASN B O 1
ATOM 2010 N N . ASN B 1 35 ? -19.188 -7.91 3.305 1 89.75 35 ASN B N 1
ATOM 2011 C CA . ASN B 1 35 ? -18.234 -8.469 4.27 1 89.75 35 ASN B CA 1
ATOM 2012 C C . ASN B 1 35 ? -16.922 -8.867 3.605 1 89.75 35 ASN B C 1
ATOM 2014 O O . ASN B 1 35 ? -15.852 -8.625 4.156 1 89.75 35 ASN B O 1
ATOM 2018 N N . THR B 1 36 ? -17.047 -9.391 2.465 1 89.81 36 THR B N 1
ATOM 2019 C CA . THR B 1 36 ? -15.852 -9.758 1.712 1 89.81 36 THR B CA 1
ATOM 2020 C C . THR B 1 36 ? -15.039 -8.516 1.349 1 89.81 36 THR B C 1
ATOM 2022 O O . THR B 1 36 ? -13.82 -8.5 1.512 1 89.81 36 THR B O 1
ATOM 2025 N N . LEU B 1 37 ? -15.719 -7.512 0.914 1 89.62 37 LEU B N 1
ATOM 2026 C CA . LEU B 1 37 ? -15.078 -6.254 0.539 1 89.62 37 LEU B CA 1
ATOM 20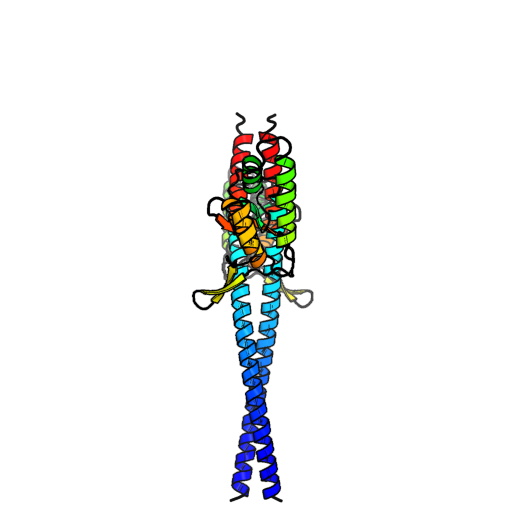27 C C . LEU B 1 37 ? -14.43 -5.594 1.748 1 89.62 37 LEU B C 1
ATOM 2029 O O . LEU B 1 37 ? -13.32 -5.055 1.646 1 89.62 37 LEU B O 1
ATOM 2033 N N . LEU B 1 38 ? -15.109 -5.672 2.854 1 91.5 38 LEU B N 1
ATOM 2034 C CA . LEU B 1 38 ? -14.578 -5.102 4.09 1 91.5 38 LEU B CA 1
ATOM 2035 C C . LEU B 1 38 ? -13.273 -5.777 4.48 1 91.5 38 LEU B C 1
ATOM 2037 O O . LEU B 1 38 ? -12.312 -5.105 4.867 1 91.5 38 LEU B O 1
ATOM 2041 N N . VAL B 1 39 ? -13.195 -7.055 4.363 1 92.38 39 VAL B N 1
ATOM 2042 C CA . VAL B 1 39 ? -11.992 -7.805 4.715 1 92.38 39 VAL B CA 1
ATOM 2043 C C . VAL B 1 39 ? -10.852 -7.434 3.762 1 92.38 39 VAL B C 1
ATOM 2045 O O . VAL B 1 39 ? -9.727 -7.195 4.195 1 92.38 39 VAL B O 1
ATOM 2048 N N . LYS B 1 40 ? -11.148 -7.363 2.555 1 91.06 40 LYS B N 1
ATOM 2049 C CA . LYS B 1 40 ? -10.148 -6.992 1.559 1 91.06 40 LYS B CA 1
ATOM 2050 C C . LYS B 1 40 ? -9.609 -5.586 1.815 1 91.06 40 LYS B C 1
ATOM 2052 O O . LYS B 1 40 ? -8.398 -5.355 1.754 1 91.06 40 LYS B O 1
ATOM 2057 N N . GLU B 1 41 ? -10.516 -4.719 2.055 1 91.62 41 GLU B N 1
ATOM 2058 C CA . GLU B 1 41 ? -10.148 -3.334 2.328 1 91.62 41 GLU B CA 1
ATOM 2059 C C . GLU B 1 41 ? -9.266 -3.236 3.57 1 91.62 41 GLU B C 1
ATOM 2061 O O . GLU B 1 41 ? -8.266 -2.512 3.574 1 91.62 41 GLU B O 1
ATOM 2066 N N . ARG B 1 42 ? -9.672 -3.926 4.566 1 91.62 42 ARG B N 1
ATOM 2067 C CA . ARG B 1 42 ? -8.891 -3.908 5.801 1 91.62 42 ARG B CA 1
ATOM 2068 C C . ARG B 1 42 ? -7.492 -4.477 5.574 1 91.62 42 ARG B C 1
ATOM 2070 O O . ARG B 1 42 ? -6.504 -3.932 6.07 1 91.62 42 ARG B O 1
ATOM 2077 N N . THR B 1 43 ? -7.375 -5.508 4.816 1 93.25 43 THR B N 1
ATOM 2078 C CA . THR B 1 43 ? -6.094 -6.141 4.523 1 93.25 43 THR B CA 1
ATOM 2079 C C . THR B 1 43 ? -5.188 -5.188 3.752 1 93.25 43 THR B C 1
ATOM 2081 O O . THR B 1 43 ? -4.016 -5.016 4.102 1 93.25 43 THR B O 1
ATOM 2084 N N . SER B 1 44 ? -5.688 -4.555 2.746 1 92.25 44 SER B N 1
ATOM 2085 C CA . SER B 1 44 ? -4.926 -3.598 1.95 1 92.25 44 SER B CA 1
ATOM 2086 C C . SER B 1 44 ? -4.492 -2.4 2.789 1 92.25 44 SER B C 1
ATOM 2088 O O . SER B 1 44 ? -3.355 -1.941 2.686 1 92.25 44 SER B O 1
ATOM 2090 N N . THR B 1 45 ? -5.383 -1.995 3.604 1 92.12 45 THR B N 1
ATOM 2091 C CA . THR B 1 45 ? -5.086 -0.856 4.465 1 92.12 45 THR B CA 1
ATOM 2092 C C . THR B 1 45 ? -3.986 -1.207 5.465 1 92.12 45 THR B C 1
ATOM 2094 O O . THR B 1 45 ? -3.098 -0.394 5.73 1 92.12 45 THR B O 1
ATOM 2097 N N . ASP B 1 46 ? -4.023 -2.383 5.934 1 94.75 46 ASP B N 1
ATOM 2098 C CA . ASP B 1 46 ? -2.994 -2.838 6.859 1 94.75 46 ASP B CA 1
ATOM 2099 C C . ASP B 1 46 ? -1.63 -2.904 6.18 1 94.75 46 ASP B C 1
ATOM 2101 O O . ASP B 1 46 ? -0.623 -2.48 6.75 1 94.75 46 ASP B O 1
ATOM 2105 N N . GLU B 1 47 ? -1.624 -3.428 5.008 1 95.31 47 GLU B N 1
ATOM 2106 C CA . GLU B 1 47 ? -0.366 -3.52 4.273 1 95.31 47 GLU B CA 1
ATOM 2107 C C . GLU B 1 47 ? 0.202 -2.135 3.977 1 95.31 47 GLU B C 1
ATOM 2109 O O . GLU B 1 47 ? 1.403 -1.903 4.133 1 95.31 47 GLU B O 1
ATOM 2114 N N . LEU B 1 48 ? -0.644 -1.276 3.625 1 96.12 48 LEU B N 1
ATOM 2115 C CA . LEU B 1 48 ? -0.22 0.096 3.367 1 96.12 48 LEU B CA 1
ATOM 2116 C C . LEU B 1 48 ? 0.354 0.734 4.629 1 96.12 48 LEU B C 1
ATOM 2118 O O . LEU B 1 48 ? 1.393 1.396 4.574 1 96.12 48 LEU B O 1
ATOM 2122 N N . GLN B 1 49 ? -0.322 0.512 5.715 1 96.19 49 GLN B N 1
ATOM 2123 C CA . GLN B 1 49 ? 0.118 1.097 6.977 1 96.19 49 GLN B CA 1
ATOM 2124 C C . GLN B 1 49 ? 1.462 0.52 7.41 1 96.19 49 GLN B C 1
ATOM 2126 O O . GLN B 1 49 ? 2.295 1.23 7.977 1 96.19 49 GLN B O 1
ATOM 2131 N N . GLU B 1 50 ? 1.66 -0.708 7.156 1 96.56 50 GLU B N 1
ATOM 2132 C CA . GLU B 1 50 ? 2.941 -1.328 7.48 1 96.56 50 GLU B CA 1
ATOM 2133 C C . GLU B 1 50 ? 4.078 -0.702 6.676 1 96.56 50 GLU B C 1
ATOM 2135 O O . GLU B 1 50 ? 5.148 -0.423 7.219 1 96.56 50 GLU B O 1
ATOM 2140 N N . VAL B 1 51 ? 3.826 -0.501 5.418 1 97.69 51 VAL B N 1
ATOM 2141 C CA . VAL B 1 51 ? 4.82 0.124 4.555 1 97.69 51 VAL B CA 1
ATOM 2142 C C . VAL B 1 51 ? 5.105 1.545 5.035 1 97.69 51 VAL B C 1
ATOM 2144 O O . VAL B 1 51 ? 6.266 1.946 5.156 1 97.69 51 VAL B O 1
ATOM 2147 N N . ARG B 1 52 ? 4.109 2.238 5.293 1 96.81 52 ARG B N 1
ATOM 2148 C CA . ARG B 1 52 ? 4.23 3.609 5.773 1 96.81 52 ARG B CA 1
ATOM 2149 C C . ARG B 1 52 ? 5.055 3.668 7.055 1 96.81 52 ARG B C 1
ATOM 2151 O O . ARG B 1 52 ? 5.965 4.488 7.176 1 96.81 52 ARG B O 1
ATOM 2158 N N . ASN B 1 53 ? 4.754 2.785 7.973 1 96.12 53 ASN B N 1
ATOM 2159 C CA . ASN B 1 53 ? 5.457 2.762 9.25 1 96.12 53 ASN B CA 1
ATOM 2160 C C . ASN B 1 53 ? 6.938 2.447 9.07 1 96.12 53 ASN B C 1
ATOM 2162 O O . ASN B 1 53 ? 7.785 3.01 9.766 1 96.12 53 ASN B O 1
ATOM 2166 N N . GLU B 1 54 ? 7.223 1.584 8.141 1 96.19 54 GLU B N 1
ATOM 2167 C CA . GLU B 1 54 ? 8.617 1.259 7.855 1 96.19 54 GLU B CA 1
ATOM 2168 C C . GLU B 1 54 ? 9.359 2.467 7.297 1 96.19 54 GLU B C 1
ATOM 2170 O O . GLU B 1 54 ? 10.484 2.756 7.707 1 96.19 54 GLU B O 1
ATOM 2175 N N . LEU B 1 55 ? 8.711 3.148 6.449 1 96.75 55 LEU B N 1
ATOM 2176 C CA . LEU B 1 55 ? 9.312 4.336 5.852 1 96.75 55 LEU B CA 1
ATOM 2177 C C . LEU B 1 55 ? 9.5 5.434 6.895 1 96.75 55 LEU B C 1
ATOM 2179 O O . LEU B 1 55 ? 10.555 6.066 6.953 1 96.75 55 LEU B O 1
ATOM 2183 N N . LEU B 1 56 ? 8.523 5.598 7.734 1 95.62 56 LEU B N 1
ATOM 2184 C CA . LEU B 1 56 ? 8.609 6.609 8.781 1 95.62 56 LEU B CA 1
ATOM 2185 C C . LEU B 1 56 ? 9.75 6.293 9.75 1 95.62 56 LEU B C 1
ATOM 2187 O O . LEU B 1 56 ? 10.508 7.184 10.133 1 95.62 56 LEU B O 1
ATOM 2191 N N . SER B 1 57 ? 9.906 5.094 10.062 1 93.5 57 SER B N 1
ATOM 2192 C CA . SER B 1 57 ? 10.961 4.676 10.984 1 93.5 57 SER B CA 1
ATOM 2193 C C . SER B 1 57 ? 12.336 4.75 10.32 1 93.5 57 SER B C 1
ATOM 2195 O O . SER B 1 57 ? 13.312 5.148 10.953 1 93.5 57 SER B O 1
ATOM 2197 N N . GLY B 1 58 ? 12.406 4.48 9.078 1 92.31 58 GLY B N 1
ATOM 2198 C CA . GLY B 1 58 ? 13.672 4.375 8.375 1 92.31 58 GLY B CA 1
ATOM 2199 C C . GLY B 1 58 ? 14.211 5.719 7.914 1 92.31 58 GLY B C 1
ATOM 2200 O O . GLY B 1 58 ? 15.422 5.883 7.754 1 92.31 58 GLY B O 1
ATOM 2201 N N . LEU B 1 59 ? 13.344 6.633 7.75 1 91.19 59 LEU B N 1
ATOM 2202 C CA . LEU B 1 59 ? 13.766 7.91 7.184 1 91.19 59 LEU B CA 1
ATOM 2203 C C . LEU B 1 59 ? 13.977 8.945 8.281 1 91.19 59 LEU B C 1
ATOM 2205 O O . LEU B 1 59 ? 14.203 10.125 7.988 1 91.19 59 LEU B O 1
ATOM 2209 N N . THR B 1 60 ? 13.922 8.523 9.484 1 85 60 THR B N 1
ATOM 2210 C CA . THR B 1 60 ? 14.062 9.445 10.602 1 85 60 THR B CA 1
ATOM 2211 C C . THR B 1 60 ? 15.453 10.078 10.602 1 85 60 THR B C 1
ATOM 2213 O O . THR B 1 60 ? 15.602 11.25 10.977 1 85 60 THR B O 1
ATOM 2216 N N . ASP B 1 61 ? 16.516 9.383 10.031 1 73.88 61 ASP B N 1
ATOM 2217 C CA . ASP B 1 61 ? 17.891 9.859 10.164 1 73.88 61 ASP B CA 1
ATOM 2218 C C . ASP B 1 61 ? 18.375 10.484 8.859 1 73.88 61 ASP B C 1
ATOM 2220 O O . ASP B 1 61 ? 19.578 10.734 8.695 1 73.88 61 ASP B O 1
ATOM 2224 N N . PHE B 1 62 ? 17.484 10.75 8.031 1 70.56 62 PHE B N 1
ATOM 2225 C CA . PHE B 1 62 ? 17.953 11.227 6.742 1 70.56 62 PHE B CA 1
ATOM 2226 C C . PHE B 1 62 ? 18.219 12.727 6.781 1 70.56 62 PHE B C 1
ATOM 2228 O O . PHE B 1 62 ? 17.625 13.445 7.582 1 70.56 62 PHE B O 1
ATOM 2235 N N . SER B 1 63 ? 19.078 13.008 5.906 1 67.69 63 SER B N 1
ATOM 2236 C CA . SER B 1 63 ? 19.609 14.367 5.863 1 67.69 63 SER B CA 1
ATOM 2237 C C . SER B 1 63 ? 18.516 15.383 5.562 1 67.69 63 SER B C 1
ATOM 2239 O O . SER B 1 63 ? 17.531 15.055 4.902 1 67.69 63 SER B O 1
ATOM 2241 N N . TRP B 1 64 ? 18.844 16.5 6 1 70.5 64 TRP B N 1
ATOM 2242 C CA . TRP B 1 64 ? 17.969 17.656 5.82 1 70.5 64 TRP B CA 1
ATOM 2243 C C . TRP B 1 64 ? 17.859 18.031 4.348 1 70.5 64 TRP B C 1
ATOM 2245 O O . TRP B 1 64 ? 16.922 18.719 3.941 1 70.5 64 TRP B O 1
ATOM 2255 N N . ARG B 1 65 ? 18.688 17.547 3.588 1 75.38 65 ARG B N 1
ATOM 2256 C CA . ARG B 1 65 ? 18.703 17.938 2.184 1 75.38 65 ARG B CA 1
ATOM 2257 C C . ARG B 1 65 ? 17.844 17 1.343 1 75.38 65 ARG B C 1
ATOM 2259 O O . ARG B 1 65 ? 17.562 17.281 0.175 1 75.38 65 ARG B O 1
ATOM 2266 N N . SER B 1 66 ? 17.312 16.047 1.914 1 83.69 66 SER B N 1
ATOM 2267 C CA . SER B 1 66 ? 16.516 15.078 1.161 1 83.69 66 SER B CA 1
ATOM 2268 C C . SER B 1 66 ? 15.164 15.656 0.756 1 83.69 66 SER B C 1
ATOM 2270 O O . SER B 1 66 ? 14.562 16.422 1.511 1 83.69 66 SER B O 1
ATOM 2272 N N . SER B 1 67 ? 14.781 15.406 -0.459 1 89.62 67 SER B N 1
ATOM 2273 C CA . SER B 1 67 ? 13.5 15.891 -0.956 1 89.62 67 SER B CA 1
ATOM 2274 C C . SER B 1 67 ? 12.336 15.227 -0.23 1 89.62 67 SER B C 1
ATOM 2276 O O . SER B 1 67 ? 11.281 15.836 -0.046 1 89.62 67 SER B O 1
ATOM 2278 N N . ILE B 1 68 ? 12.555 13.953 0.178 1 94.06 68 ILE B N 1
ATOM 2279 C CA . ILE B 1 68 ? 11.547 13.219 0.932 1 94.06 68 ILE B CA 1
ATOM 2280 C C . ILE B 1 68 ? 12.023 13 2.363 1 94.06 68 ILE B C 1
ATOM 2282 O O . ILE B 1 68 ? 13.078 12.398 2.586 1 94.06 68 ILE B O 1
ATOM 2286 N N . ARG B 1 69 ? 11.312 13.57 3.275 1 93.25 69 ARG B N 1
ATOM 2287 C CA . ARG B 1 69 ? 11.656 13.445 4.688 1 93.25 69 ARG B CA 1
ATOM 2288 C C . ARG B 1 69 ? 10.406 13.422 5.559 1 93.25 69 ARG B C 1
ATOM 2290 O O . ARG B 1 69 ? 9.289 13.398 5.047 1 93.25 69 ARG B O 1
ATOM 2297 N N . ILE B 1 70 ? 10.664 13.281 6.816 1 95 70 ILE B N 1
ATOM 2298 C CA . ILE B 1 70 ? 9.562 13.242 7.777 1 95 70 ILE B CA 1
ATOM 2299 C C . ILE B 1 70 ? 9.273 14.656 8.281 1 95 70 ILE B C 1
ATOM 2301 O O . ILE B 1 70 ? 10.188 15.398 8.641 1 95 70 ILE B O 1
ATOM 2305 N N . LYS B 1 71 ? 8.109 15.031 8.164 1 94 71 LYS B N 1
ATOM 2306 C CA . LYS B 1 71 ? 7.637 16.281 8.766 1 94 71 LYS B CA 1
ATOM 2307 C C . LYS B 1 71 ? 6.73 15.992 9.961 1 94 71 LYS B C 1
ATOM 2309 O O . LYS B 1 71 ? 5.812 15.18 9.875 1 94 71 LYS B O 1
ATOM 2314 N N . LYS B 1 72 ? 7.043 16.547 11.086 1 95.31 72 LYS B N 1
ATOM 2315 C CA . LYS B 1 72 ? 6.152 16.453 12.234 1 95.31 72 LYS B CA 1
ATOM 2316 C C . LYS B 1 72 ? 5.031 17.484 12.156 1 95.31 72 LYS B C 1
ATOM 2318 O O . LYS B 1 72 ? 5.215 18.641 12.547 1 95.31 72 LYS B O 1
ATOM 2323 N N . MET B 1 73 ? 3.883 17.031 11.797 1 96.56 73 MET B N 1
ATOM 2324 C CA . MET B 1 73 ? 2.73 17.906 11.609 1 96.56 73 MET B CA 1
ATOM 2325 C C . MET B 1 73 ? 2.254 18.469 12.945 1 96.56 73 MET B C 1
ATOM 2327 O O . MET B 1 73 ? 1.908 17.703 13.852 1 96.56 73 MET B O 1
ATOM 2331 N N . GLY B 1 74 ? 2.293 19.75 13.023 1 97.06 74 GLY B N 1
ATOM 2332 C CA . GLY B 1 74 ? 1.82 20.375 14.25 1 97.06 74 GLY B CA 1
ATOM 2333 C C . GLY B 1 74 ? 2.943 20.781 15.18 1 97.06 74 GLY B C 1
ATOM 2334 O O . GLY B 1 74 ? 2.701 21.406 16.219 1 97.06 74 GLY B O 1
ATOM 2335 N N . GLU B 1 75 ? 4.18 20.422 14.758 1 97.12 75 GLU B N 1
ATOM 2336 C CA . GLU B 1 75 ? 5.328 20.844 15.555 1 97.12 75 GLU B CA 1
ATOM 2337 C C . GLU B 1 75 ? 5.77 22.266 15.164 1 97.12 75 GLU B C 1
ATOM 2339 O O . GLU B 1 75 ? 5.867 22.578 13.984 1 97.12 75 GLU B O 1
ATOM 2344 N N . LEU B 1 76 ? 6.086 23.094 16.141 1 97.88 76 LEU B N 1
ATOM 2345 C CA . LEU B 1 76 ? 6.457 24.469 15.867 1 97.88 76 LEU B CA 1
ATOM 2346 C C . LEU B 1 76 ? 7.914 24.578 15.438 1 97.88 76 LEU B C 1
ATOM 2348 O O . LEU B 1 76 ? 8.789 23.938 16.016 1 97.88 76 LEU B O 1
ATOM 2352 N N . ASP B 1 77 ? 8.133 25.297 14.383 1 95.94 77 ASP B N 1
ATOM 2353 C CA . ASP B 1 77 ? 9.484 25.719 14.016 1 95.94 77 ASP B CA 1
ATOM 2354 C C . ASP B 1 77 ? 10.047 26.719 15.023 1 95.94 77 ASP B C 1
ATOM 2356 O O . ASP B 1 77 ? 9.453 27.766 15.25 1 95.94 77 ASP B O 1
ATOM 2360 N N . PRO B 1 78 ? 11.195 26.453 15.531 1 97.25 78 PRO B N 1
ATOM 2361 C CA . PRO B 1 78 ? 11.742 27.344 16.562 1 97.25 78 PRO B CA 1
ATOM 2362 C C . PRO B 1 78 ? 12.297 28.641 15.977 1 97.25 78 PRO B C 1
ATOM 2364 O O . PRO B 1 78 ? 12.438 29.641 16.703 1 97.25 78 PRO B O 1
ATOM 2367 N N . LYS B 1 79 ? 12.523 28.688 14.711 1 96.81 79 LYS B N 1
ATOM 2368 C CA . LYS B 1 79 ? 13.273 29.781 14.109 1 96.81 79 LYS B CA 1
ATOM 2369 C C . LYS B 1 79 ? 12.523 31.109 14.258 1 96.81 79 LYS B C 1
ATOM 2371 O O . LYS B 1 79 ? 13.102 32.094 14.711 1 96.81 79 LYS B O 1
ATOM 2376 N N . PRO B 1 80 ? 11.266 31.141 13.938 1 98.12 80 PRO B N 1
ATOM 2377 C CA . PRO B 1 80 ? 10.547 32.406 14.102 1 98.12 80 PRO B CA 1
ATOM 2378 C C . PRO B 1 80 ? 10.539 32.906 15.547 1 98.12 80 PRO B C 1
ATOM 2380 O O . PRO B 1 80 ? 10.578 34.094 15.797 1 98.12 80 PRO B O 1
ATOM 2383 N N . PHE B 1 81 ? 10.523 32 16.469 1 98.06 81 PHE B N 1
ATOM 2384 C CA . PHE B 1 81 ? 10.539 32.375 17.875 1 98.06 81 PHE B CA 1
ATOM 2385 C C . PHE B 1 81 ? 11.891 32.938 18.281 1 98.06 81 PHE B C 1
ATOM 2387 O O . PHE B 1 81 ? 11.969 33.875 19.062 1 98.06 81 PHE B O 1
ATOM 2394 N N . GLN B 1 82 ? 12.906 32.312 17.766 1 96.56 82 GLN B N 1
ATOM 2395 C CA . GLN B 1 82 ? 14.258 32.781 18.047 1 96.56 82 GLN B CA 1
ATOM 2396 C C . GLN B 1 82 ? 14.453 34.219 17.516 1 96.56 82 GLN B C 1
ATOM 2398 O O . GLN B 1 82 ? 14.953 35.062 18.25 1 96.56 82 GLN B O 1
ATOM 2403 N N . VAL B 1 83 ? 14.008 34.438 16.297 1 96.12 83 VAL B N 1
ATOM 2404 C CA . VAL B 1 83 ? 14.156 35.75 15.672 1 96.12 83 VAL B CA 1
ATOM 2405 C C . VAL B 1 83 ? 13.383 36.781 16.469 1 96.12 83 VAL B C 1
ATOM 2407 O O . VAL B 1 83 ? 13.914 37.844 16.781 1 96.12 83 VAL B O 1
ATOM 2410 N N . ALA B 1 84 ? 12.195 36.531 16.844 1 96.38 84 ALA B N 1
ATOM 2411 C CA . ALA B 1 84 ? 11.344 37.469 17.578 1 96.38 84 ALA B CA 1
ATOM 2412 C C . ALA B 1 84 ? 11.93 37.781 18.953 1 96.38 84 ALA B C 1
ATOM 2414 O O . ALA B 1 84 ? 11.961 38.938 19.359 1 96.38 84 ALA B O 1
ATOM 2415 N N . CYS B 1 85 ? 12.477 36.781 19.656 1 96 85 CYS B N 1
ATOM 2416 C CA . CYS B 1 85 ? 13.039 37 20.984 1 96 85 CYS B CA 1
ATOM 2417 C C . CYS B 1 85 ? 14.344 37.781 20.906 1 96 85 CYS B C 1
ATOM 2419 O O . CYS B 1 85 ? 14.633 38.594 21.781 1 96 85 CYS B O 1
ATOM 2421 N N . LYS B 1 86 ? 15.102 37.406 19.875 1 94.44 86 LYS B N 1
ATOM 2422 C CA . LYS B 1 86 ? 16.344 38.156 19.688 1 94.44 86 LYS B CA 1
ATOM 2423 C C . LYS B 1 86 ? 16.094 39.625 19.484 1 94.44 86 LYS B C 1
ATOM 2425 O O . LYS B 1 86 ? 16.828 40.469 20 1 94.44 86 LYS B O 1
ATOM 2430 N N . GLU B 1 87 ? 15.102 39.938 18.719 1 92.81 87 GLU B N 1
ATOM 2431 C CA . GLU B 1 87 ? 14.742 41.312 18.453 1 92.81 87 GLU B CA 1
ATOM 2432 C C . GLU B 1 87 ? 14.211 42.031 19.703 1 92.81 87 GLU B C 1
ATOM 2434 O O . GLU B 1 87 ? 14.5 43.188 19.938 1 92.81 87 GLU B O 1
ATOM 2439 N N . LYS B 1 88 ? 13.523 41.312 20.438 1 91.75 88 LYS B N 1
ATOM 2440 C CA . LYS B 1 88 ? 12.844 41.875 21.594 1 91.75 88 LYS B CA 1
ATOM 2441 C C . LYS B 1 88 ? 13.773 41.969 22.797 1 91.75 88 LYS B C 1
ATOM 2443 O O . LYS B 1 88 ? 13.648 42.875 23.625 1 91.75 88 LYS B O 1
ATOM 2448 N N . PHE B 1 89 ? 14.609 40.906 22.781 1 89.19 89 PHE B N 1
ATOM 2449 C CA . PHE B 1 89 ? 15.477 40.844 23.953 1 89.19 89 PHE B CA 1
ATOM 2450 C C . PHE B 1 89 ? 16.938 41 23.547 1 89.19 89 PHE B C 1
ATOM 2452 O O . PHE B 1 89 ? 17.359 40.5 22.5 1 89.19 89 PHE B O 1
ATOM 2459 N N . SER B 1 90 ? 17.453 42.219 23.422 1 72.12 90 SER B N 1
ATOM 2460 C CA . SER B 1 90 ? 18.828 42.5 23 1 72.12 90 SER B CA 1
ATOM 2461 C C . SER B 1 90 ? 19.812 41.562 23.672 1 72.12 90 SER B C 1
ATOM 2463 O O . SER B 1 90 ? 20.922 41.344 23.172 1 72.12 90 SER B O 1
ATOM 2465 N N . SER B 1 91 ? 19.734 41.25 24.938 1 68.38 91 SER B N 1
ATOM 2466 C CA . SER B 1 91 ? 20.797 40.656 25.75 1 68.38 91 SER B CA 1
ATOM 2467 C C . SER B 1 91 ? 20.812 39.125 25.656 1 68.38 91 SER B C 1
ATOM 2469 O O . SER B 1 91 ? 20.047 38.562 24.891 1 68.38 91 SER B O 1
ATOM 2471 N N . GLU B 1 92 ? 21.672 38.406 26.719 1 71.94 92 GLU B N 1
ATOM 2472 C CA . GLU B 1 92 ? 22.266 37.062 26.906 1 71.94 92 GLU B CA 1
ATOM 2473 C C . GLU B 1 92 ? 21.188 36.031 27.172 1 71.94 92 GLU B C 1
ATOM 2475 O O . GLU B 1 92 ? 21.375 34.844 26.906 1 71.94 92 GLU B O 1
ATOM 2480 N N . ASN B 1 93 ? 19.781 36.531 27.156 1 88.75 93 ASN B N 1
ATOM 2481 C CA . ASN B 1 93 ? 18.875 35.438 27.562 1 88.75 93 ASN B CA 1
ATOM 2482 C C . ASN B 1 93 ? 17.734 35.281 26.562 1 88.75 93 ASN B C 1
ATOM 2484 O O . ASN B 1 93 ? 16.719 34.656 26.875 1 88.75 93 ASN B O 1
ATOM 2488 N N . TRP B 1 94 ? 18 35.688 25.344 1 92.69 94 TRP B N 1
ATOM 2489 C CA . TRP B 1 94 ? 16.938 35.594 24.359 1 92.69 94 TRP B CA 1
ATOM 2490 C C . TRP B 1 94 ? 16.719 34.156 23.906 1 92.69 94 TRP B C 1
ATOM 2492 O O . TRP B 1 94 ? 15.602 33.75 23.594 1 92.69 94 TRP B O 1
ATOM 2502 N N . ASP B 1 95 ? 17.75 33.312 23.953 1 92.44 95 ASP B N 1
ATOM 2503 C CA . ASP B 1 95 ? 17.703 31.906 23.516 1 92.44 95 ASP B CA 1
ATOM 2504 C C . ASP B 1 95 ? 16.812 31.078 24.453 1 92.44 95 ASP B C 1
ATOM 2506 O O . ASP B 1 95 ? 15.984 30.281 23.984 1 92.44 95 ASP B O 1
ATOM 2510 N N . ILE B 1 96 ? 17 31.344 25.703 1 94.62 96 ILE B N 1
ATOM 2511 C CA . ILE B 1 96 ? 16.203 30.625 26.703 1 94.62 96 ILE B CA 1
ATOM 2512 C C . ILE B 1 96 ? 14.734 31.047 26.578 1 94.62 96 ILE B C 1
ATOM 2514 O O . ILE B 1 96 ? 13.836 30.188 26.594 1 94.62 96 ILE B O 1
ATOM 2518 N N . LYS B 1 97 ? 14.516 32.312 26.391 1 94.75 97 LYS B N 1
ATOM 2519 C CA . LYS B 1 97 ? 13.156 32.812 26.281 1 94.75 97 LYS B CA 1
ATOM 2520 C C . LYS B 1 97 ? 12.461 32.281 25.031 1 94.75 97 LYS B C 1
ATOM 2522 O O . LYS B 1 97 ? 11.258 32 25.062 1 94.75 97 LYS B O 1
ATOM 2527 N N . SER B 1 98 ? 13.195 32.156 23.969 1 96.94 98 SER B N 1
ATOM 2528 C CA . SER B 1 98 ? 12.625 31.656 22.719 1 96.94 98 SER B CA 1
ATOM 2529 C C . SER B 1 98 ? 12.18 30.203 22.875 1 96.94 98 SER B C 1
ATOM 2531 O O . SER B 1 98 ? 11.102 29.828 22.406 1 96.94 98 SER B O 1
ATOM 2533 N N . VAL B 1 99 ? 12.945 29.422 23.516 1 96.81 99 VAL B N 1
ATOM 2534 C CA . VAL B 1 99 ? 12.617 28.016 23.734 1 96.81 99 VAL B CA 1
ATOM 2535 C C . VAL B 1 99 ? 11.375 27.906 24.609 1 96.81 99 VAL B C 1
ATOM 2537 O O . VAL B 1 99 ? 10.484 27.109 24.344 1 96.81 99 VAL B O 1
ATOM 2540 N N . GLU B 1 100 ? 11.391 28.688 25.641 1 96.88 100 GLU B N 1
ATOM 2541 C CA . GLU B 1 100 ? 10.25 28.688 26.562 1 96.88 100 GLU B CA 1
ATOM 2542 C C . GLU B 1 100 ? 8.969 29.109 25.844 1 96.88 100 GLU B C 1
ATOM 2544 O O . GLU B 1 100 ? 7.918 28.5 26.047 1 96.88 100 GLU B O 1
ATOM 2549 N N . LEU B 1 101 ? 9.117 30.188 25.062 1 97.19 101 LEU B N 1
ATOM 2550 C CA . LEU B 1 101 ? 7.961 30.672 24.312 1 97.19 101 LEU B CA 1
ATOM 2551 C C . LEU B 1 101 ? 7.457 29.625 23.328 1 97.19 101 LEU B C 1
ATOM 2553 O O . LEU B 1 101 ? 6.25 29.375 23.25 1 97.19 101 LEU B O 1
ATOM 2557 N N . CYS B 1 102 ? 8.336 29.062 22.641 1 98.12 102 CYS B N 1
ATOM 2558 C CA . CYS B 1 102 ? 7.98 28.016 21.688 1 98.12 102 CYS B CA 1
ATOM 2559 C C . CYS B 1 102 ? 7.305 26.844 22.375 1 98.12 102 CYS B C 1
ATOM 2561 O O . CYS B 1 102 ? 6.27 26.359 21.906 1 98.12 102 CYS B O 1
ATOM 2563 N N . SER B 1 103 ? 7.824 26.438 23.484 1 97.5 103 SER B N 1
ATOM 2564 C CA . SER B 1 103 ? 7.266 25.328 24.25 1 97.5 103 SER B CA 1
ATOM 2565 C C . SER B 1 103 ? 5.871 25.672 24.781 1 97.5 103 SER B C 1
ATOM 2567 O O . SER B 1 103 ? 4.973 24.828 24.75 1 97.5 103 SER B O 1
ATOM 2569 N N . LEU B 1 104 ? 5.746 26.812 25.25 1 97.44 104 LEU B N 1
ATOM 2570 C CA . LEU B 1 104 ? 4.457 27.266 25.75 1 97.44 104 LEU B CA 1
ATOM 2571 C C . LEU B 1 104 ? 3.383 27.172 24.672 1 97.44 104 LEU B C 1
ATOM 2573 O O . LEU B 1 104 ? 2.287 26.656 24.922 1 97.44 104 LEU B O 1
ATOM 2577 N N . TRP B 1 105 ? 3.756 27.578 23.562 1 97.81 105 TRP B N 1
ATOM 2578 C CA . TRP B 1 105 ? 2.762 27.609 22.484 1 97.81 105 TRP B CA 1
ATOM 2579 C C . TRP B 1 105 ? 2.527 26.219 21.922 1 97.81 105 TRP B C 1
ATOM 2581 O O . TRP B 1 105 ? 1.418 25.891 21.5 1 97.81 105 TRP B O 1
ATOM 2591 N N . GLN B 1 106 ? 3.523 25.375 22 1 97.56 106 GLN B N 1
ATOM 2592 C CA . GLN B 1 106 ? 3.297 23.969 21.672 1 97.56 106 GLN B CA 1
ATOM 2593 C C . GLN B 1 106 ? 2.256 23.344 22.594 1 97.56 106 GLN B C 1
ATOM 2595 O O . GLN B 1 106 ? 1.398 22.578 22.141 1 97.56 106 GLN B O 1
ATOM 2600 N N . GLU B 1 107 ? 2.336 23.719 23.812 1 96.44 107 GLU B N 1
ATOM 2601 C CA . GLU B 1 107 ? 1.377 23.203 24.781 1 96.44 107 GLU B CA 1
ATOM 2602 C C . GLU B 1 107 ? -0.013 23.781 24.547 1 96.44 107 GLU B C 1
ATOM 2604 O O . GLU B 1 107 ? -1.02 23.094 24.703 1 96.44 107 GLU B O 1
ATOM 2609 N N . ASN B 1 108 ? -0.037 25.047 24.188 1 96.06 108 ASN B N 1
ATOM 2610 C CA . ASN B 1 108 ? -1.318 25.688 23.891 1 96.06 108 ASN B CA 1
ATOM 2611 C C . ASN B 1 108 ? -2.037 24.984 22.734 1 96.06 108 ASN B C 1
ATOM 2613 O O . ASN B 1 108 ? -3.25 24.766 22.797 1 96.06 108 ASN B O 1
ATOM 2617 N N . ILE B 1 109 ? -1.316 24.609 21.766 1 95.94 109 ILE B N 1
ATOM 2618 C CA . ILE B 1 109 ? -1.861 23.984 20.578 1 95.94 109 ILE B CA 1
ATOM 2619 C C . ILE B 1 109 ? -2.473 22.625 20.922 1 95.94 109 ILE B C 1
ATOM 2621 O O . ILE B 1 109 ? -3.477 22.219 20.344 1 95.94 109 ILE B O 1
ATOM 2625 N N . LYS B 1 110 ? -1.99 22.016 21.938 1 94.38 110 LYS B N 1
ATOM 2626 C CA . LYS B 1 110 ? -2.447 20.703 22.359 1 94.38 110 LYS B CA 1
ATOM 2627 C C . LYS B 1 110 ? -3.709 20.797 23.203 1 94.38 110 LYS B C 1
ATOM 2629 O O . LYS B 1 110 ? -4.383 19.797 23.453 1 94.38 110 LYS B O 1
ATOM 2634 N N . ASP B 1 111 ? -3.977 21.969 23.641 1 94.31 111 ASP B N 1
ATOM 2635 C CA . ASP B 1 111 ? -5.102 22.156 24.547 1 94.31 111 ASP B CA 1
ATOM 2636 C C . ASP B 1 111 ? -6.426 21.812 23.875 1 94.31 111 ASP B C 1
ATOM 2638 O O . ASP B 1 111 ? -6.84 22.5 22.938 1 94.31 111 ASP B O 1
ATOM 2642 N N . PRO B 1 112 ? -7.117 20.797 24.312 1 91.75 112 PRO B N 1
ATOM 2643 C CA . PRO B 1 112 ? -8.375 20.406 23.672 1 91.75 112 PRO B CA 1
ATOM 2644 C C . PRO B 1 112 ? -9.5 21.406 23.906 1 91.75 112 PRO B C 1
ATOM 2646 O O . PRO B 1 112 ? -10.531 21.359 23.219 1 91.75 112 PRO B O 1
ATOM 2649 N N . HIS B 1 113 ? -9.266 22.344 24.828 1 93.38 113 HIS B N 1
ATOM 2650 C CA . HIS B 1 113 ? -10.289 23.328 25.141 1 93.38 113 HIS B CA 1
ATOM 2651 C C . HIS B 1 113 ? -10.109 24.609 24.328 1 93.38 113 HIS B C 1
ATOM 2653 O O . HIS B 1 113 ? -10.93 25.516 24.406 1 93.38 113 HIS B O 1
ATOM 2659 N N . TRP B 1 114 ? -9.023 24.672 23.578 1 95.12 114 TRP B N 1
ATOM 2660 C CA . TRP B 1 114 ? -8.766 25.812 22.703 1 95.12 114 TRP B CA 1
ATOM 2661 C C . TRP B 1 114 ? -9.008 25.453 21.234 1 95.12 114 TRP B C 1
ATOM 2663 O O . TRP B 1 114 ? -8.203 24.734 20.625 1 95.12 114 TRP B O 1
ATOM 2673 N N . HIS B 1 115 ? -10.117 25.969 20.719 1 92.19 115 HIS B N 1
ATOM 2674 C CA . HIS B 1 115 ? -10.508 25.641 19.344 1 92.19 115 HIS B CA 1
ATOM 2675 C C . HIS B 1 115 ? -10.711 26.891 18.516 1 92.19 115 HIS B C 1
ATOM 2677 O O . HIS B 1 115 ? -11.844 27.266 18.203 1 92.19 115 HIS B O 1
ATOM 2683 N N . PRO B 1 116 ? -9.57 27.406 18.078 1 95.94 116 PRO B N 1
ATOM 2684 C CA . PRO B 1 116 ? -9.648 28.656 17.328 1 95.94 116 PRO B CA 1
ATOM 2685 C C . PRO B 1 116 ? -9.906 28.438 15.836 1 95.94 116 PRO B C 1
ATOM 2687 O O . PRO B 1 116 ? -9.086 28.828 15 1 95.94 116 PRO B O 1
ATOM 2690 N N . PHE B 1 117 ? -11.047 27.891 15.477 1 95.75 117 PHE B N 1
ATOM 2691 C CA . PHE B 1 117 ? -11.352 27.625 14.078 1 95.75 117 PHE B CA 1
ATOM 2692 C C . PHE B 1 117 ? -12.742 28.125 13.719 1 95.75 117 PHE B C 1
ATOM 2694 O O . PHE B 1 117 ? -13.664 28.047 14.523 1 95.75 117 PHE B O 1
ATOM 2701 N N . ASN B 1 118 ? -12.75 28.672 12.578 1 93.81 118 ASN B N 1
ATOM 2702 C CA . ASN B 1 118 ? -14.023 28.953 11.93 1 93.81 118 ASN B CA 1
ATOM 2703 C C . ASN B 1 118 ? -14.352 27.922 10.852 1 93.81 118 ASN B C 1
ATOM 2705 O O . ASN B 1 118 ? -13.445 27.375 10.227 1 93.81 118 ASN B O 1
ATOM 2709 N N . LYS B 1 119 ? -15.633 27.641 10.75 1 92.44 119 LYS B N 1
ATOM 2710 C CA . LYS B 1 119 ? -16.078 26.75 9.68 1 92.44 119 LYS B CA 1
ATOM 2711 C C . LYS B 1 119 ? -16.438 27.531 8.422 1 92.44 119 LYS B C 1
ATOM 2713 O O . LYS B 1 119 ? -17.188 28.516 8.484 1 92.44 119 LYS B O 1
ATOM 2718 N N . ILE B 1 120 ? -15.75 27.125 7.398 1 91.88 120 ILE B N 1
ATOM 2719 C CA . ILE B 1 120 ? -16.031 27.812 6.141 1 91.88 120 ILE B CA 1
ATOM 2720 C C . ILE B 1 120 ? -16.344 26.781 5.055 1 91.88 120 ILE B C 1
ATOM 2722 O O . ILE B 1 120 ? -15.859 25.656 5.098 1 91.88 120 ILE B O 1
ATOM 2726 N N . TRP B 1 121 ? -17.219 27.109 4.164 1 90.12 121 TRP B N 1
ATOM 2727 C CA . TRP B 1 121 ? -17.594 26.234 3.061 1 90.12 121 TRP B CA 1
ATOM 2728 C C . TRP B 1 121 ? -16.734 26.5 1.83 1 90.12 121 TRP B C 1
ATOM 2730 O O . TRP B 1 121 ? -16.625 27.656 1.39 1 90.12 121 TRP B O 1
ATOM 2740 N N . ILE B 1 122 ? -16.016 25.516 1.483 1 87.75 122 ILE B N 1
ATOM 2741 C CA . ILE B 1 122 ? -15.242 25.641 0.251 1 87.75 122 ILE B CA 1
ATOM 2742 C C . ILE B 1 122 ? -15.641 24.531 -0.715 1 87.75 122 ILE B C 1
ATOM 2744 O O . ILE B 1 122 ? -15.438 23.344 -0.428 1 87.75 122 ILE B O 1
ATOM 2748 N N . ASN B 1 123 ? -16.203 24.891 -1.885 1 88.44 123 ASN B N 1
ATOM 2749 C CA . ASN B 1 123 ? -16.594 23.922 -2.906 1 88.44 123 ASN B CA 1
ATOM 2750 C C . ASN B 1 123 ? -17.516 22.844 -2.336 1 88.44 123 ASN B C 1
ATOM 2752 O O . ASN B 1 123 ? -17.281 21.656 -2.545 1 88.44 123 ASN B O 1
ATOM 2756 N N . GLY B 1 124 ? -18.391 23.297 -1.471 1 86.06 124 GLY B N 1
ATOM 2757 C CA . GLY B 1 124 ? -19.422 22.406 -0.982 1 86.06 124 GLY B CA 1
ATOM 2758 C C . GLY B 1 124 ? -18.984 21.562 0.204 1 86.06 124 GLY B C 1
ATOM 2759 O O . GLY B 1 124 ? -19.734 20.719 0.691 1 86.06 124 GLY B O 1
ATOM 2760 N N . LYS B 1 125 ? -17.688 21.734 0.667 1 83.88 125 LYS B N 1
ATOM 2761 C CA . LYS B 1 125 ? -17.188 21.016 1.83 1 83.88 125 LYS B CA 1
ATOM 2762 C C . LYS B 1 125 ? -16.859 21.969 2.971 1 83.88 125 LYS B C 1
ATOM 2764 O O . LYS B 1 125 ? -16.406 23.094 2.732 1 83.88 125 LYS B O 1
ATOM 2769 N N . LEU B 1 126 ? -17.172 21.453 4.105 1 87.25 126 LEU B N 1
ATOM 2770 C CA . LEU B 1 126 ? -16.875 22.219 5.312 1 87.25 126 LEU B CA 1
ATOM 2771 C C . LEU B 1 126 ? -15.414 22.094 5.703 1 87.25 126 LEU B C 1
ATOM 2773 O O . LEU B 1 126 ? -14.891 20.984 5.82 1 87.25 126 LEU B O 1
ATOM 2777 N N . HIS B 1 127 ? -14.766 23.344 5.812 1 88.88 127 HIS B N 1
ATOM 2778 C CA . HIS B 1 127 ? -13.352 23.359 6.176 1 88.88 127 HIS B CA 1
ATOM 2779 C C . HIS B 1 127 ? -13.117 24.172 7.441 1 88.88 127 HIS B C 1
ATOM 2781 O O . HIS B 1 127 ? -13.836 25.141 7.703 1 88.88 127 HIS B O 1
ATOM 2787 N N . ASP B 1 128 ? -12.195 23.703 8.195 1 91.75 128 ASP B N 1
ATOM 2788 C CA . ASP B 1 128 ? -11.758 24.484 9.352 1 91.75 128 ASP B CA 1
ATOM 2789 C C . ASP B 1 128 ? -10.664 25.469 8.969 1 91.75 128 ASP B C 1
ATOM 2791 O O . ASP B 1 128 ? -9.703 25.109 8.281 1 91.75 128 ASP B O 1
ATOM 2795 N N . GLU B 1 129 ? -10.938 26.734 9.297 1 93.75 129 GLU B N 1
ATOM 2796 C CA . GLU B 1 129 ? -9.922 27.766 9.117 1 93.75 129 GLU B CA 1
ATOM 2797 C C . GLU B 1 129 ? -9.586 28.453 10.438 1 93.75 129 GLU B C 1
ATOM 2799 O O . GLU B 1 129 ? -10.484 28.75 11.234 1 93.75 129 GLU B O 1
ATOM 2804 N N . VAL B 1 130 ? -8.336 28.688 10.641 1 96.06 130 VAL B N 1
ATOM 2805 C CA . VAL B 1 130 ? -7.922 29.328 11.883 1 96.06 130 VAL B CA 1
ATOM 2806 C C . VAL B 1 130 ? -8.578 30.703 12 1 96.06 130 VAL B C 1
ATOM 2808 O O . VAL B 1 130 ? -8.594 31.469 11.039 1 96.06 130 VAL B O 1
ATOM 2811 N N . ASP B 1 131 ? -9.117 31 13.148 1 96.38 131 ASP B N 1
ATOM 2812 C CA . ASP B 1 131 ? -9.789 32.25 13.438 1 96.38 131 ASP B CA 1
ATOM 2813 C C . ASP B 1 131 ? -8.781 33.344 13.789 1 96.38 131 ASP B C 1
ATOM 2815 O O . ASP B 1 131 ? -8.289 33.406 14.914 1 96.38 131 ASP B O 1
ATOM 2819 N N . ALA B 1 132 ? -8.57 34.25 12.891 1 92.25 132 ALA B N 1
ATOM 2820 C CA . ALA B 1 132 ? -7.613 35.344 13.086 1 92.25 132 ALA B CA 1
ATOM 2821 C C . ALA B 1 132 ? -8.047 36.25 14.234 1 92.25 132 ALA B C 1
ATOM 2823 O O . ALA B 1 132 ? -7.234 37 14.781 1 92.25 132 ALA B O 1
ATOM 2824 N N . ALA B 1 133 ? -9.328 36.188 14.562 1 95 133 ALA B N 1
ATOM 2825 C CA . ALA B 1 133 ? -9.859 37.062 15.609 1 95 133 ALA B CA 1
ATOM 2826 C C . ALA B 1 133 ? -9.727 36.406 16.984 1 95 133 ALA B C 1
ATOM 2828 O O . ALA B 1 133 ? -10.055 37.031 18 1 95 133 ALA B O 1
ATOM 2829 N N . ASP B 1 134 ? -9.258 35.25 17.016 1 97.25 134 ASP B N 1
ATOM 2830 C CA . ASP B 1 134 ? -9.047 34.625 18.312 1 97.25 134 ASP B CA 1
ATOM 2831 C C . ASP B 1 134 ? -8.164 35.469 19.219 1 97.25 134 ASP B C 1
ATOM 2833 O O . ASP B 1 134 ? -7.094 35.938 18.812 1 97.25 134 ASP B O 1
ATOM 2837 N N . PRO B 1 135 ? -8.555 35.719 20.484 1 96.88 135 PRO B N 1
ATOM 2838 C CA . PRO B 1 135 ? -7.832 36.656 21.344 1 96.88 135 PRO B CA 1
ATOM 2839 C C . PRO B 1 135 ? -6.391 36.219 21.609 1 96.88 135 PRO B C 1
ATOM 2841 O O . PRO B 1 135 ? -5.488 37.062 21.672 1 96.88 135 PRO B O 1
ATOM 2844 N N . LYS B 1 136 ? -6.195 34.875 21.797 1 96.88 136 LYS B N 1
ATOM 2845 C CA . LYS B 1 136 ? -4.84 34.375 22.031 1 96.88 136 LYS B CA 1
ATOM 2846 C C . LYS B 1 136 ? -3.943 34.625 20.828 1 96.88 136 LYS B C 1
ATOM 2848 O O . LYS B 1 136 ? -2.795 35.031 20.969 1 96.88 136 LYS B O 1
ATOM 2853 N N . LEU B 1 137 ? -4.484 34.406 19.719 1 98 137 LEU B N 1
ATOM 2854 C CA . LEU B 1 137 ? -3.721 34.531 18.484 1 98 137 LEU B CA 1
ATOM 2855 C C . LEU B 1 137 ? -3.463 36 18.172 1 98 137 LEU B C 1
ATOM 2857 O O . LEU B 1 137 ? -2.391 36.375 17.672 1 98 137 LEU B O 1
ATOM 2861 N N . LYS B 1 138 ? -4.387 36.875 18.469 1 97.5 138 LYS B N 1
ATOM 2862 C CA . LYS B 1 138 ? -4.199 38.312 18.281 1 97.5 138 LYS B CA 1
ATOM 2863 C C . LYS B 1 138 ? -3.068 38.812 19.156 1 97.5 138 LYS B C 1
ATOM 2865 O O . LYS B 1 138 ? -2.227 39.594 18.688 1 97.5 138 LYS B O 1
ATOM 2870 N N . GLU B 1 139 ? -3.146 38.438 20.359 1 96.94 139 GLU B N 1
ATOM 2871 C CA . GLU B 1 139 ? -2.102 38.844 21.297 1 96.94 139 GLU B CA 1
ATOM 2872 C C . GLU B 1 139 ? -0.729 38.375 20.844 1 96.94 139 GLU B C 1
ATOM 2874 O O . GLU B 1 139 ? 0.251 39.125 20.891 1 96.94 139 GLU B O 1
ATOM 2879 N N . LEU B 1 140 ? -0.718 37.125 20.406 1 97.81 140 LEU B N 1
ATOM 2880 C CA . LEU B 1 140 ? 0.529 36.562 19.906 1 97.81 140 LEU B CA 1
ATOM 2881 C C . LEU B 1 140 ? 1.081 37.375 18.75 1 97.81 140 LEU B C 1
ATOM 2883 O O . LEU B 1 140 ? 2.27 37.719 18.734 1 97.81 140 LEU B O 1
ATOM 2887 N N . ARG B 1 141 ? 0.27 37.719 17.859 1 97.69 141 ARG B N 1
ATOM 2888 C CA . ARG B 1 141 ? 0.666 38.469 16.688 1 97.69 141 ARG B CA 1
ATOM 2889 C C . ARG B 1 141 ? 1.159 39.875 17.078 1 97.69 141 ARG B C 1
ATOM 2891 O O . ARG B 1 141 ? 2.191 40.344 16.594 1 97.69 141 ARG B O 1
ATOM 2898 N N . ASP B 1 142 ? 0.491 40.5 18.016 1 97.31 142 ASP B N 1
ATOM 2899 C CA . ASP B 1 142 ? 0.804 41.875 18.438 1 97.31 142 ASP B CA 1
ATOM 2900 C C . ASP B 1 142 ? 2.135 41.906 19.188 1 97.31 142 ASP B C 1
ATOM 2902 O O . ASP B 1 142 ? 2.922 42.844 19 1 97.31 142 ASP B O 1
ATOM 2906 N N . VAL B 1 143 ? 2.377 40.875 19.922 1 96.88 143 VAL B N 1
ATOM 2907 C CA . VAL B 1 143 ? 3.512 40.938 20.844 1 96.88 143 VAL B CA 1
ATOM 2908 C C . VAL B 1 143 ? 4.75 40.344 20.156 1 96.88 143 VAL B C 1
ATOM 2910 O O . VAL B 1 143 ? 5.855 40.875 20.328 1 96.88 143 VAL B O 1
ATOM 2913 N N . TRP B 1 144 ? 4.508 39.375 19.344 1 97.38 144 TRP B N 1
ATOM 2914 C CA . TRP B 1 144 ? 5.688 38.625 18.891 1 97.38 144 TRP B CA 1
ATOM 2915 C C . TRP B 1 144 ? 5.832 38.719 17.375 1 97.38 144 TRP B C 1
ATOM 2917 O O . TRP B 1 144 ? 6.828 38.25 16.812 1 97.38 144 TRP B O 1
ATOM 2927 N N . GLY B 1 145 ? 4.793 39.219 16.703 1 97.12 145 GLY B N 1
ATOM 2928 C CA . GLY B 1 145 ? 4.949 39.531 15.289 1 97.12 145 GLY B CA 1
ATOM 2929 C C . GLY B 1 145 ? 4.293 38.5 14.383 1 97.12 145 GLY B C 1
ATOM 2930 O O . GLY B 1 145 ? 3.82 37.469 14.844 1 97.12 145 GLY B O 1
ATOM 2931 N N . GLU B 1 146 ? 4.363 38.812 13.078 1 97.75 146 GLU B N 1
ATOM 2932 C CA . GLU B 1 146 ? 3.635 38.062 12.047 1 97.75 146 GLU B CA 1
ATOM 2933 C C . GLU B 1 146 ? 4.227 36.656 11.836 1 97.75 146 GLU B C 1
ATOM 2935 O O . GLU B 1 146 ? 3.488 35.688 11.664 1 97.75 146 GLU B O 1
ATOM 2940 N N . GLN B 1 147 ? 5.457 36.5 11.938 1 98 147 GLN B N 1
ATOM 2941 C CA . GLN B 1 147 ? 6.102 35.25 11.633 1 98 147 GLN B CA 1
ATOM 2942 C C . GLN B 1 147 ? 5.797 34.188 12.711 1 98 147 GLN B C 1
ATOM 2944 O O . GLN B 1 147 ? 5.531 33.031 12.406 1 98 147 GLN B O 1
ATOM 2949 N N . VAL B 1 148 ? 5.812 34.625 13.898 1 98.44 148 VAL B N 1
ATOM 2950 C CA . VAL B 1 148 ? 5.488 33.719 15.008 1 98.44 148 VAL B CA 1
ATOM 2951 C C . VAL B 1 148 ? 4.02 33.312 14.93 1 98.44 148 VAL B C 1
ATOM 2953 O O . VAL B 1 148 ? 3.688 32.125 15.07 1 98.44 148 VAL B O 1
ATOM 2956 N N . TYR B 1 149 ? 3.262 34.312 14.664 1 98.38 149 TYR B N 1
ATOM 2957 C CA . TYR B 1 149 ? 1.828 34.094 14.5 1 98.38 149 TYR B CA 1
ATOM 2958 C C . TYR B 1 149 ? 1.551 33.062 13.406 1 98.38 149 TYR B C 1
ATOM 2960 O O . TYR B 1 149 ? 0.822 32.094 13.625 1 98.38 149 TYR B O 1
ATOM 2968 N N . GLU B 1 150 ? 2.107 33.25 12.273 1 98.06 150 GLU B N 1
ATOM 2969 C CA . GLU B 1 150 ? 1.906 32.375 11.141 1 98.06 150 GLU B CA 1
ATOM 2970 C C . GLU B 1 150 ? 2.367 30.938 11.461 1 98.06 150 GLU B C 1
ATOM 2972 O O . GLU B 1 150 ? 1.728 29.969 11.062 1 98.06 150 GLU B O 1
ATOM 2977 N N . THR B 1 151 ? 3.432 30.875 12.141 1 98.31 151 THR B N 1
ATOM 2978 C CA . THR B 1 151 ? 3.979 29.562 12.523 1 98.31 151 THR B CA 1
ATOM 2979 C C . THR B 1 151 ? 2.988 28.797 13.391 1 98.31 151 THR B C 1
ATOM 2981 O O . THR B 1 151 ? 2.766 27.609 13.18 1 98.31 151 THR B O 1
ATOM 2984 N N . VAL B 1 152 ? 2.375 29.453 14.281 1 98.38 152 VAL B N 1
ATOM 2985 C CA . VAL B 1 152 ? 1.41 28.828 15.188 1 98.38 152 VAL B CA 1
ATOM 2986 C C . VAL B 1 152 ? 0.151 28.453 14.406 1 98.38 152 VAL B C 1
ATOM 2988 O O . VAL B 1 152 ? -0.398 27.359 14.594 1 98.38 152 VAL B O 1
ATOM 2991 N N . CYS B 1 153 ? -0.274 29.297 13.523 1 97.62 153 CYS B N 1
ATOM 2992 C CA . CYS B 1 153 ? -1.457 29.031 12.719 1 97.62 153 CYS B CA 1
ATOM 2993 C C . CYS B 1 153 ? -1.26 27.781 11.859 1 97.62 153 CYS B C 1
ATOM 2995 O O . CYS B 1 153 ? -2.16 26.953 11.75 1 97.62 153 CYS B O 1
ATOM 2997 N N . VAL B 1 154 ? -0.138 27.672 11.273 1 96.62 154 VAL B N 1
ATOM 2998 C CA . VAL B 1 154 ? 0.17 26.516 10.438 1 96.62 154 VAL B CA 1
ATOM 2999 C C . VAL B 1 154 ? 0.128 25.234 11.281 1 96.62 154 VAL B C 1
ATOM 3001 O O . VAL B 1 154 ? -0.499 24.25 10.891 1 96.62 154 VAL B O 1
ATOM 3004 N N . ALA B 1 155 ? 0.712 25.312 12.453 1 97.69 155 ALA B N 1
ATOM 3005 C CA . ALA B 1 155 ? 0.745 24.156 13.344 1 97.69 155 ALA B CA 1
ATOM 3006 C C . ALA B 1 155 ? -0.662 23.766 13.781 1 97.69 155 ALA B C 1
ATOM 3008 O O . ALA B 1 155 ? -1 22.578 13.812 1 97.69 155 ALA B O 1
ATOM 3009 N N . LEU B 1 156 ? -1.461 24.719 14.055 1 97.12 156 LEU B N 1
ATOM 3010 C CA . LEU B 1 156 ? -2.848 24.484 14.445 1 97.12 156 LEU B CA 1
ATOM 3011 C C . LEU B 1 156 ? -3.611 23.781 13.32 1 97.12 156 LEU B C 1
ATOM 3013 O O . LEU B 1 156 ? -4.32 22.812 13.562 1 97.12 156 LEU B O 1
ATOM 3017 N N . SER B 1 157 ? -3.404 24.281 12.195 1 95.75 157 SER B N 1
ATOM 3018 C CA . SER B 1 157 ? -4.086 23.703 11.039 1 95.75 157 SER B CA 1
ATOM 3019 C C . SER B 1 157 ? -3.639 22.266 10.805 1 95.75 157 SER B C 1
ATOM 3021 O O . SER B 1 157 ? -4.461 21.406 10.5 1 95.75 157 SER B O 1
ATOM 3023 N N . GLU B 1 158 ? -2.404 22.016 10.945 1 96 158 GLU B N 1
ATOM 3024 C CA . GLU B 1 158 ? -1.861 20.688 10.75 1 96 158 GLU B CA 1
ATOM 3025 C C . GLU B 1 158 ? -2.402 19.703 11.789 1 96 158 GLU B C 1
ATOM 3027 O O . GLU B 1 158 ? -2.812 18.594 11.461 1 96 158 GLU B O 1
ATOM 3032 N N . ILE B 1 159 ? -2.477 20.188 13.008 1 95.38 159 ILE B N 1
ATOM 3033 C CA . ILE B 1 159 ? -3 19.328 14.07 1 95.38 159 ILE B CA 1
ATOM 3034 C C . ILE B 1 159 ? -4.477 19.031 13.82 1 95.38 159 ILE B C 1
ATOM 3036 O O . ILE B 1 159 ? -4.918 17.891 13.961 1 95.38 159 ILE B O 1
ATOM 3040 N N . ASN B 1 160 ? -5.137 20.016 13.391 1 93.06 160 ASN B N 1
ATOM 3041 C CA . ASN B 1 160 ? -6.562 19.859 13.125 1 93.06 160 ASN B CA 1
ATOM 3042 C C . ASN B 1 160 ? -6.824 18.906 11.969 1 93.06 160 ASN B C 1
ATOM 3044 O O . ASN B 1 160 ? -7.844 18.219 11.945 1 93.06 160 ASN B O 1
ATOM 3048 N N . GLU B 1 161 ? -5.934 18.906 11.133 1 91.81 161 GLU B N 1
ATOM 3049 C CA . GLU B 1 161 ? -6.09 18.062 9.953 1 91.81 161 GLU B CA 1
ATOM 3050 C C . GLU B 1 161 ? -5.617 16.625 10.227 1 91.81 161 GLU B C 1
ATOM 3052 O O . GLU B 1 161 ? -6.273 15.664 9.828 1 91.81 161 GLU B O 1
ATOM 3057 N N . TYR B 1 162 ? -4.602 16.422 10.891 1 92.88 162 TYR B N 1
ATOM 3058 C CA . TYR B 1 162 ? -3.92 15.133 10.938 1 92.88 162 TYR B CA 1
ATOM 3059 C C . TYR B 1 162 ? -4.203 14.414 12.25 1 92.88 162 TYR B C 1
ATOM 3061 O O . TYR B 1 162 ? -4.09 13.188 12.336 1 92.88 162 TYR B O 1
ATOM 3069 N N . ASN B 1 163 ? -4.535 15.195 13.273 1 93.06 163 ASN B N 1
ATOM 3070 C CA . ASN B 1 163 ? -4.766 14.586 14.578 1 93.06 163 ASN B CA 1
ATOM 3071 C C . ASN B 1 163 ? -5.711 15.43 15.438 1 93.06 163 ASN B C 1
ATOM 3073 O O . ASN B 1 163 ? -5.352 15.844 16.531 1 93.06 163 ASN B O 1
ATOM 3077 N N . PRO B 1 164 ? -6.879 15.594 14.961 1 90 164 PRO B N 1
ATOM 3078 C CA . PRO B 1 164 ? -7.82 16.484 15.641 1 90 164 PRO B CA 1
ATOM 3079 C C . PRO B 1 164 ? -8.203 15.984 17.031 1 90 164 PRO B C 1
ATOM 3081 O O . PRO B 1 164 ? -8.461 16.781 17.938 1 90 164 PRO B O 1
ATOM 3084 N N . SER B 1 165 ? -8.172 14.719 17.234 1 89.38 165 SER B N 1
ATOM 3085 C CA . SER B 1 165 ? -8.602 14.164 18.516 1 89.38 165 SER B CA 1
ATOM 3086 C C . SER B 1 165 ? -7.438 14.062 19.5 1 89.38 165 SER B C 1
ATOM 3088 O O . SER B 1 165 ? -7.594 14.359 20.688 1 89.38 165 SER B O 1
ATOM 3090 N N . GLY B 1 166 ? -6.273 13.727 19.094 1 90.19 166 GLY B N 1
ATOM 3091 C CA . GLY B 1 166 ? -5.113 13.562 19.953 1 90.19 166 GLY B CA 1
ATOM 3092 C C . GLY B 1 166 ? -4.398 14.875 20.234 1 90.19 166 GLY B C 1
ATOM 3093 O O . GLY B 1 166 ? -3.865 15.07 21.328 1 90.19 166 GLY B O 1
ATOM 3094 N N . ARG B 1 167 ? -4.371 15.781 19.297 1 93.38 167 ARG B N 1
ATOM 3095 C CA . ARG B 1 167 ? -3.863 17.141 19.391 1 93.38 167 ARG B CA 1
ATOM 3096 C C . ARG B 1 167 ? -2.357 17.156 19.641 1 93.38 167 ARG B C 1
ATOM 3098 O O . ARG B 1 167 ? -1.825 18.109 20.219 1 93.38 167 ARG B O 1
ATOM 3105 N N . TYR B 1 168 ? -1.661 16.078 19.359 1 94.5 168 TYR B N 1
ATOM 3106 C CA . TYR B 1 168 ? -0.203 16.078 19.375 1 94.5 168 TYR B CA 1
ATOM 3107 C C . TYR B 1 168 ? 0.367 15.953 17.969 1 94.5 168 TYR B C 1
ATOM 3109 O O . TYR B 1 168 ? -0.346 15.578 17.031 1 94.5 168 TYR B O 1
ATOM 3117 N N . ALA B 1 169 ? 1.57 16.312 17.859 1 95.56 169 ALA B N 1
ATOM 3118 C CA . ALA B 1 169 ? 2.24 16.297 16.547 1 95.56 169 ALA B CA 1
ATOM 3119 C C . ALA B 1 169 ? 2.402 14.867 16.047 1 95.56 169 ALA B C 1
ATOM 3121 O O . ALA B 1 169 ? 2.656 13.945 16.812 1 95.56 169 ALA B O 1
ATOM 3122 N N . VAL B 1 170 ? 2.225 14.672 14.773 1 95.62 170 VAL B N 1
ATOM 3123 C CA . VAL B 1 170 ? 2.334 13.336 14.18 1 95.62 170 VAL B CA 1
ATOM 3124 C C . VAL B 1 170 ? 3.273 13.383 12.977 1 95.62 170 VAL B C 1
ATOM 3126 O O . VAL B 1 170 ? 3.26 14.336 12.203 1 95.62 170 VAL B O 1
ATOM 3129 N N . PRO B 1 171 ? 4.055 12.305 12.859 1 95.31 171 PRO B N 1
ATOM 3130 C CA . PRO B 1 171 ? 4.977 12.266 11.727 1 95.31 171 PRO B CA 1
ATOM 3131 C C . PRO B 1 171 ? 4.277 11.922 10.414 1 95.31 171 PRO B C 1
ATOM 3133 O O . PRO B 1 171 ? 3.34 11.117 10.398 1 95.31 171 PRO B O 1
ATOM 3136 N N . GLU B 1 172 ? 4.672 12.594 9.344 1 95.88 172 GLU B N 1
ATOM 3137 C CA . GLU B 1 172 ? 4.184 12.312 7.996 1 95.88 172 GLU B CA 1
ATOM 3138 C C . GLU B 1 172 ? 5.316 12.352 6.977 1 95.88 172 GLU B C 1
ATOM 3140 O O . GLU B 1 172 ? 6.258 13.133 7.117 1 95.88 172 GLU B O 1
ATOM 3145 N N . LEU B 1 173 ? 5.188 11.43 6.023 1 95.94 173 LEU B N 1
ATOM 3146 C CA . LEU B 1 173 ? 6.09 11.523 4.883 1 95.94 173 LEU B CA 1
ATOM 3147 C C . LEU B 1 173 ? 5.773 12.758 4.043 1 95.94 173 LEU B C 1
ATOM 3149 O O . LEU B 1 173 ? 4.621 12.969 3.652 1 95.94 173 LEU B O 1
ATOM 3153 N N . TRP B 1 174 ? 6.816 13.57 3.809 1 95.19 174 TRP B N 1
ATOM 3154 C CA . TRP B 1 174 ? 6.582 14.875 3.186 1 95.19 174 TRP B CA 1
ATOM 3155 C C . TRP B 1 174 ? 7.543 15.094 2.021 1 95.19 174 TRP B C 1
ATOM 3157 O O . TRP B 1 174 ? 8.727 14.766 2.113 1 95.19 174 TRP B O 1
ATOM 3167 N N . ASN B 1 175 ? 7.051 15.531 0.901 1 96.12 175 ASN B N 1
ATOM 3168 C CA . ASN B 1 175 ? 7.824 16.016 -0.239 1 96.12 175 ASN B CA 1
ATOM 3169 C C . ASN B 1 175 ? 8.141 17.5 -0.116 1 96.12 175 ASN B C 1
ATOM 3171 O O . ASN B 1 175 ? 7.309 18.344 -0.458 1 96.12 175 ASN B O 1
ATOM 3175 N N . PHE B 1 176 ? 9.281 17.891 0.314 1 93.12 176 PHE B N 1
ATOM 3176 C CA . PHE B 1 176 ? 9.648 19.266 0.64 1 93.12 176 PHE B CA 1
ATOM 3177 C C . PHE B 1 176 ? 9.891 20.078 -0.628 1 93.12 176 PHE B C 1
ATOM 3179 O O . PHE B 1 176 ? 9.836 21.312 -0.602 1 93.12 176 PHE B O 1
ATOM 3186 N N . LYS B 1 177 ? 10.125 19.375 -1.689 1 92.5 177 LYS B N 1
ATOM 3187 C CA . LYS B 1 177 ? 10.258 20.062 -2.971 1 92.5 177 LYS B CA 1
ATOM 3188 C C . LYS B 1 177 ? 8.914 20.609 -3.439 1 92.5 177 LYS B C 1
ATOM 3190 O O . LYS B 1 177 ? 8.828 21.734 -3.945 1 92.5 177 LYS B O 1
ATOM 3195 N N . GLU B 1 178 ? 7.852 19.844 -3.168 1 94.62 178 GLU B N 1
ATOM 3196 C CA . GLU B 1 178 ? 6.535 20.219 -3.666 1 94.62 178 GLU B CA 1
ATOM 3197 C C . GLU B 1 178 ? 5.66 20.781 -2.547 1 94.62 178 GLU B C 1
ATOM 3199 O O . GLU B 1 178 ? 4.582 21.328 -2.805 1 94.62 178 GLU B O 1
ATOM 3204 N N . GLY B 1 179 ? 6.074 20.641 -1.337 1 92.94 179 GLY B N 1
ATOM 3205 C CA . GLY B 1 179 ? 5.352 21.203 -0.204 1 92.94 179 GLY B CA 1
ATOM 3206 C C . GLY B 1 179 ? 4.039 20.484 0.072 1 92.94 179 GLY B C 1
ATOM 3207 O O . GLY B 1 179 ? 3.006 21.125 0.268 1 92.94 179 GLY B O 1
ATOM 3208 N N . ARG B 1 180 ? 4.086 19.125 0.025 1 95.06 180 ARG B N 1
ATOM 3209 C CA . ARG B 1 180 ? 2.891 18.312 0.235 1 95.06 180 ARG B CA 1
ATOM 3210 C C . ARG B 1 180 ? 3.246 16.953 0.825 1 95.06 180 ARG B C 1
ATOM 3212 O O . ARG B 1 180 ? 4.418 16.578 0.871 1 95.06 180 ARG B O 1
ATOM 3219 N N . LYS B 1 181 ? 2.221 16.297 1.239 1 94.69 181 LYS B N 1
ATOM 3220 C CA . LYS B 1 181 ? 2.41 14.922 1.697 1 94.69 181 LYS B CA 1
ATOM 3221 C C . LYS B 1 181 ? 2.965 14.039 0.582 1 94.69 181 LYS B C 1
ATOM 3223 O O . LYS B 1 181 ? 2.527 14.133 -0.566 1 94.69 181 LYS B O 1
ATOM 3228 N N . SER B 1 182 ? 3.875 13.188 0.905 1 96.44 182 SER B N 1
ATOM 3229 C CA . SER B 1 182 ? 4.445 12.258 -0.067 1 96.44 182 SER B CA 1
ATOM 3230 C C . SER B 1 182 ? 3.598 11 -0.197 1 96.44 182 SER B C 1
ATOM 3232 O O . SER B 1 182 ? 3.1 10.477 0.801 1 96.44 182 SER B O 1
ATOM 3234 N N . SER B 1 183 ? 3.393 10.57 -1.439 1 96.38 183 SER B N 1
ATOM 3235 C CA . SER B 1 183 ? 2.85 9.227 -1.601 1 96.38 183 SER B CA 1
ATOM 3236 C C . SER B 1 183 ? 3.885 8.164 -1.242 1 96.38 183 SER B C 1
ATOM 3238 O O . SER B 1 183 ? 5.082 8.453 -1.182 1 96.38 183 SER B O 1
ATOM 3240 N N . LEU B 1 184 ? 3.469 6.992 -0.988 1 97.12 184 LEU B N 1
ATOM 3241 C CA . LEU B 1 184 ? 4.391 5.898 -0.713 1 97.12 184 LEU B CA 1
ATOM 3242 C C . LEU B 1 184 ? 5.242 5.582 -1.939 1 97.12 184 LEU B C 1
ATOM 3244 O O . LEU B 1 184 ? 6.422 5.25 -1.812 1 97.12 184 LEU B O 1
ATOM 3248 N N . LYS B 1 185 ? 4.637 5.719 -3.098 1 96.75 185 LYS B N 1
ATOM 3249 C CA . LYS B 1 185 ? 5.383 5.535 -4.34 1 96.75 185 LYS B CA 1
ATOM 3250 C C . LYS B 1 185 ? 6.562 6.5 -4.422 1 96.75 185 LYS B C 1
ATOM 3252 O O . LYS B 1 185 ? 7.684 6.098 -4.738 1 96.75 185 LYS B O 1
ATOM 3257 N N . GLU B 1 186 ? 6.301 7.727 -4.129 1 96.69 186 GLU B N 1
ATOM 3258 C CA . GLU B 1 186 ? 7.336 8.758 -4.176 1 96.69 186 GLU B CA 1
ATOM 3259 C C . GLU B 1 186 ? 8.461 8.445 -3.189 1 96.69 186 GLU B C 1
ATOM 3261 O O . GLU B 1 186 ? 9.633 8.648 -3.5 1 96.69 186 GLU B O 1
ATOM 3266 N N . ALA B 1 187 ? 8.125 8.062 -2.033 1 96.44 187 ALA B N 1
ATOM 3267 C CA . ALA B 1 187 ? 9.125 7.738 -1.019 1 96.44 187 ALA B CA 1
ATOM 3268 C C . ALA B 1 187 ? 10.008 6.578 -1.47 1 96.44 187 ALA B C 1
ATOM 3270 O O . ALA B 1 187 ? 11.234 6.625 -1.323 1 96.44 187 ALA B O 1
ATOM 3271 N N . VAL B 1 188 ? 9.414 5.594 -2.051 1 96.81 188 VAL B N 1
ATOM 3272 C CA . VAL B 1 188 ? 10.156 4.426 -2.527 1 96.81 188 VAL B CA 1
ATOM 3273 C C . VAL B 1 188 ? 11.039 4.824 -3.709 1 96.81 188 VAL B C 1
ATOM 3275 O O . VAL B 1 188 ? 12.195 4.41 -3.793 1 96.81 188 VAL B O 1
ATOM 3278 N N . GLU B 1 189 ? 10.492 5.602 -4.602 1 95.62 189 GLU B N 1
ATOM 3279 C CA . GLU B 1 189 ? 11.289 6.113 -5.719 1 95.62 189 GLU B CA 1
ATOM 3280 C C . GLU B 1 189 ? 12.523 6.852 -5.219 1 95.62 189 GLU B C 1
ATOM 3282 O O . GLU B 1 189 ? 13.617 6.68 -5.766 1 95.62 189 GLU B O 1
ATOM 3287 N N . TYR B 1 190 ? 12.344 7.668 -4.27 1 95.12 190 TYR B N 1
ATOM 3288 C CA . TYR B 1 190 ? 13.445 8.414 -3.666 1 95.12 190 TYR B CA 1
ATOM 3289 C C . TYR B 1 190 ? 14.5 7.465 -3.109 1 95.12 190 TYR B C 1
ATOM 3291 O O . TYR B 1 190 ? 15.703 7.656 -3.334 1 95.12 190 TYR B O 1
ATOM 3299 N N . LEU B 1 191 ? 14.07 6.457 -2.336 1 93.81 191 LEU B N 1
ATOM 3300 C CA . LEU B 1 191 ? 14.992 5.484 -1.756 1 93.81 191 LEU B CA 1
ATOM 3301 C C . LEU B 1 191 ? 15.805 4.789 -2.844 1 93.81 191 LEU B C 1
ATOM 3303 O O . LEU B 1 191 ? 17.016 4.609 -2.701 1 93.81 191 LEU B O 1
ATOM 3307 N N . LEU B 1 192 ? 15.141 4.398 -3.904 1 94.31 192 LEU B N 1
ATOM 3308 C CA . LEU B 1 192 ? 15.789 3.693 -5 1 94.31 192 LEU B CA 1
ATOM 3309 C C . LEU B 1 192 ? 16.828 4.582 -5.68 1 94.31 192 LEU B C 1
ATOM 3311 O O . LEU B 1 192 ? 17.922 4.121 -6.027 1 94.31 192 LEU B O 1
ATOM 3315 N N . LYS B 1 193 ? 16.469 5.832 -5.824 1 92.5 193 LYS B N 1
ATOM 3316 C CA . LYS B 1 193 ? 17.422 6.781 -6.41 1 92.5 193 LYS B CA 1
ATOM 3317 C C . LYS B 1 193 ? 18.641 6.977 -5.516 1 92.5 193 LYS B C 1
ATOM 3319 O O . LYS B 1 193 ? 19.766 7.02 -5.996 1 92.5 193 LYS B O 1
ATOM 3324 N N . GLN B 1 194 ? 18.422 7.082 -4.227 1 90.88 194 GLN B N 1
ATOM 3325 C CA . GLN B 1 194 ? 19.516 7.234 -3.27 1 90.88 194 GLN B CA 1
ATOM 3326 C C . GLN B 1 194 ? 20.438 6.016 -3.279 1 90.88 194 GLN B C 1
ATOM 3328 O O . GLN B 1 194 ? 21.656 6.152 -3.225 1 90.88 194 GLN B O 1
ATOM 3333 N N . LEU B 1 195 ? 19.812 4.949 -3.299 1 90.19 195 LEU B N 1
ATOM 3334 C CA . LEU B 1 195 ? 20.594 3.709 -3.307 1 90.19 195 LEU B CA 1
ATOM 3335 C C . LEU B 1 195 ? 21.469 3.621 -4.551 1 90.19 195 LEU B C 1
ATOM 3337 O O . LEU B 1 195 ? 22.641 3.264 -4.461 1 90.19 195 LEU B O 1
ATOM 3341 N N . LYS B 1 196 ? 20.875 3.908 -5.699 1 89.19 196 LYS B N 1
ATOM 3342 C CA . LYS B 1 196 ? 21.641 3.896 -6.941 1 89.19 196 LYS B CA 1
ATOM 3343 C C . LYS B 1 196 ? 22.812 4.863 -6.875 1 89.19 196 LYS B C 1
ATOM 3345 O O . LYS B 1 196 ? 23.906 4.547 -7.336 1 89.19 196 LYS B O 1
ATOM 3350 N N . PHE B 1 197 ? 22.641 5.969 -6.297 1 88.88 197 PHE B N 1
ATOM 3351 C CA . PHE B 1 197 ? 23.656 7 -6.152 1 88.88 197 PHE B CA 1
ATOM 3352 C C . PHE B 1 197 ? 24.812 6.508 -5.281 1 88.88 197 PHE B C 1
ATOM 3354 O O . PHE B 1 197 ? 25.969 6.582 -5.68 1 88.88 197 PHE B O 1
ATOM 3361 N N . PHE B 1 198 ? 24.562 5.93 -4.148 1 87.25 198 PHE B N 1
ATOM 3362 C CA . PHE B 1 198 ? 25.594 5.535 -3.205 1 87.25 198 PHE B CA 1
ATOM 3363 C C . PHE B 1 198 ? 26.281 4.258 -3.668 1 87.25 198 PHE B C 1
ATOM 3365 O O . PHE B 1 198 ? 27.469 4.059 -3.404 1 87.25 198 PHE B O 1
ATOM 3372 N N . LYS B 1 199 ? 25.469 3.5 -4.398 1 84 199 LYS B N 1
ATOM 3373 C CA . LYS B 1 199 ? 26.094 2.307 -4.969 1 84 199 LYS B CA 1
ATOM 3374 C C . LYS B 1 199 ? 27.125 2.676 -6.031 1 84 199 LYS B C 1
ATOM 3376 O O . LYS B 1 199 ? 28.188 2.059 -6.105 1 84 199 LYS B O 1
ATOM 3381 N N . SER B 1 200 ? 26.75 3.602 -6.758 1 84.69 200 SER B N 1
ATOM 3382 C CA . SER B 1 200 ? 27.672 4.047 -7.805 1 84.69 200 SER B CA 1
ATOM 3383 C C . SER B 1 200 ? 28.906 4.703 -7.215 1 84.69 200 SER B C 1
ATOM 3385 O O . SER B 1 200 ? 30.016 4.531 -7.734 1 84.69 200 SER B O 1
ATOM 3387 N N . ARG B 1 201 ? 28.875 5.332 -6.129 1 82.19 201 ARG B N 1
ATOM 3388 C CA . ARG B 1 201 ? 30 6.004 -5.473 1 82.19 201 ARG B CA 1
ATOM 3389 C C . ARG B 1 201 ? 30.938 4.992 -4.824 1 82.19 201 ARG B C 1
ATOM 3391 O O . ARG B 1 201 ? 32.156 5.211 -4.777 1 82.19 201 ARG B O 1
ATOM 3398 N N . SER B 1 202 ? 30.266 3.971 -4.301 1 76.19 202 SER B N 1
ATOM 3399 C CA . SER B 1 202 ? 31.078 2.939 -3.666 1 76.19 202 SER B CA 1
ATOM 3400 C C . SER B 1 202 ? 31.938 2.197 -4.691 1 76.19 202 SER B C 1
ATOM 3402 O O . SER B 1 202 ? 33.031 1.725 -4.375 1 76.19 202 SER B O 1
ATOM 3404 N N . LYS B 1 203 ? 31.531 2.062 -5.863 1 71.38 203 LYS B N 1
ATOM 3405 C CA . LYS B 1 203 ? 32.281 1.391 -6.922 1 71.38 203 LYS B CA 1
ATOM 3406 C C . LYS B 1 203 ? 33.375 2.287 -7.461 1 71.38 203 LYS B C 1
ATOM 3408 O O . LYS B 1 203 ? 34.375 1.794 -7.984 1 71.38 203 LYS B O 1
ATOM 3413 N N . HIS B 1 204 ? 33.125 3.6 -7.344 1 69.88 204 HIS B N 1
ATOM 3414 C CA . HIS B 1 204 ? 34.125 4.555 -7.816 1 69.88 204 HIS B CA 1
ATOM 3415 C C . HIS B 1 204 ? 34.438 5.602 -6.75 1 69.88 204 HIS B C 1
ATOM 3417 O O . HIS B 1 204 ? 33.938 6.73 -6.816 1 69.88 204 HIS B O 1
ATOM 3423 N N . PRO B 1 205 ? 35.125 5.148 -5.758 1 57.12 205 PRO B N 1
ATOM 3424 C CA . PRO B 1 205 ? 35.469 6.133 -4.719 1 57.12 205 PRO B CA 1
ATOM 3425 C C . PRO B 1 205 ? 36.188 7.359 -5.273 1 57.12 205 PRO B C 1
ATOM 3427 O O . PRO B 1 205 ? 36.969 7.242 -6.215 1 57.12 205 PRO B O 1
ATOM 3430 N N . ARG B 1 206 ? 35.781 8.43 -4.91 1 46.19 206 ARG B N 1
ATOM 3431 C CA . ARG B 1 206 ? 36.625 9.57 -5.277 1 46.19 206 ARG B CA 1
ATOM 3432 C C . ARG B 1 206 ? 37.938 9.555 -4.52 1 46.19 206 ARG B C 1
ATOM 3434 O O . ARG B 1 206 ? 38 9.07 -3.387 1 46.19 206 ARG B O 1
#

Foldseek 3Di:
DVVVVVVVVVVVVVVVVVVVVVVVVVVVVVVVVVVVVVVVVVVVVVVQVVLFVVLLVVQQPPDPPAQKGKDWALQFDLVLLLVLLCVVVVDPCSVVVSVVVSVVLSVVQQDLVDDQWDWDDDPNDTDTAGHCPPPVLVVCCVRRHDVRSVRSRRSSRRCCPPPVPRSHIDIFIARNVVGGGDDSVRSVVSVVVVVVVVVVCVVPPD/DVVVVVVVVVVVVVVVVVVVVVVVVVVVVVVVVVVVVVVVVVVVVVVQVVLFVVLLVVQQPPDPPAQKGKDWALQFDLVLLLVLLVVVPVDDCSVVVSVVVSVVLSVVQQDLVDDQWDWDDDPNDTDTAGHCPPPVLVVCCVRRHDVRSVRSRRSSRRCCVPPVPRSHIDIFIARNVVGGGDDSVRSVVSVVVVVVVVVVCVVPPD

InterPro domains:
  IPR005379 Factor of DNA methylation 1-5/IDN2 , domain XH [PF03469] (71-199)
  IPR045177 Factor of DNA methylation 1-5/IDN2 [PTHR21596] (7-202)

Nearest PDB structures (foldseek):
  9d3g-assembly1_A  TM=2.886E-01  e=6.184E+00  Homo sapiens
  9d3g-assembly1_A  TM=2.855E-01  e=9.842E+00  Homo sapiens
  6nrd-assembly1_4  TM=1.637E-01  e=9.842E+00  Homo sapiens

Solvent-accessible surface area (backbone atoms only — not comparable to full-atom values): 22314 Å² total; per-residue (Å²): 114,68,66,61,53,38,53,51,48,52,52,48,47,52,52,48,51,52,48,50,51,52,49,51,52,49,50,51,51,49,49,52,52,43,51,52,50,50,52,51,31,50,51,42,48,50,53,51,49,48,34,50,51,50,49,58,66,64,40,67,82,55,62,89,80,48,51,66,37,70,39,52,36,37,54,74,70,61,60,47,34,40,54,38,27,45,69,71,40,79,60,92,54,24,68,58,51,17,51,51,51,47,50,51,49,55,52,52,62,36,33,87,86,59,74,60,55,38,82,42,76,54,97,90,36,84,37,81,38,77,38,76,78,33,66,70,55,41,48,42,28,73,74,50,28,67,60,39,37,51,46,51,51,53,18,47,52,35,16,55,69,76,24,61,85,74,31,50,61,42,81,37,56,24,26,66,81,77,71,41,75,45,52,68,45,57,50,50,52,49,51,49,52,50,36,53,52,34,51,52,39,64,76,51,66,128,115,69,65,60,52,38,52,50,48,51,52,51,47,51,52,49,50,52,49,50,50,53,48,50,52,50,49,51,51,49,49,52,52,42,50,53,50,49,52,50,31,51,51,42,48,49,52,50,50,47,34,48,50,50,50,57,64,64,41,67,81,56,61,89,81,47,52,63,38,70,41,52,36,37,55,73,71,60,61,46,34,39,54,38,25,41,71,71,33,83,62,99,56,19,68,61,48,16,53,52,52,48,51,50,49,53,52,52,61,37,33,87,85,60,75,60,56,38,82,41,77,54,95,90,36,85,38,82,38,76,37,76,78,32,68,70,55,41,50,42,28,73,73,50,28,68,61,40,34,51,47,50,51,51,18,47,51,35,16,55,70,76,24,62,86,76,30,49,60,44,80,38,56,25,25,66,80,77,71,42,77,43,52,69,42,55,51,49,51,50,52,50,52,51,37,53,53,35,50,53,40,62,76,52,67,128